Protein AF-A0A1X7LJF9-F1 (afdb_monomer)

Foldseek 3Di:
DWAKWKWAFLDLDPPDDGIDMDGDPDCVVVPPLAQQLRIHTAWTWDDDPQKIWIAGNLRDIDIDDDDDDPVVVVVVVVVVVVCVVVVHPDPLPPLSHWAFDAPVVVVVPWDWWKKAFLLVVLVVVCVVQVKWKWAADPVRDIDTDDPVRSVVVSVQRRDIWTQDPQQFTDGPLAGKGWDDDNQFIAMDGPNQQRMWIAGPNDIDGNRVVSLVQQRMKIAIPPSQWIDTSRTITGRPPPPSCVVVVVVPDDDDPLLVQADEQFPDDAAAAAATDPRHQRRVVCVVQVVFPDKFAQPDPPGLARIWTHHVVVRDIDGYHTDDDDDDPDPVVVVVVVVNVVSNVVPPPDDPVRVVVCCVPGQQAFDWDADPNDTHGYSHGD

Nearest PDB structures (foldseek):
  6n45-assembly1_B  TM=4.818E-01  e=3.853E+00  Homo sapiens
  4chk-assembly1_E  TM=3.968E-01  e=3.080E+00  Arabidopsis thaliana
  5j19-assembly1_A  TM=1.800E-01  e=6.077E-01  Homo sapiens
  4e9d-assembly1_A  TM=2.202E-01  e=1.258E+00  Homo sapiens
  3wju-assembly1_A  TM=1.798E-01  e=2.754E+00  Escherichia coli DH1

Secondary structure (DSSP, 8-state):
-EEEEEEEES---SSS--EEEEE-S--TTTS--TTGGGEEEEEEEEEETTEEEEEETTS-EEEE-----HHHHHHHHHHHHHHHHTT-S--TTGGGSPEEE-HHHHHHH--EEEEEE-HHHHHHHHHHTTPEEEEE-TTSPEEEPPHHHHHHHHHHHTS-EEBPTTSEE-STTSSEEEEE-SS-EEEEEHHHHHEEEEETTEEEEHHHHHHHTT-EEEEESSTTEEEETTEEEE--TTTTTHHHHHHH----GGGTT--BSS----TT-SSPPTTBHHHHHHHHTTTSSEEEE--SSS-S-SEEEEETTTTEEEEE----------HHHHHHHHHHHHHHHHTTT--HHHHHHHIIIIITSEEEEEETTEEEEEEEE-

Structure (mmCIF, N/CA/C/O backbone):
data_AF-A0A1X7LJF9-F1
#
_entry.id   AF-A0A1X7LJF9-F1
#
loop_
_atom_site.group_PDB
_atom_site.id
_atom_site.type_symbol
_atom_site.label_atom_id
_atom_site.label_alt_id
_atom_site.label_comp_id
_atom_site.label_asym_id
_atom_site.label_entity_id
_atom_site.label_seq_id
_atom_site.pdbx_PDB_ins_code
_atom_site.Cartn_x
_atom_site.Cartn_y
_atom_site.Cartn_z
_atom_site.occupancy
_atom_site.B_iso_or_equiv
_atom_site.auth_seq_id
_atom_site.auth_comp_id
_atom_site.auth_asym_id
_atom_site.auth_atom_id
_atom_site.pdbx_PDB_model_num
ATOM 1 N N . MET A 1 1 ? -10.688 11.320 -14.587 1.00 83.69 1 MET A N 1
ATOM 2 C CA . MET A 1 1 ? -9.354 11.624 -14.028 1.00 83.69 1 MET A CA 1
ATOM 3 C C . MET A 1 1 ? -9.352 11.335 -12.539 1.00 83.69 1 MET A C 1
ATOM 5 O O . MET A 1 1 ? -10.254 11.800 -11.836 1.00 83.69 1 MET A O 1
ATOM 9 N N . PHE A 1 2 ? -8.385 10.559 -12.061 1.00 87.69 2 PHE A N 1
ATOM 10 C CA . PHE A 1 2 ? -8.214 10.289 -10.631 1.00 87.69 2 PHE A CA 1
ATOM 11 C C . PHE A 1 2 ? -7.427 11.447 -10.017 1.00 87.69 2 PHE A C 1
ATOM 13 O O . PHE A 1 2 ? -6.289 11.668 -10.392 1.00 87.69 2 PHE A O 1
ATOM 20 N N . GLN A 1 3 ? -8.011 12.214 -9.097 1.00 91.00 3 GLN A N 1
ATOM 21 C CA . GLN A 1 3 ? -7.355 13.409 -8.547 1.00 91.00 3 GLN A CA 1
ATOM 22 C C . GLN A 1 3 ? -6.625 13.136 -7.237 1.00 91.00 3 GLN A C 1
ATOM 24 O O . GLN A 1 3 ? -5.571 13.705 -6.987 1.00 91.00 3 GLN A O 1
ATOM 29 N N . LYS A 1 4 ? -7.195 12.289 -6.375 1.00 93.38 4 LYS A N 1
ATOM 30 C CA . LYS A 1 4 ? -6.623 11.977 -5.063 1.00 93.38 4 LYS A CA 1
ATOM 31 C C . LYS A 1 4 ? -6.859 10.523 -4.711 1.00 93.38 4 LYS A C 1
ATOM 33 O O . LYS A 1 4 ? -7.954 10.010 -4.939 1.00 93.38 4 LYS A O 1
ATOM 38 N N . ILE A 1 5 ? -5.862 9.896 -4.104 1.00 92.88 5 ILE A N 1
ATOM 39 C CA . ILE A 1 5 ? -5.959 8.548 -3.554 1.00 92.88 5 ILE A CA 1
ATOM 40 C C . ILE A 1 5 ? -5.285 8.501 -2.185 1.00 92.88 5 ILE A C 1
ATOM 42 O O . ILE A 1 5 ? -4.213 9.079 -2.002 1.00 92.88 5 ILE A O 1
ATOM 46 N N . SER A 1 6 ? -5.903 7.803 -1.234 1.00 93.44 6 SER A N 1
ATOM 47 C CA . SER A 1 6 ? -5.257 7.408 0.018 1.00 93.44 6 SER A CA 1
ATOM 48 C C . SER A 1 6 ? -5.294 5.897 0.165 1.00 93.44 6 SER A C 1
ATOM 50 O O . SER A 1 6 ? -6.327 5.258 -0.058 1.00 93.44 6 SER A O 1
ATOM 52 N N . THR A 1 7 ? -4.153 5.333 0.544 1.00 93.44 7 THR A N 1
ATOM 53 C CA . THR A 1 7 ? -3.934 3.892 0.581 1.00 93.44 7 THR A CA 1
ATOM 54 C C . THR A 1 7 ? -3.305 3.434 1.888 1.00 93.44 7 THR A C 1
ATOM 56 O O . THR A 1 7 ? -2.426 4.113 2.424 1.00 93.44 7 THR A O 1
ATOM 59 N N . ARG A 1 8 ? -3.692 2.241 2.346 1.00 93.69 8 ARG A N 1
ATOM 60 C CA . ARG A 1 8 ? -3.113 1.524 3.487 1.00 93.69 8 ARG A CA 1
ATOM 61 C C . ARG A 1 8 ? -2.308 0.328 2.983 1.00 93.69 8 ARG A C 1
ATOM 63 O O . ARG A 1 8 ? -2.867 -0.575 2.376 1.00 93.69 8 ARG A O 1
ATOM 70 N N . THR A 1 9 ? -1.010 0.285 3.249 1.00 93.88 9 THR A N 1
ATOM 71 C CA . THR A 1 9 ? -0.145 -0.846 2.878 1.00 93.88 9 THR A CA 1
ATOM 72 C C . THR A 1 9 ? -0.540 -2.113 3.652 1.00 93.88 9 THR A C 1
ATOM 74 O O . THR A 1 9 ? -0.798 -2.030 4.849 1.00 93.88 9 THR A O 1
ATOM 77 N N . ILE A 1 10 ? -0.520 -3.293 3.033 1.00 94.38 10 ILE A N 1
ATOM 78 C CA . ILE A 1 10 ? -0.708 -4.608 3.671 1.00 94.38 10 ILE A CA 1
ATOM 79 C C . ILE A 1 10 ? 0.530 -4.921 4.520 1.00 94.38 10 ILE A C 1
ATOM 81 O O . ILE A 1 10 ? 1.503 -5.526 4.064 1.00 94.38 10 ILE A O 1
ATOM 85 N N . THR A 1 11 ? 0.543 -4.384 5.740 1.00 92.00 11 THR A N 1
ATOM 86 C CA . THR A 1 11 ? 1.588 -4.581 6.751 1.00 92.00 11 THR A CA 1
ATOM 87 C C . THR A 1 11 ? 1.168 -3.981 8.092 1.00 92.00 11 THR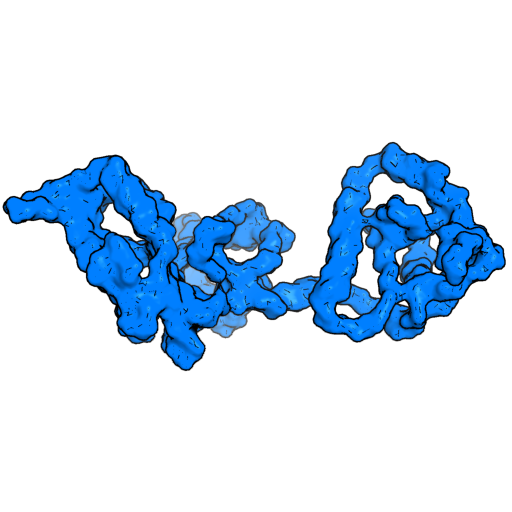 A C 1
ATOM 89 O O . THR A 1 11 ? 0.507 -2.938 8.157 1.00 92.00 11 THR A O 1
ATOM 92 N N . ASN A 1 12 ? 1.617 -4.604 9.175 1.00 88.12 12 ASN A N 1
ATOM 93 C CA . ASN A 1 12 ? 1.555 -4.068 10.531 1.00 88.12 12 ASN A CA 1
ATOM 94 C C . ASN A 1 12 ? 2.932 -3.608 11.048 1.00 88.12 12 ASN A C 1
ATOM 96 O O . ASN A 1 12 ? 2.991 -3.019 12.124 1.00 88.12 12 ASN A O 1
ATOM 100 N N . SER A 1 13 ? 4.018 -3.814 10.293 1.00 87.69 13 SER A N 1
ATOM 101 C CA . SER A 1 13 ? 5.375 -3.458 10.723 1.00 87.69 13 SER A CA 1
ATOM 102 C C . SER A 1 13 ? 5.461 -1.994 11.167 1.00 87.69 13 SER A C 1
ATOM 104 O O . SER A 1 13 ? 4.845 -1.101 10.580 1.00 87.69 13 SER A O 1
ATOM 106 N N . ASP A 1 14 ? 6.207 -1.760 12.239 1.00 83.19 14 ASP A N 1
ATOM 107 C CA . ASP A 1 14 ? 6.546 -0.441 12.778 1.00 83.19 14 ASP A CA 1
ATOM 108 C C . ASP A 1 14 ? 7.612 0.287 11.944 1.00 83.19 14 ASP A C 1
ATOM 110 O O . ASP A 1 14 ? 7.689 1.510 11.975 1.00 83.19 14 ASP A O 1
ATOM 114 N N . LYS A 1 15 ? 8.395 -0.453 11.152 1.00 85.81 15 LYS A N 1
ATOM 115 C CA . LYS A 1 15 ? 9.412 0.088 10.237 1.00 85.81 15 LYS A CA 1
ATOM 116 C C . LYS A 1 15 ? 8.867 0.423 8.848 1.00 85.81 15 LYS A C 1
ATOM 118 O O . LYS A 1 15 ? 9.591 0.980 8.027 1.00 85.81 15 LYS A O 1
ATOM 123 N N . ALA A 1 16 ? 7.621 0.056 8.555 1.00 86.06 16 ALA A N 1
ATOM 124 C CA . ALA A 1 16 ? 7.014 0.255 7.245 1.00 86.06 16 ALA A CA 1
ATOM 125 C C . ALA A 1 16 ? 6.117 1.498 7.209 1.00 86.06 16 ALA A C 1
ATOM 127 O O . ALA A 1 16 ? 5.410 1.810 8.167 1.00 86.06 16 ALA A O 1
ATOM 128 N N . ILE A 1 17 ? 6.065 2.164 6.052 1.00 88.00 17 ILE A N 1
ATOM 129 C CA . ILE A 1 17 ? 5.064 3.205 5.796 1.00 88.00 17 ILE A CA 1
ATOM 130 C C . ILE A 1 17 ? 3.688 2.536 5.681 1.00 88.00 17 ILE A C 1
ATOM 132 O O . ILE A 1 17 ? 3.415 1.802 4.726 1.00 88.00 17 ILE A O 1
ATOM 136 N N . ARG A 1 18 ? 2.823 2.801 6.664 1.00 90.12 18 ARG A N 1
ATOM 137 C CA . ARG A 1 18 ? 1.478 2.216 6.758 1.00 90.12 18 ARG A CA 1
ATOM 138 C C . ARG A 1 18 ? 0.473 2.903 5.839 1.00 90.12 18 ARG A C 1
ATOM 140 O O . ARG A 1 18 ? -0.238 2.203 5.131 1.00 90.12 18 ARG A O 1
ATOM 147 N N . ASN A 1 19 ? 0.451 4.237 5.812 1.00 89.25 19 ASN A N 1
ATOM 148 C CA . ASN A 1 19 ? -0.483 5.035 5.012 1.00 89.25 19 ASN A CA 1
ATOM 149 C C . ASN A 1 19 ? 0.259 5.951 4.037 1.00 89.25 19 ASN A C 1
ATOM 151 O O . ASN A 1 19 ? 1.286 6.530 4.389 1.00 89.25 19 ASN A O 1
ATOM 155 N N . ARG A 1 20 ? -0.288 6.118 2.831 1.00 90.94 20 ARG A N 1
ATOM 156 C CA . ARG A 1 20 ? 0.162 7.105 1.839 1.00 90.94 20 ARG A CA 1
ATOM 157 C C . ARG A 1 20 ? -1.041 7.819 1.243 1.00 90.94 20 ARG A C 1
ATOM 159 O O . ARG A 1 20 ? -2.107 7.229 1.108 1.00 90.94 20 ARG A O 1
ATOM 166 N N . SER A 1 21 ? -0.867 9.087 0.896 1.00 91.56 21 SER A N 1
ATOM 167 C CA . SER A 1 21 ? -1.843 9.850 0.119 1.00 91.56 21 SER A CA 1
ATOM 168 C C . SER A 1 21 ? -1.127 10.575 -1.010 1.00 91.56 21 SER A C 1
ATOM 170 O O . SER A 1 21 ? -0.059 11.136 -0.783 1.00 91.56 21 SER A O 1
ATOM 172 N N . ALA A 1 22 ? -1.711 10.554 -2.204 1.00 91.69 22 ALA A N 1
ATOM 173 C CA . ALA A 1 22 ? -1.191 11.227 -3.388 1.00 91.69 22 ALA A CA 1
ATOM 174 C C . ALA A 1 22 ? -2.295 12.047 -4.059 1.00 91.69 22 ALA A C 1
ATOM 176 O O . ALA A 1 22 ? -3.467 11.658 -4.035 1.00 91.69 22 ALA A O 1
ATOM 177 N N . GLU A 1 23 ? -1.914 13.175 -4.654 1.00 92.44 23 GLU A N 1
ATOM 178 C CA . GLU A 1 23 ? -2.811 14.098 -5.344 1.00 92.44 23 GLU A CA 1
ATOM 179 C C . GLU A 1 23 ? -2.135 14.628 -6.617 1.00 92.44 23 GLU A C 1
ATOM 181 O O . GLU A 1 23 ? -0.948 14.941 -6.600 1.00 92.44 23 GLU A O 1
ATOM 186 N N . SER A 1 24 ? -2.881 14.672 -7.721 1.00 90.00 24 SER A N 1
ATOM 187 C CA . SER A 1 24 ? -2.439 15.158 -9.036 1.00 90.00 24 SER A CA 1
ATOM 188 C C . SER A 1 24 ? -3.650 15.664 -9.834 1.00 90.00 24 SER A C 1
ATOM 190 O O . SER A 1 24 ? -4.800 15.420 -9.461 1.00 90.00 24 SER A O 1
ATOM 192 N N . ALA A 1 25 ? -3.408 16.358 -10.950 1.00 87.00 25 ALA A N 1
ATOM 193 C CA . ALA A 1 25 ? -4.456 16.674 -11.920 1.00 87.00 25 ALA A CA 1
ATOM 194 C C . ALA A 1 25 ? -5.083 15.388 -12.495 1.00 87.00 25 ALA A C 1
ATOM 196 O O . ALA A 1 25 ? -6.312 15.260 -12.518 1.00 87.00 25 ALA A O 1
ATOM 197 N N . ASP A 1 26 ? -4.232 14.423 -12.855 1.00 87.31 26 ASP A N 1
ATOM 198 C CA . ASP A 1 26 ? -4.599 13.032 -13.104 1.00 87.31 26 ASP A CA 1
ATOM 199 C C . ASP A 1 26 ? -3.514 12.099 -12.550 1.00 87.31 26 ASP A C 1
ATOM 201 O O . ASP A 1 26 ? -2.331 12.207 -12.874 1.00 87.31 26 ASP A O 1
ATOM 205 N N . LEU A 1 27 ? -3.915 11.202 -11.656 1.00 86.50 27 LEU A N 1
ATOM 206 C CA . LEU A 1 27 ? -3.062 10.173 -11.074 1.00 86.50 27 LEU A CA 1
ATOM 207 C C . LEU A 1 27 ? -2.828 9.027 -12.055 1.00 86.50 27 LEU A C 1
ATOM 209 O O . LEU A 1 27 ? -1.844 8.306 -11.893 1.00 86.50 27 LEU A O 1
ATOM 213 N N . ASN A 1 28 ? -3.680 8.866 -13.071 1.00 82.06 28 ASN A N 1
ATOM 214 C CA . ASN A 1 28 ? -3.402 7.905 -14.126 1.00 82.06 28 ASN A CA 1
ATOM 215 C C . ASN A 1 28 ? -2.134 8.337 -14.885 1.00 82.06 28 ASN A C 1
ATOM 217 O O . ASN A 1 28 ? -2.019 9.491 -15.289 1.00 82.06 28 ASN A O 1
ATOM 221 N N . GLY A 1 29 ? -1.146 7.449 -14.994 1.00 73.94 29 GLY A N 1
ATOM 222 C CA . GLY A 1 29 ? 0.171 7.753 -15.572 1.00 73.94 29 GLY A CA 1
ATOM 223 C C . GLY A 1 29 ? 1.136 8.554 -14.678 1.00 73.94 29 GLY A C 1
ATOM 224 O O . GLY A 1 29 ? 2.339 8.498 -14.907 1.00 73.94 29 GLY A O 1
ATOM 225 N N . SER A 1 30 ? 0.656 9.245 -13.635 1.00 79.94 30 SER A N 1
ATOM 226 C CA . SER A 1 30 ? 1.518 9.984 -12.686 1.00 79.94 30 SER A CA 1
ATOM 227 C C . SER A 1 30 ? 1.812 9.207 -11.400 1.00 79.94 30 SER A C 1
ATOM 229 O O . SER A 1 30 ? 2.826 9.433 -10.738 1.00 79.94 30 SER A O 1
ATOM 231 N N . PHE A 1 31 ? 0.904 8.320 -10.991 1.00 82.88 31 PHE A N 1
ATOM 232 C CA . PHE A 1 31 ? 1.067 7.516 -9.786 1.00 82.88 31 PHE A CA 1
ATOM 233 C C . PHE A 1 31 ? 1.953 6.306 -10.080 1.00 82.88 31 PHE A C 1
ATOM 235 O O . PHE A 1 31 ? 1.668 5.523 -10.984 1.00 82.88 31 PHE A O 1
ATOM 242 N N . SER A 1 32 ? 3.008 6.118 -9.285 1.00 80.62 32 SER A N 1
ATOM 243 C CA . SER A 1 32 ? 3.838 4.919 -9.394 1.00 80.62 32 SER A CA 1
ATOM 244 C C . SER A 1 32 ? 3.027 3.684 -8.998 1.00 80.62 32 SER A C 1
ATOM 246 O O . SER A 1 32 ? 2.646 3.529 -7.839 1.00 80.62 32 SER A O 1
ATOM 248 N N . THR A 1 33 ? 2.783 2.790 -9.955 1.00 76.94 33 THR A N 1
ATOM 249 C CA . THR A 1 33 ? 2.083 1.515 -9.724 1.00 76.94 33 THR A CA 1
ATOM 250 C C . THR A 1 33 ? 2.979 0.457 -9.077 1.00 76.94 33 THR A C 1
ATOM 252 O O . THR A 1 33 ? 2.512 -0.625 -8.727 1.00 76.94 33 THR A O 1
ATOM 255 N N . HIS A 1 34 ? 4.262 0.760 -8.861 1.00 77.06 34 HIS A N 1
ATOM 256 C CA . HIS A 1 34 ? 5.199 -0.160 -8.234 1.00 77.06 34 HIS A CA 1
ATOM 257 C C . HIS A 1 34 ? 4.748 -0.520 -6.811 1.00 77.06 34 HIS A C 1
ATOM 259 O O . HIS A 1 34 ? 4.635 0.347 -5.943 1.00 77.06 34 HIS A O 1
ATOM 265 N N . ALA A 1 35 ? 4.510 -1.813 -6.570 1.00 78.12 35 ALA A N 1
ATOM 266 C CA . ALA A 1 35 ? 3.992 -2.338 -5.307 1.00 78.12 35 ALA A CA 1
ATOM 267 C C . ALA A 1 35 ? 2.609 -1.781 -4.906 1.00 78.12 35 ALA A C 1
ATOM 269 O O . ALA A 1 35 ? 2.204 -1.899 -3.742 1.00 78.12 35 ALA A O 1
ATOM 270 N N . ALA A 1 36 ? 1.859 -1.203 -5.854 1.00 86.44 36 ALA A N 1
ATOM 271 C CA . ALA A 1 36 ? 0.494 -0.742 -5.618 1.00 86.44 36 ALA A CA 1
ATOM 272 C C . ALA A 1 36 ? -0.422 -1.898 -5.196 1.00 86.44 36 ALA A C 1
ATOM 274 O O . ALA A 1 36 ? -1.310 -1.686 -4.373 1.00 86.44 36 ALA A O 1
ATOM 275 N N . GLY A 1 37 ? -0.135 -3.132 -5.626 1.00 87.69 37 GLY A N 1
ATOM 276 C CA . GLY A 1 37 ? -0.917 -4.313 -5.253 1.00 87.69 37 GLY A CA 1
ATOM 277 C C . GLY A 1 37 ? -0.859 -4.657 -3.763 1.00 87.69 37 GLY A C 1
ATOM 278 O O . GLY A 1 37 ? -1.753 -5.315 -3.235 1.00 87.69 37 GLY A O 1
ATOM 279 N N . ARG A 1 38 ? 0.134 -4.124 -3.037 1.00 90.56 38 ARG A N 1
ATOM 280 C CA . ARG A 1 38 ? 0.210 -4.172 -1.567 1.00 90.56 38 ARG A CA 1
ATOM 281 C C . ARG A 1 38 ? -0.561 -3.047 -0.891 1.00 90.56 38 ARG A C 1
ATOM 283 O O . ARG A 1 38 ? -0.517 -2.950 0.329 1.00 90.56 38 ARG A O 1
ATOM 290 N N . SER A 1 39 ? -1.200 -2.160 -1.636 1.00 92.88 39 SER A N 1
ATOM 291 C CA . SER A 1 39 ? -1.827 -0.947 -1.122 1.00 92.88 39 SER A CA 1
ATOM 292 C C . SER A 1 39 ? -3.343 -1.063 -1.234 1.00 92.88 39 SER A C 1
ATOM 294 O O . SER A 1 39 ? -3.885 -1.234 -2.319 1.00 92.88 39 SER A O 1
ATOM 296 N N . ILE A 1 40 ? -4.036 -0.965 -0.101 1.00 93.31 40 ILE A N 1
ATOM 297 C CA . ILE A 1 40 ? -5.496 -0.991 -0.005 1.00 93.31 40 ILE A CA 1
ATOM 298 C C . ILE A 1 40 ? -6.018 0.438 -0.175 1.00 93.31 40 ILE A C 1
ATOM 300 O O . ILE A 1 40 ? -5.768 1.270 0.706 1.00 93.31 40 ILE A O 1
ATOM 304 N N . PRO A 1 41 ? -6.740 0.762 -1.258 1.00 91.44 41 PRO A N 1
ATOM 305 C CA . PRO A 1 41 ? -7.317 2.080 -1.444 1.00 91.44 41 PRO A CA 1
ATOM 306 C C . PRO A 1 41 ? -8.507 2.238 -0.500 1.00 91.44 41 PRO A C 1
ATOM 308 O O . PRO A 1 41 ? -9.463 1.469 -0.544 1.00 91.44 41 PRO A O 1
ATOM 311 N N . TYR A 1 42 ? -8.453 3.250 0.363 1.00 90.44 42 TYR A N 1
ATOM 312 C CA . TYR A 1 42 ? -9.542 3.563 1.293 1.00 90.44 42 TYR A CA 1
ATOM 313 C C . TYR A 1 42 ? -10.120 4.963 1.084 1.00 90.44 42 TYR A C 1
ATOM 315 O O . TYR A 1 42 ? -11.094 5.339 1.730 1.00 90.44 42 TYR A O 1
ATOM 323 N N . TYR A 1 43 ? -9.539 5.763 0.197 1.00 91.44 43 TYR A N 1
ATOM 324 C CA . TYR A 1 43 ? -10.123 7.026 -0.227 1.00 91.44 43 TYR A CA 1
ATOM 325 C C . TYR A 1 43 ? -9.757 7.296 -1.681 1.00 91.44 43 TYR A C 1
ATOM 327 O O . TYR A 1 43 ? -8.594 7.165 -2.057 1.00 91.44 43 TYR A O 1
ATOM 335 N N . LEU A 1 44 ? -10.740 7.696 -2.483 1.00 91.38 44 LEU A N 1
ATOM 336 C CA . LEU A 1 44 ? -10.570 8.064 -3.885 1.00 91.38 44 LEU A CA 1
ATOM 337 C C . LEU A 1 44 ? -11.364 9.331 -4.182 1.00 91.38 44 LEU A C 1
ATOM 339 O O . LEU A 1 44 ? -12.522 9.443 -3.791 1.00 91.38 44 LEU A O 1
ATOM 343 N N . LYS A 1 45 ? -10.767 10.254 -4.932 1.00 91.19 45 LYS A N 1
ATOM 344 C CA . LYS A 1 45 ? -11.440 11.416 -5.520 1.00 91.19 45 LYS A CA 1
ATOM 345 C C . LYS A 1 45 ? -11.282 11.356 -7.032 1.00 91.19 45 LYS A C 1
ATOM 347 O O . LYS A 1 45 ? -10.163 11.389 -7.540 1.00 91.19 45 LYS A O 1
ATOM 352 N N . LEU A 1 46 ? -12.398 11.293 -7.742 1.00 89.69 46 LEU A N 1
ATOM 353 C CA . LEU A 1 46 ? -12.495 11.200 -9.193 1.00 89.69 46 LEU A CA 1
ATOM 354 C C . LEU A 1 46 ? -13.176 12.457 -9.738 1.00 89.69 46 LEU A C 1
ATOM 356 O O . LEU A 1 46 ? -14.198 12.892 -9.213 1.00 89.69 46 LEU A O 1
ATOM 360 N N . ARG A 1 47 ? -12.645 13.010 -10.826 1.00 86.12 47 ARG A N 1
ATOM 361 C CA . ARG A 1 47 ? -13.290 14.073 -11.602 1.00 86.12 47 ARG A CA 1
ATOM 362 C C . ARG A 1 47 ? -13.749 13.541 -12.957 1.00 86.12 47 ARG A C 1
ATOM 364 O O . ARG A 1 47 ? -12.960 12.922 -13.680 1.00 86.12 47 ARG A O 1
ATOM 371 N N . GLN A 1 48 ? -15.008 13.814 -13.289 1.00 82.69 48 GLN A N 1
ATOM 372 C CA . GLN A 1 48 ? -15.649 13.537 -14.577 1.00 82.69 48 GLN A CA 1
ATOM 373 C C . GLN A 1 48 ? -16.287 14.843 -15.077 1.00 82.69 48 GLN A C 1
ATOM 375 O O . GLN A 1 48 ? -17.396 15.193 -14.681 1.00 82.69 48 GLN A O 1
ATOM 380 N N . GLY A 1 49 ? -15.552 15.615 -15.886 1.00 81.50 49 GLY A N 1
ATOM 381 C CA . GLY A 1 49 ? -15.973 16.963 -16.286 1.00 81.50 49 GLY A CA 1
ATOM 382 C C . GLY A 1 49 ? -16.153 17.891 -15.076 1.00 81.50 49 GLY A C 1
ATOM 383 O O . GLY A 1 49 ? -15.219 18.086 -14.292 1.00 81.50 49 GLY A O 1
ATOM 384 N N . ALA A 1 50 ? -17.360 18.438 -14.912 1.00 79.75 50 ALA A N 1
ATOM 385 C CA . ALA A 1 50 ? -17.733 19.289 -13.778 1.00 79.75 50 ALA A CA 1
ATOM 386 C C . ALA A 1 50 ? -18.063 18.505 -12.490 1.00 79.75 50 ALA A C 1
ATOM 388 O O . ALA A 1 50 ? -18.093 19.092 -11.410 1.00 79.75 50 ALA A O 1
ATOM 389 N N . ILE A 1 51 ? -18.284 17.190 -12.586 1.00 82.44 51 ILE A N 1
ATOM 390 C CA . ILE A 1 51 ? -18.725 16.350 -11.469 1.00 82.44 51 ILE A CA 1
ATOM 391 C C . ILE A 1 51 ? -17.513 15.803 -10.712 1.00 82.44 51 ILE A C 1
ATOM 393 O O . ILE A 1 51 ? -16.570 15.269 -11.311 1.00 82.44 51 ILE A O 1
ATOM 397 N N . ILE A 1 52 ? -17.554 15.892 -9.380 1.00 85.44 52 ILE A N 1
ATOM 398 C CA . ILE A 1 52 ? -16.555 15.281 -8.496 1.00 85.44 52 ILE A CA 1
ATOM 399 C C . ILE A 1 52 ? -17.212 14.142 -7.723 1.00 85.44 52 ILE A C 1
ATOM 401 O O . ILE A 1 52 ? -18.163 14.350 -6.978 1.00 85.44 52 ILE A O 1
ATOM 405 N N . LYS A 1 53 ? -16.658 12.940 -7.853 1.00 88.12 53 LYS A N 1
ATOM 406 C CA . LYS A 1 53 ? -17.065 11.749 -7.107 1.00 88.12 53 LYS A CA 1
ATOM 407 C C . LYS A 1 53 ? -16.001 11.409 -6.079 1.00 88.12 53 LYS A C 1
ATOM 409 O O . LYS A 1 53 ? -14.817 11.370 -6.398 1.00 88.12 53 LYS A O 1
ATOM 414 N N . THR A 1 54 ? -16.414 11.146 -4.850 1.00 88.31 54 THR A N 1
ATOM 415 C CA . THR A 1 54 ? -15.524 10.730 -3.767 1.00 88.31 54 THR A CA 1
ATOM 416 C C . THR A 1 54 ? -15.986 9.392 -3.219 1.00 88.31 54 THR A C 1
ATOM 418 O O . THR A 1 54 ? -17.163 9.227 -2.914 1.00 88.31 54 THR A O 1
ATOM 421 N N . ILE A 1 55 ? -15.066 8.443 -3.081 1.00 84.69 55 ILE A N 1
ATOM 422 C CA . ILE A 1 55 ? -15.308 7.149 -2.443 1.00 84.69 55 ILE A CA 1
ATOM 423 C C . ILE A 1 55 ? -14.489 7.111 -1.161 1.00 84.69 55 ILE A C 1
ATOM 425 O O . ILE A 1 55 ? -13.291 7.384 -1.175 1.00 84.69 55 ILE A O 1
ATOM 429 N N . SER A 1 56 ? -15.137 6.780 -0.050 1.00 78.88 56 SER A N 1
ATOM 430 C CA . SER A 1 56 ? -14.489 6.605 1.253 1.00 78.88 56 SER A CA 1
ATOM 431 C C . SER A 1 56 ? -14.414 5.128 1.636 1.00 78.88 56 SER A C 1
ATOM 433 O O . SER A 1 56 ? -15.182 4.311 1.132 1.00 78.88 56 SER A O 1
ATOM 435 N N . GLY A 1 57 ? -13.567 4.787 2.606 1.00 65.50 57 GLY A N 1
ATOM 436 C CA . GLY A 1 57 ? -13.347 3.405 3.045 1.00 65.50 57 GLY A CA 1
ATOM 437 C C . GLY A 1 57 ? -14.550 2.752 3.730 1.00 65.50 57 GLY A C 1
ATOM 438 O O . GLY A 1 57 ? -14.529 1.561 4.004 1.00 65.50 57 GLY A O 1
ATOM 439 N N . SER A 1 58 ? -15.625 3.511 3.967 1.00 63.97 58 SER A N 1
ATOM 440 C CA . SER A 1 58 ? -16.937 2.973 4.359 1.00 63.97 58 SER A CA 1
ATOM 441 C C . SER A 1 58 ? -17.769 2.456 3.176 1.00 63.97 58 SER A C 1
ATOM 443 O O . SER A 1 58 ? -18.925 2.084 3.362 1.00 63.97 58 SER A O 1
ATOM 445 N N . GLY A 1 59 ? -17.228 2.500 1.955 1.00 66.25 59 GLY A N 1
ATOM 446 C CA . GLY A 1 59 ? -17.946 2.172 0.722 1.00 66.25 59 GLY A CA 1
ATOM 447 C C . GLY A 1 59 ? -18.936 3.253 0.275 1.00 66.25 59 GLY A C 1
ATOM 448 O O . GLY A 1 59 ? -19.668 3.054 -0.689 1.00 66.25 59 GLY A O 1
ATOM 449 N N . ARG A 1 60 ? -18.981 4.407 0.956 1.00 74.88 60 ARG A N 1
ATOM 450 C CA . ARG A 1 60 ? -19.852 5.525 0.571 1.00 74.88 60 ARG A CA 1
ATOM 451 C C . ARG A 1 60 ? -19.279 6.259 -0.633 1.00 74.88 60 ARG A C 1
ATOM 453 O O . ARG A 1 60 ? -18.162 6.778 -0.550 1.00 74.88 60 ARG A O 1
ATOM 460 N N . LEU A 1 61 ? -20.087 6.334 -1.686 1.00 80.38 61 LEU A N 1
ATOM 461 C CA . LEU A 1 61 ? -19.908 7.208 -2.837 1.00 80.38 61 LEU A CA 1
ATOM 462 C C . LEU A 1 61 ? -20.648 8.525 -2.575 1.00 80.38 61 LEU A C 1
ATOM 464 O O . LEU A 1 61 ? -21.834 8.519 -2.255 1.00 80.38 61 LEU A O 1
ATOM 468 N N . VAL A 1 62 ? -19.946 9.642 -2.712 1.00 84.25 62 VAL A N 1
ATOM 469 C CA . VAL A 1 62 ? -20.511 10.991 -2.634 1.00 84.25 62 VAL A CA 1
ATOM 470 C C . VAL A 1 62 ? -20.240 11.684 -3.958 1.00 84.25 62 VAL A C 1
ATOM 472 O O . VAL A 1 62 ? -19.086 11.781 -4.376 1.00 84.25 62 VAL A O 1
ATOM 475 N N . GLU A 1 63 ? -21.291 12.160 -4.611 1.00 84.25 63 GLU A N 1
ATOM 476 C CA . GLU A 1 63 ? -21.194 12.985 -5.810 1.00 84.25 63 GLU A CA 1
ATOM 477 C C . GLU A 1 63 ? -21.446 14.446 -5.428 1.00 84.25 63 GLU A C 1
ATOM 479 O O . GLU A 1 63 ? -22.462 14.767 -4.816 1.00 84.25 63 GLU A O 1
ATOM 484 N N . ALA A 1 64 ? -20.498 15.321 -5.751 1.00 79.88 64 ALA A N 1
ATOM 485 C CA . ALA A 1 64 ? -20.670 16.761 -5.680 1.00 79.88 64 ALA A CA 1
ATOM 486 C C . ALA A 1 64 ? -21.001 17.270 -7.088 1.00 79.88 64 ALA A C 1
ATOM 488 O O . ALA A 1 64 ? -20.147 17.256 -7.983 1.00 79.88 64 ALA A O 1
ATOM 489 N N . SER A 1 65 ? -22.247 17.699 -7.260 1.00 75.38 65 SER A N 1
ATOM 490 C CA . SER A 1 65 ? -22.804 18.274 -8.483 1.00 75.38 65 SER A CA 1
ATOM 491 C C . SER A 1 65 ? -23.577 19.558 -8.155 1.00 75.38 65 SER A C 1
ATOM 493 O O . SER A 1 65 ? -23.824 19.873 -6.988 1.00 75.38 65 SER A O 1
ATOM 495 N N . GLN A 1 66 ? -23.897 20.349 -9.182 1.00 77.62 66 GLN A N 1
ATOM 496 C CA . GLN A 1 66 ? -24.798 21.494 -9.030 1.00 77.62 66 GLN A CA 1
ATOM 497 C C . GLN A 1 66 ? -26.237 21.009 -8.795 1.00 77.62 66 GLN A C 1
ATOM 499 O O . GLN A 1 66 ? -26.544 19.840 -9.023 1.00 77.62 66 GLN A O 1
ATOM 504 N N . GLY A 1 67 ? -27.115 21.899 -8.324 1.00 77.12 67 GLY A N 1
ATOM 505 C CA . GLY A 1 67 ? -28.536 21.582 -8.190 1.00 77.12 67 GLY A CA 1
ATOM 506 C C . GLY A 1 67 ? -29.123 21.171 -9.540 1.00 77.12 67 GLY A C 1
ATOM 507 O O . GLY A 1 67 ? -28.973 21.902 -10.514 1.00 77.12 67 GLY A O 1
ATOM 508 N N . VAL A 1 68 ? -29.761 20.004 -9.573 1.00 83.00 68 VAL A N 1
ATOM 509 C CA . VAL A 1 68 ? -30.378 19.405 -10.764 1.00 83.00 68 VAL A CA 1
ATOM 510 C C . VAL A 1 68 ? -31.877 19.228 -10.548 1.00 83.00 68 VAL A C 1
ATOM 512 O O . VAL A 1 68 ? -32.338 19.098 -9.410 1.00 83.00 68 VAL A O 1
ATOM 515 N N . ASN A 1 69 ? -32.646 19.243 -11.633 1.00 89.06 69 ASN A N 1
ATOM 516 C CA . ASN A 1 69 ? -34.088 19.006 -11.587 1.00 89.06 69 ASN A CA 1
ATOM 517 C C . ASN A 1 69 ? -34.417 17.500 -11.492 1.00 89.06 69 ASN A C 1
ATOM 519 O O . ASN A 1 69 ? -33.544 16.634 -11.547 1.00 89.06 69 ASN A O 1
ATOM 523 N N . PHE A 1 70 ? -35.698 17.174 -11.313 1.00 89.62 70 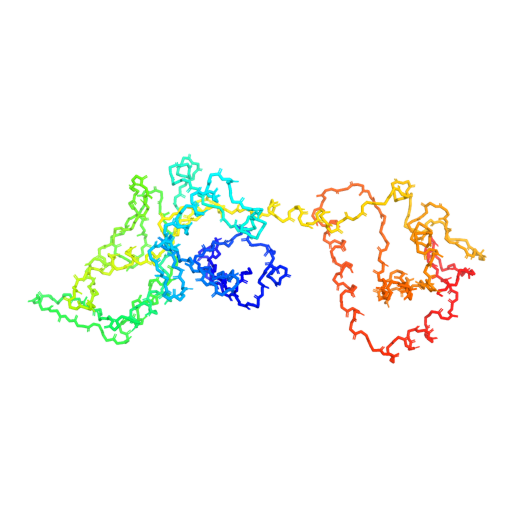PHE A N 1
ATOM 524 C CA . PHE A 1 70 ? -36.135 15.787 -11.132 1.00 89.62 70 PHE A CA 1
ATOM 525 C C . PHE A 1 70 ? -35.855 14.897 -12.357 1.00 89.62 70 PHE A C 1
ATOM 527 O O . PHE A 1 70 ? -35.398 13.763 -12.196 1.00 89.62 70 PHE A O 1
ATOM 534 N N . ASP A 1 71 ? -36.072 15.405 -13.570 1.00 91.56 71 ASP A N 1
ATOM 535 C CA . ASP A 1 71 ? -35.863 14.645 -14.808 1.00 91.56 71 ASP A CA 1
ATOM 536 C C . ASP A 1 71 ? -34.378 14.320 -15.026 1.00 91.56 71 ASP A C 1
ATOM 538 O O . ASP A 1 71 ? -34.013 13.220 -15.458 1.00 91.56 71 ASP A O 1
ATOM 542 N N . GLU A 1 72 ? -33.496 15.242 -14.642 1.00 86.75 72 GLU A N 1
ATOM 543 C CA . GLU A 1 72 ? -32.049 15.040 -14.624 1.00 86.75 72 GLU A CA 1
ATOM 544 C C . GLU A 1 72 ? -31.639 13.954 -13.618 1.00 86.75 72 GLU A C 1
ATOM 546 O O . GLU A 1 72 ? -30.787 13.122 -13.935 1.00 86.75 72 GLU A O 1
ATOM 551 N N . ILE A 1 73 ? -32.279 13.885 -12.442 1.00 87.38 73 ILE A N 1
ATOM 552 C CA . ILE A 1 73 ? -32.047 12.813 -11.454 1.00 87.38 73 ILE A CA 1
ATOM 553 C C . ILE A 1 73 ? -32.499 11.452 -11.999 1.00 87.38 73 ILE A C 1
ATOM 555 O O . ILE A 1 73 ? -31.789 10.450 -11.840 1.00 87.38 73 ILE A O 1
ATOM 559 N N . ALA A 1 74 ? -33.661 11.392 -12.655 1.00 90.56 74 ALA A N 1
ATOM 560 C CA . ALA A 1 74 ? -34.167 10.165 -13.268 1.00 90.56 74 ALA A CA 1
ATOM 561 C C . ALA A 1 74 ? -33.221 9.673 -14.376 1.00 90.56 74 ALA A C 1
ATOM 563 O O . ALA A 1 74 ? -32.834 8.500 -14.403 1.00 90.56 74 ALA A O 1
ATOM 564 N N . THR A 1 75 ? -32.764 10.594 -15.225 1.00 89.50 75 THR A N 1
ATOM 565 C CA . THR A 1 75 ? -31.796 10.322 -16.294 1.00 89.50 75 THR A CA 1
ATOM 566 C C . THR A 1 75 ? -30.451 9.861 -15.733 1.00 89.50 75 THR A C 1
ATOM 568 O O . THR A 1 75 ? -29.893 8.861 -16.188 1.00 89.50 75 THR A O 1
ATOM 571 N N . TRP A 1 76 ? -29.935 10.534 -14.701 1.00 86.19 76 TRP A N 1
ATOM 572 C CA . TRP A 1 76 ? -28.707 10.133 -14.013 1.00 86.19 76 TRP A CA 1
ATOM 573 C C . TRP A 1 76 ? -28.820 8.714 -13.444 1.00 86.19 76 TRP A C 1
ATOM 575 O O . TRP A 1 76 ? -27.913 7.902 -13.646 1.00 86.19 76 TRP A O 1
ATOM 585 N N . SER A 1 77 ? -29.948 8.390 -12.805 1.00 88.25 77 SER A N 1
ATOM 586 C CA . SER A 1 77 ? -30.208 7.069 -12.218 1.00 88.25 77 SER A CA 1
ATOM 587 C C . SER A 1 77 ? -30.240 5.978 -13.288 1.00 88.25 77 SER A C 1
ATOM 589 O O . SER A 1 77 ? -29.604 4.933 -13.132 1.00 88.25 77 SER A O 1
ATOM 591 N N . TYR A 1 78 ? -30.916 6.240 -14.411 1.00 90.12 78 TYR A N 1
ATOM 592 C CA . TYR A 1 78 ? -30.930 5.344 -15.566 1.00 90.12 78 TYR A CA 1
ATOM 593 C C . TYR A 1 78 ? -29.518 5.114 -16.126 1.00 90.12 78 TYR A C 1
ATOM 595 O O . TYR A 1 78 ? -29.114 3.972 -16.347 1.00 90.12 78 TYR A O 1
ATOM 603 N N . ASN A 1 79 ? -28.720 6.176 -16.264 1.00 86.50 79 ASN A N 1
ATOM 604 C CA . ASN A 1 79 ? -27.337 6.075 -16.727 1.00 86.50 79 ASN A CA 1
ATOM 605 C C . ASN A 1 79 ? -26.460 5.249 -15.771 1.00 86.50 79 ASN A C 1
ATOM 607 O O . ASN A 1 79 ? -25.661 4.437 -16.239 1.00 86.50 79 ASN A O 1
ATOM 611 N N . GLN A 1 80 ? -26.625 5.387 -14.447 1.00 85.38 80 GLN A N 1
ATOM 612 C CA . GLN A 1 80 ? -25.905 4.539 -13.486 1.00 85.38 80 GLN A CA 1
ATOM 613 C C . GLN A 1 80 ? -26.282 3.058 -13.646 1.00 85.38 80 GLN A C 1
ATOM 615 O O . GLN A 1 80 ? -25.401 2.198 -13.627 1.00 85.38 80 GLN A O 1
ATOM 620 N N . LEU A 1 81 ? -27.564 2.744 -13.864 1.00 86.88 81 LEU A N 1
ATOM 621 C CA . LEU A 1 81 ? -28.011 1.369 -14.115 1.00 86.88 81 LEU A CA 1
ATOM 622 C C . LEU A 1 81 ? -27.414 0.794 -15.404 1.00 86.88 81 LEU A C 1
ATOM 624 O O . LEU A 1 81 ? -26.966 -0.354 -15.411 1.00 86.88 81 LEU A O 1
ATOM 628 N N . CYS A 1 82 ? -27.367 1.585 -16.476 1.00 86.19 82 CYS A N 1
ATOM 629 C CA . CYS A 1 82 ? -26.727 1.190 -17.730 1.00 86.19 82 CYS A CA 1
ATOM 630 C C . CYS A 1 82 ? -25.235 0.894 -17.534 1.00 86.19 82 CYS A C 1
ATOM 632 O O . CYS A 1 82 ? -24.769 -0.157 -17.969 1.00 86.19 82 CYS A O 1
ATOM 634 N N . LEU A 1 83 ? -24.507 1.755 -16.814 1.00 80.94 83 LEU A N 1
ATOM 635 C CA . LEU A 1 83 ? -23.086 1.549 -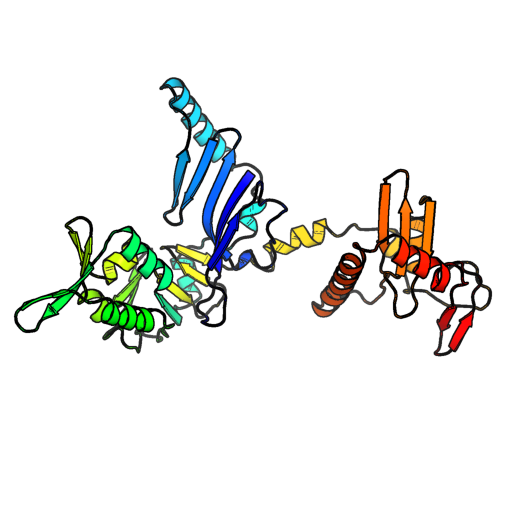16.512 1.00 80.94 83 LEU A CA 1
ATOM 636 C C . LEU A 1 83 ? -22.838 0.264 -15.711 1.00 80.94 83 LEU A C 1
ATOM 638 O O . LEU A 1 83 ? -21.902 -0.473 -16.016 1.00 80.94 83 LEU A O 1
ATOM 642 N N . ILE A 1 84 ? -23.687 -0.028 -14.719 1.00 82.25 84 ILE A N 1
ATOM 643 C CA . ILE A 1 84 ? -23.606 -1.267 -13.930 1.00 82.25 84 ILE A CA 1
ATOM 644 C C . ILE A 1 84 ? -23.846 -2.490 -14.824 1.00 82.25 84 ILE A C 1
ATOM 646 O O . ILE A 1 84 ? -23.098 -3.462 -14.746 1.00 82.25 84 ILE A O 1
ATOM 650 N N . ARG A 1 85 ? -24.856 -2.438 -15.703 1.00 83.19 85 ARG A N 1
ATOM 651 C CA . ARG A 1 85 ? -25.189 -3.541 -16.622 1.00 83.19 85 ARG A CA 1
ATOM 652 C C . ARG A 1 85 ? -24.104 -3.800 -17.662 1.00 83.19 85 ARG A C 1
ATOM 654 O O . ARG A 1 85 ? -23.878 -4.948 -18.022 1.00 83.19 85 ARG A O 1
ATOM 661 N N . GLN A 1 86 ? -23.440 -2.750 -18.132 1.00 80.81 86 GLN A N 1
ATOM 662 C CA . GLN A 1 86 ? -22.381 -2.836 -19.138 1.00 80.81 86 GLN A CA 1
ATOM 663 C C . GLN A 1 86 ? -21.007 -3.195 -18.538 1.00 80.81 86 GLN A C 1
ATOM 665 O O . GLN A 1 86 ? -20.029 -3.273 -19.271 1.00 80.81 86 GLN A O 1
ATOM 670 N N . GLY A 1 87 ? -20.918 -3.429 -17.221 1.00 64.12 87 GLY A N 1
ATOM 671 C CA . GLY A 1 87 ? -19.696 -3.892 -16.547 1.00 64.12 87 GLY A CA 1
ATOM 672 C C . GLY A 1 87 ? -18.706 -2.791 -16.149 1.00 64.12 87 GLY A C 1
ATOM 673 O O . GLY A 1 87 ? -17.688 -3.088 -15.517 1.00 64.12 87 GLY A O 1
ATOM 674 N N . GLY A 1 88 ? -19.028 -1.524 -16.432 1.00 56.53 88 GLY A N 1
ATOM 675 C CA . GLY A 1 88 ? -18.109 -0.394 -16.296 1.00 56.53 88 GLY A CA 1
ATOM 676 C C . GLY A 1 88 ? -16.990 -0.426 -17.345 1.00 56.53 88 GLY A C 1
ATOM 677 O O . GLY A 1 88 ? -16.512 -1.486 -17.734 1.00 56.53 88 GLY A O 1
ATOM 678 N N . GLY A 1 89 ? -16.575 0.751 -17.823 1.00 55.88 89 GLY A N 1
ATOM 679 C CA . GLY A 1 89 ? -15.438 0.870 -18.742 1.00 55.88 89 GLY A CA 1
ATOM 680 C C . GLY A 1 89 ? -14.128 0.339 -18.143 1.00 55.88 89 GLY A C 1
ATOM 681 O O . GLY A 1 89 ? -14.032 0.125 -16.933 1.00 55.88 89 GLY A O 1
ATOM 682 N N . VAL A 1 90 ? -13.141 0.146 -19.022 1.00 49.25 90 VAL A N 1
ATOM 683 C CA . VAL A 1 90 ? -11.796 -0.391 -18.755 1.00 49.25 90 VAL A CA 1
ATOM 684 C C . VAL A 1 90 ? -11.236 0.094 -17.400 1.00 49.25 90 VAL A C 1
ATOM 686 O O . VAL A 1 90 ? -11.138 1.296 -17.144 1.00 49.25 90 VAL A O 1
ATOM 689 N N . LYS A 1 91 ? -10.933 -0.855 -16.501 1.00 61.22 91 LYS A N 1
ATOM 690 C CA . LYS A 1 91 ? -10.616 -0.641 -15.072 1.00 61.22 91 LYS A CA 1
ATOM 691 C C . LYS A 1 91 ? -9.113 -0.529 -14.766 1.00 61.22 91 LYS A C 1
ATOM 693 O O . LYS A 1 91 ? -8.711 -0.796 -13.637 1.00 61.22 91 LYS A O 1
ATOM 698 N N . ASP A 1 92 ? -8.297 -0.052 -15.702 1.00 72.94 92 ASP A N 1
ATOM 699 C CA . ASP A 1 92 ? -6.831 -0.186 -15.616 1.00 72.94 92 ASP A CA 1
ATOM 700 C C . ASP A 1 92 ? -6.228 0.335 -14.306 1.00 72.94 92 ASP A C 1
ATOM 702 O O . ASP A 1 92 ? -5.394 -0.324 -13.699 1.00 72.94 92 ASP A O 1
ATOM 706 N N . PHE A 1 93 ? -6.675 1.492 -13.808 1.00 80.25 93 PHE A N 1
ATOM 707 C CA . PHE A 1 93 ? -6.020 2.116 -12.656 1.00 80.25 93 PHE A CA 1
ATOM 708 C C . PHE A 1 93 ? -6.257 1.397 -11.318 1.00 80.25 93 PHE A C 1
ATOM 710 O O . PHE A 1 93 ? -5.345 1.304 -10.500 1.00 80.25 93 PHE A O 1
ATOM 717 N N . LEU A 1 94 ? -7.477 0.924 -11.042 1.00 84.38 94 LEU A N 1
ATOM 718 C CA . LEU A 1 94 ? -7.783 0.317 -9.737 1.00 84.38 94 LEU A CA 1
ATOM 719 C C . LEU A 1 94 ? -7.342 -1.146 -9.651 1.00 84.38 94 LEU A C 1
ATOM 721 O O . LEU A 1 94 ? -7.136 -1.650 -8.547 1.00 84.38 94 LEU A O 1
ATOM 725 N N . ASP A 1 95 ? -7.136 -1.797 -10.796 1.00 82.62 95 ASP A N 1
ATOM 726 C CA . ASP A 1 95 ? -6.666 -3.180 -10.867 1.00 82.62 95 ASP A CA 1
ATOM 727 C C . ASP A 1 95 ? -5.221 -3.350 -10.373 1.00 82.62 95 ASP A C 1
ATOM 729 O O . ASP A 1 95 ? -4.835 -4.457 -9.985 1.00 82.62 95 ASP A O 1
ATOM 733 N N . TYR A 1 96 ? -4.458 -2.253 -10.291 1.00 83.56 96 TYR A N 1
ATOM 734 C CA . TYR A 1 96 ? -3.124 -2.238 -9.689 1.00 83.56 96 TYR A CA 1
ATOM 735 C C . TYR A 1 96 ? -3.117 -2.390 -8.173 1.00 83.56 96 TYR A C 1
ATOM 737 O O . TYR A 1 96 ? -2.056 -2.626 -7.611 1.00 83.56 96 TYR A O 1
ATOM 745 N N . PHE A 1 97 ? -4.249 -2.209 -7.493 1.00 89.50 97 PHE A N 1
ATOM 746 C CA . PHE A 1 97 ? -4.299 -2.164 -6.035 1.00 89.50 97 PHE A CA 1
ATOM 747 C C . PHE A 1 97 ? -4.751 -3.491 -5.419 1.00 89.50 97 PHE A C 1
ATOM 749 O O . PHE A 1 97 ? -5.215 -4.402 -6.111 1.00 89.50 97 PHE A O 1
ATOM 756 N N . ALA A 1 98 ? -4.608 -3.603 -4.095 1.00 91.81 98 ALA A N 1
ATOM 757 C CA . ALA A 1 98 ? -5.048 -4.776 -3.347 1.00 91.81 98 ALA A CA 1
ATOM 758 C C . ALA A 1 98 ? -6.540 -5.060 -3.584 1.00 91.81 98 ALA A C 1
ATOM 760 O O . ALA A 1 98 ? -7.375 -4.149 -3.549 1.00 91.81 98 ALA A O 1
ATOM 761 N N . LYS A 1 99 ? -6.882 -6.334 -3.787 1.00 90.62 99 LYS A N 1
ATOM 762 C CA . LYS A 1 99 ? -8.245 -6.756 -4.137 1.00 90.62 99 LYS A CA 1
ATOM 763 C C . LYS A 1 99 ? -9.010 -7.192 -2.901 1.00 90.62 99 LYS A C 1
ATOM 765 O O . LYS A 1 99 ? -8.452 -7.822 -2.011 1.00 90.62 99 LYS A O 1
ATOM 770 N N . GLN A 1 100 ? -10.296 -6.868 -2.839 1.00 91.44 100 GLN A N 1
ATOM 771 C CA . GLN A 1 100 ? -11.153 -7.344 -1.759 1.00 91.44 100 GLN A CA 1
ATOM 772 C C . GLN A 1 100 ? -11.395 -8.857 -1.890 1.00 91.44 100 GLN A C 1
ATOM 774 O O . GLN A 1 100 ? -11.577 -9.366 -2.996 1.00 91.44 100 GLN A O 1
ATOM 779 N N . LYS A 1 101 ? -11.416 -9.561 -0.755 1.00 93.06 101 LYS A N 1
ATOM 780 C CA . LYS A 1 101 ? -11.644 -11.006 -0.655 1.00 93.06 101 LYS A CA 1
ATOM 781 C C . LYS A 1 101 ? -12.657 -11.303 0.449 1.00 93.06 101 LYS A C 1
ATOM 783 O O . LYS A 1 101 ? -12.722 -10.577 1.442 1.00 93.06 101 LYS A O 1
ATOM 788 N N . GLU A 1 102 ? -13.446 -12.360 0.287 1.00 94.50 102 GLU A N 1
ATOM 789 C CA . GLU A 1 102 ? -14.404 -12.783 1.310 1.00 94.50 102 GLU A CA 1
ATOM 790 C C . GLU A 1 102 ? -13.681 -13.292 2.565 1.00 94.50 102 GLU A C 1
ATOM 792 O O . GLU A 1 102 ? -12.716 -14.055 2.486 1.00 94.50 102 GLU A O 1
ATOM 797 N N . LEU A 1 103 ? -14.153 -12.880 3.747 1.00 95.25 103 LEU A N 1
ATOM 798 C CA . LEU A 1 103 ? -13.512 -13.236 5.020 1.00 95.25 103 LEU A CA 1
ATOM 799 C C . LEU A 1 103 ? -13.513 -14.754 5.258 1.00 95.25 103 LEU A C 1
ATOM 801 O O . LEU A 1 103 ? -12.532 -15.292 5.765 1.00 95.25 103 LEU A O 1
ATOM 805 N N . SER A 1 104 ? -14.596 -15.446 4.895 1.00 94.75 104 SER A N 1
ATOM 806 C CA . SER A 1 104 ? -14.708 -16.905 5.022 1.00 94.75 104 SER A CA 1
ATOM 807 C C . SER A 1 104 ? -13.673 -17.640 4.170 1.00 94.75 104 SER A C 1
ATOM 809 O O . SER A 1 104 ? -13.090 -18.615 4.638 1.00 94.75 104 SER A O 1
ATOM 811 N N . GLU A 1 105 ? -13.404 -17.154 2.956 1.00 95.19 105 GLU A N 1
ATOM 812 C CA . GLU A 1 105 ? -12.382 -17.719 2.072 1.00 95.19 105 GLU A CA 1
ATOM 813 C C . GLU A 1 105 ? -10.988 -17.541 2.676 1.00 95.19 105 GLU A C 1
ATOM 815 O O . GLU A 1 105 ? -10.233 -18.506 2.768 1.00 95.19 105 GLU A O 1
ATOM 820 N N . VAL A 1 106 ? -10.666 -16.344 3.177 1.00 96.12 106 VAL A N 1
ATOM 821 C CA . VAL A 1 106 ? -9.367 -16.076 3.816 1.00 96.12 106 VAL A CA 1
ATOM 822 C C . VAL A 1 106 ? -9.173 -16.933 5.072 1.00 96.12 106 VAL A C 1
ATOM 824 O O . VAL A 1 106 ? -8.114 -17.524 5.266 1.00 96.12 106 VAL A O 1
ATOM 827 N N . LEU A 1 107 ? -10.200 -17.055 5.918 1.00 95.69 107 LEU A N 1
ATOM 828 C CA . LEU A 1 107 ? -10.127 -17.868 7.139 1.00 95.69 107 LEU A CA 1
ATOM 829 C C . LEU A 1 107 ? -10.045 -19.378 6.868 1.00 95.69 107 LEU A C 1
ATOM 831 O O . LEU A 1 107 ? -9.641 -20.124 7.757 1.00 95.69 107 LEU A O 1
ATOM 835 N N . SER A 1 108 ? -10.407 -19.834 5.664 1.00 95.44 108 SER A N 1
ATOM 836 C CA . SER A 1 108 ? -10.261 -21.241 5.274 1.00 95.44 108 SER A CA 1
ATOM 837 C C . SER A 1 108 ? -8.806 -21.642 5.006 1.00 95.44 108 SER A C 1
ATOM 839 O O . SER A 1 108 ? -8.465 -22.815 5.144 1.00 95.44 108 SER A O 1
ATOM 841 N N . CYS A 1 109 ? -7.942 -20.681 4.657 1.00 95.56 109 CYS A N 1
ATOM 842 C CA . CYS A 1 109 ? -6.551 -20.938 4.280 1.00 95.56 109 CYS A CA 1
ATOM 843 C C . CYS A 1 109 ? -5.514 -20.326 5.231 1.00 95.56 109 CYS A C 1
ATOM 845 O O . CYS A 1 109 ? -4.343 -20.693 5.169 1.00 95.56 109 CYS A O 1
ATOM 847 N N . THR A 1 110 ? -5.900 -19.393 6.106 1.00 96.31 110 THR A N 1
ATOM 848 C CA . THR A 1 110 ? -4.978 -18.761 7.057 1.00 96.31 110 THR A CA 1
ATOM 849 C C . THR A 1 110 ? -5.681 -18.314 8.339 1.00 96.31 110 THR A C 1
ATOM 851 O O . THR A 1 110 ? -6.893 -18.126 8.384 1.00 96.31 110 THR A O 1
ATOM 854 N N . VAL A 1 111 ? -4.901 -18.082 9.396 1.00 95.94 111 VAL A N 1
ATOM 855 C CA . VAL A 1 111 ? -5.382 -17.588 10.694 1.00 95.94 111 VAL A CA 1
ATOM 856 C C . VAL A 1 111 ? -4.868 -16.175 10.991 1.00 95.94 111 VAL A C 1
ATOM 858 O O . VAL A 1 111 ? -3.792 -15.809 10.507 1.00 95.94 111 VAL A O 1
ATOM 861 N N . PRO A 1 112 ? -5.605 -15.358 11.769 1.00 97.06 112 PRO A N 1
ATOM 862 C CA . PRO A 1 112 ? -5.106 -14.078 12.272 1.00 97.06 112 PRO A CA 1
ATOM 863 C C . PRO A 1 112 ? -3.830 -14.253 13.106 1.00 97.06 112 PRO A C 1
ATOM 865 O O . PRO A 1 112 ? -3.781 -15.145 13.948 1.00 97.06 112 PRO A O 1
ATOM 868 N N . ASN A 1 113 ? -2.827 -13.389 12.920 1.00 96.06 113 ASN A N 1
ATOM 869 C CA . ASN A 1 113 ? -1.556 -13.469 13.663 1.00 96.06 113 ASN A CA 1
ATOM 870 C C . ASN A 1 113 ? -1.170 -12.182 14.403 1.00 96.06 113 ASN A C 1
ATOM 872 O O . ASN A 1 113 ? -0.411 -12.234 15.367 1.00 96.06 113 ASN A O 1
ATOM 876 N N . ALA A 1 114 ? -1.687 -11.025 13.994 1.00 95.56 114 ALA A N 1
ATOM 877 C CA . ALA A 1 114 ? -1.437 -9.779 14.696 1.00 95.56 114 ALA A CA 1
ATOM 878 C C . ALA A 1 114 ? -2.555 -8.753 14.500 1.00 95.56 114 ALA A C 1
ATOM 880 O O . ALA A 1 114 ? -3.235 -8.711 13.477 1.00 95.56 114 ALA A O 1
ATOM 881 N N . PHE A 1 115 ? -2.724 -7.913 15.515 1.00 95.44 115 PHE A N 1
ATOM 882 C CA . PHE A 1 115 ? -3.728 -6.868 15.630 1.00 95.44 115 PHE A CA 1
ATOM 883 C C . PHE A 1 115 ? -3.044 -5.520 15.849 1.00 95.44 115 PHE A C 1
ATOM 885 O O . PHE A 1 115 ? -2.110 -5.401 16.644 1.00 95.44 115 PHE A O 1
ATOM 892 N N . LEU A 1 116 ? -3.532 -4.488 15.173 1.00 95.12 116 LEU A N 1
ATOM 893 C CA . LEU A 1 116 ? -3.040 -3.125 15.302 1.00 95.12 116 LEU A CA 1
ATOM 894 C C . LEU A 1 116 ? -4.225 -2.165 15.391 1.00 95.12 116 LEU A C 1
ATOM 896 O O . LEU A 1 116 ? -5.160 -2.240 14.598 1.00 95.12 116 LEU A O 1
ATOM 900 N N . ILE A 1 117 ? -4.174 -1.234 16.341 1.00 94.69 117 ILE A N 1
ATOM 901 C CA . ILE A 1 117 ? -5.079 -0.082 16.359 1.00 94.69 117 ILE A CA 1
ATOM 902 C C . ILE A 1 117 ? -4.402 1.025 15.558 1.00 94.69 117 ILE A C 1
ATOM 904 O O . ILE A 1 117 ? -3.242 1.349 15.809 1.00 94.69 117 ILE A O 1
ATOM 908 N N . GLU A 1 118 ? -5.129 1.623 14.616 1.00 93.75 118 GLU A N 1
ATOM 909 C CA . GLU A 1 118 ? -4.637 2.734 13.795 1.00 93.75 118 GLU A CA 1
ATOM 910 C C . GLU A 1 118 ? -4.632 4.018 14.647 1.00 93.75 118 GLU A C 1
ATOM 912 O O . GLU A 1 118 ? -5.517 4.870 14.551 1.00 93.75 118 GLU A O 1
ATOM 917 N N . SER A 1 119 ? -3.666 4.109 15.569 1.00 92.50 119 SER A N 1
ATOM 918 C CA . SER A 1 119 ? -3.604 5.100 16.653 1.00 92.50 119 SER A CA 1
ATOM 919 C C . SER A 1 119 ? -3.593 6.545 16.157 1.00 92.50 119 SER A C 1
ATOM 921 O O . SER A 1 119 ? -4.250 7.389 16.766 1.00 92.50 119 SER A O 1
ATOM 923 N N . THR A 1 120 ? -2.906 6.829 15.048 1.00 91.50 120 THR A N 1
ATOM 924 C CA . THR A 1 120 ? -2.886 8.156 14.417 1.00 91.50 120 THR A CA 1
ATOM 925 C C . THR A 1 120 ? -4.278 8.553 13.940 1.00 91.50 120 THR A C 1
ATOM 927 O O . THR A 1 120 ? -4.790 9.592 14.345 1.00 91.50 120 THR A O 1
ATOM 930 N N . SER A 1 121 ? -4.945 7.685 13.174 1.00 92.06 121 SER A N 1
ATOM 931 C CA . SER A 1 121 ? -6.308 7.935 12.695 1.00 92.06 121 SER A CA 1
ATOM 932 C C . SER A 1 121 ? -7.319 8.001 13.843 1.00 92.06 121 SER A C 1
ATOM 934 O O . SER A 1 121 ? -8.270 8.776 13.792 1.00 92.06 121 SER A O 1
ATOM 936 N N . LEU A 1 122 ? -7.108 7.229 14.916 1.00 95.06 122 LEU A N 1
ATOM 937 C CA . LEU A 1 122 ? -7.897 7.337 16.141 1.00 95.06 122 LEU A CA 1
ATOM 938 C C . LEU A 1 122 ? -7.725 8.704 16.805 1.00 95.06 122 LEU A C 1
ATOM 940 O O . LEU A 1 122 ? -8.721 9.314 17.185 1.00 95.06 122 LEU A O 1
ATOM 944 N N . TYR A 1 123 ? -6.492 9.191 16.933 1.00 95.00 123 TYR A N 1
ATOM 945 C CA . TYR A 1 123 ? -6.215 10.510 17.491 1.00 95.00 123 TYR A CA 1
ATOM 946 C C . TYR A 1 123 ? -6.856 11.621 16.655 1.00 95.00 123 TYR A C 1
ATOM 948 O O . TYR A 1 123 ? -7.609 12.424 17.201 1.00 95.00 123 TYR A O 1
ATOM 956 N N . GLU A 1 124 ? -6.633 11.620 15.339 1.00 94.19 124 GLU A N 1
ATOM 957 C CA . GLU A 1 124 ? -7.234 12.580 14.406 1.00 94.19 124 GLU A CA 1
ATOM 958 C C . GLU A 1 124 ? -8.759 12.580 14.513 1.00 94.19 124 GLU A C 1
ATOM 960 O O . GLU A 1 124 ? -9.379 13.640 14.609 1.00 94.19 124 GLU A O 1
ATOM 965 N N . LYS A 1 125 ? -9.373 11.390 14.576 1.00 94.38 125 LYS A N 1
ATOM 966 C CA . LYS A 1 125 ? -10.825 11.274 14.691 1.00 94.38 125 LYS A CA 1
ATOM 967 C C . LYS A 1 125 ? -11.342 11.814 16.023 1.00 94.38 125 LYS A C 1
ATOM 969 O O . LYS A 1 125 ? -12.356 12.509 16.025 1.00 94.38 125 LYS A O 1
ATOM 974 N N . LEU A 1 126 ? -10.652 11.536 17.132 1.00 94.69 126 LEU A N 1
ATOM 975 C CA . LEU A 1 126 ? -11.000 12.086 18.445 1.00 94.69 126 LEU A CA 1
ATOM 976 C C . LEU A 1 126 ? -10.915 13.620 18.453 1.00 94.69 126 LEU A C 1
ATOM 978 O O . LEU A 1 126 ? -11.819 14.257 18.980 1.00 94.69 126 LEU A O 1
ATOM 982 N N . GLN A 1 127 ? -9.884 14.207 17.837 1.00 93.75 127 GLN A N 1
ATOM 983 C CA . GLN A 1 127 ? -9.755 15.666 17.729 1.00 93.75 127 GLN A CA 1
ATOM 984 C C . GLN A 1 127 ? -10.846 16.277 16.841 1.00 93.75 127 GLN A C 1
ATOM 986 O O . GLN A 1 127 ? -11.472 17.257 17.227 1.00 93.75 127 GLN A O 1
ATOM 991 N N . SER A 1 128 ? -11.121 15.673 15.678 1.00 93.44 128 SER A N 1
ATOM 992 C CA . SER A 1 128 ? -12.113 16.194 14.724 1.00 93.44 128 SER A CA 1
ATOM 993 C C . SER A 1 128 ? -13.544 16.245 15.270 1.00 93.44 128 SER A C 1
ATOM 995 O O . SER A 1 128 ? -14.355 17.025 14.788 1.00 93.44 128 SER A O 1
ATOM 997 N N . GLU A 1 129 ? -13.856 15.403 16.258 1.00 92.56 129 GLU A N 1
ATOM 998 C CA . GLU A 1 129 ? -15.183 15.287 16.876 1.00 92.56 129 GLU A CA 1
ATOM 999 C C . GLU A 1 129 ? -15.239 15.948 18.269 1.00 92.56 129 GLU A C 1
ATOM 1001 O O . GLU A 1 129 ? -16.205 15.726 18.998 1.00 92.56 129 GLU A O 1
ATOM 1006 N N . ASP A 1 130 ? -14.189 16.681 18.673 1.00 92.56 130 ASP A N 1
ATOM 1007 C CA . ASP A 1 130 ? -13.998 17.214 20.037 1.00 92.56 130 ASP A CA 1
ATOM 1008 C C . ASP A 1 130 ? -14.303 16.168 21.135 1.00 92.56 130 ASP A C 1
ATOM 1010 O O . ASP A 1 130 ? -14.982 16.400 22.140 1.00 92.56 130 ASP A O 1
ATOM 1014 N N . ALA A 1 131 ? -13.848 14.936 20.899 1.00 94.25 131 ALA A N 1
ATOM 1015 C CA . ALA A 1 131 ? -14.232 13.786 21.696 1.00 94.25 131 ALA A CA 1
ATOM 1016 C C . ALA A 1 131 ? -13.387 13.673 22.972 1.00 94.25 131 ALA A C 1
ATOM 1018 O O . ALA A 1 131 ? -12.154 13.650 22.938 1.00 94.25 131 ALA A O 1
ATOM 1019 N N . LYS A 1 132 ? -14.054 13.489 24.115 1.00 94.75 132 LYS A N 1
ATOM 1020 C CA . LYS A 1 132 ? -13.401 13.338 25.427 1.00 94.75 132 LYS A CA 1
ATOM 1021 C C . LYS A 1 132 ? -13.375 11.878 25.860 1.00 94.75 132 LYS A C 1
ATOM 1023 O O . LYS A 1 132 ? -14.386 11.179 25.781 1.00 94.75 132 LYS A O 1
ATOM 1028 N N . LEU A 1 133 ? -12.227 11.417 26.361 1.00 95.94 133 LEU A N 1
ATOM 1029 C CA . LEU A 1 133 ? -12.094 10.071 26.917 1.00 95.94 133 LEU A CA 1
ATOM 1030 C C . LEU A 1 133 ? -12.415 10.075 28.414 1.00 95.94 133 LEU A C 1
ATOM 1032 O O . LEU A 1 133 ? -11.752 10.765 29.187 1.00 95.94 133 LEU A O 1
ATOM 1036 N N . LYS A 1 134 ? -13.402 9.278 28.821 1.00 94.94 134 LYS A N 1
ATOM 1037 C CA . LYS A 1 134 ? -13.843 9.131 30.213 1.00 94.94 134 LYS A CA 1
ATOM 1038 C C . LYS A 1 134 ? -13.513 7.740 30.756 1.00 94.94 134 LYS A C 1
ATOM 1040 O O . LYS A 1 134 ? -13.465 6.765 30.004 1.00 94.94 134 LYS A O 1
ATOM 1045 N N . TYR A 1 135 ? -13.330 7.627 32.064 1.00 92.94 135 TYR A N 1
ATOM 1046 C CA . TYR A 1 135 ? -13.164 6.359 32.778 1.00 92.94 135 TYR A CA 1
ATOM 1047 C C . TYR A 1 135 ? -13.934 6.396 34.101 1.00 92.94 135 TYR A C 1
ATOM 1049 O O . TYR A 1 135 ? -14.175 7.467 34.650 1.00 92.94 135 TYR A O 1
ATOM 1057 N N . LYS A 1 136 ? -14.322 5.228 34.621 1.00 89.94 136 LYS A N 1
ATOM 1058 C CA . LYS A 1 136 ? -14.980 5.134 35.931 1.00 89.94 136 LYS A CA 1
ATOM 1059 C C . LYS A 1 136 ? -13.957 5.050 37.060 1.00 89.94 136 LYS A C 1
ATOM 1061 O O . LYS A 1 136 ? -13.021 4.251 36.979 1.00 89.94 136 LYS A O 1
ATOM 1066 N N . LEU A 1 137 ? -14.165 5.852 38.097 1.00 85.62 137 LEU A N 1
ATOM 1067 C CA . LEU A 1 137 ? -13.441 5.801 39.362 1.00 85.62 137 LEU A CA 1
ATOM 1068 C C . LEU A 1 137 ? -14.039 4.722 40.292 1.00 85.62 137 LEU A C 1
ATOM 1070 O O . LEU A 1 137 ? -15.155 4.253 40.047 1.00 85.62 137 LEU A O 1
ATOM 1074 N N . PRO A 1 138 ? -13.307 4.282 41.337 1.00 84.12 138 PRO A N 1
ATOM 1075 C CA . PRO A 1 138 ? -13.796 3.273 42.285 1.00 84.12 138 PRO A CA 1
ATOM 1076 C C . PRO A 1 138 ? -15.082 3.673 43.021 1.00 84.12 138 PRO A C 1
ATOM 1078 O O . PRO A 1 138 ? -15.876 2.805 43.365 1.00 84.12 138 PRO A O 1
ATOM 1081 N N . ASP A 1 139 ? -15.297 4.973 43.219 1.00 85.75 139 ASP A N 1
ATOM 1082 C CA . ASP A 1 139 ? -16.492 5.563 43.838 1.00 85.75 139 ASP A CA 1
ATOM 1083 C C . ASP A 1 139 ? -17.709 5.633 42.889 1.00 85.75 139 ASP A C 1
ATOM 1085 O O . ASP A 1 139 ? -18.783 6.084 43.278 1.00 85.75 139 ASP A O 1
ATOM 1089 N N . GLY A 1 140 ? -17.555 5.187 41.638 1.00 83.50 140 GLY A N 1
ATOM 1090 C CA . GLY A 1 140 ? -18.601 5.199 40.617 1.00 83.50 140 GLY A CA 1
ATOM 1091 C C . GLY A 1 140 ? -18.692 6.492 39.803 1.00 83.50 140 GLY A C 1
ATOM 1092 O O . GLY A 1 140 ? -19.418 6.505 38.804 1.00 83.50 140 GLY A O 1
ATOM 1093 N N . THR A 1 141 ? -17.940 7.537 40.157 1.00 88.81 141 THR A N 1
ATOM 1094 C CA . THR A 1 141 ? -17.903 8.798 39.405 1.00 88.81 141 THR A CA 1
ATOM 1095 C C . THR A 1 141 ? -17.117 8.656 38.095 1.00 88.81 141 THR A C 1
ATOM 1097 O O . THR A 1 141 ? -16.319 7.730 37.907 1.00 88.81 141 THR A O 1
ATOM 1100 N N . GLU A 1 142 ? -17.369 9.551 37.135 1.00 90.81 142 GLU A N 1
ATOM 1101 C CA . GLU A 1 142 ? -16.656 9.566 35.854 1.00 90.81 142 GLU A CA 1
ATOM 1102 C C . GLU A 1 142 ? -15.521 10.596 35.870 1.00 90.81 142 GLU A C 1
ATOM 1104 O O . GLU A 1 142 ? -15.749 11.795 36.006 1.00 90.81 142 GLU A O 1
ATOM 1109 N N . GLY A 1 143 ? -14.289 10.123 35.684 1.00 90.81 143 GLY A N 1
ATOM 1110 C CA . GLY A 1 143 ? -13.119 10.964 35.449 1.00 90.81 143 GLY A CA 1
ATOM 1111 C C . GLY A 1 143 ? -12.868 11.170 33.954 1.00 90.81 143 GLY A C 1
ATOM 1112 O O . GLY A 1 143 ? -13.154 10.291 33.139 1.00 90.81 143 GLY A O 1
ATOM 1113 N N . ILE A 1 144 ? -12.290 12.315 33.583 1.00 94.50 144 ILE A N 1
ATOM 1114 C CA . ILE A 1 144 ? -11.865 12.620 32.208 1.00 94.50 144 ILE A CA 1
ATOM 1115 C C . ILE A 1 144 ? -10.348 12.448 32.111 1.00 94.50 144 ILE A C 1
ATOM 1117 O O . ILE A 1 144 ? -9.606 12.954 32.952 1.00 94.50 144 ILE A O 1
ATOM 1121 N N . LEU A 1 145 ? -9.873 11.742 31.082 1.00 93.81 145 LEU A N 1
ATOM 1122 C CA . LEU A 1 145 ? -8.441 11.638 30.811 1.00 93.81 145 LEU A CA 1
ATOM 1123 C C . LEU A 1 145 ? -7.899 12.988 30.332 1.00 93.81 145 LEU A C 1
ATOM 1125 O O . LEU A 1 145 ? -8.391 13.557 29.359 1.00 93.81 145 LEU A O 1
ATOM 1129 N N . ASN A 1 146 ? -6.838 13.469 30.972 1.00 93.69 146 ASN A N 1
ATOM 1130 C CA . ASN A 1 146 ? -6.108 14.646 30.506 1.00 93.69 146 ASN A CA 1
ATOM 1131 C C . ASN A 1 146 ? -5.186 14.311 29.316 1.00 93.69 146 ASN A C 1
ATOM 1133 O O . ASN A 1 146 ? -4.898 13.144 29.038 1.00 93.69 146 ASN A O 1
ATOM 1137 N N . GLY A 1 147 ? -4.649 15.333 28.641 1.00 91.50 147 GLY A N 1
ATOM 1138 C CA . GLY A 1 147 ? -3.813 15.148 27.445 1.00 91.50 147 GLY A CA 1
ATOM 1139 C C . GLY A 1 147 ? -2.602 14.222 27.646 1.00 91.50 147 GLY A C 1
ATOM 1140 O O . GLY A 1 147 ? -2.298 13.402 26.780 1.00 91.50 147 GLY A O 1
ATOM 1141 N N . LYS A 1 148 ? -1.946 14.260 28.818 1.00 94.31 148 LYS A N 1
ATOM 1142 C CA . LYS A 1 148 ? -0.821 13.354 29.133 1.00 94.31 148 LYS A CA 1
ATOM 1143 C C . LYS A 1 148 ? -1.280 11.895 29.217 1.00 94.31 148 LYS A C 1
ATOM 1145 O O . LYS A 1 148 ? -0.599 11.002 28.712 1.00 94.31 148 LYS A O 1
ATOM 1150 N N . GLN A 1 149 ? -2.428 11.643 29.843 1.00 94.12 149 GLN A N 1
ATOM 1151 C CA . GLN A 1 149 ? -3.005 10.304 29.958 1.00 94.12 149 GLN A CA 1
ATOM 1152 C C . GLN A 1 149 ? -3.494 9.775 28.605 1.00 94.12 149 GLN A C 1
ATOM 1154 O O . GLN A 1 149 ? -3.243 8.609 28.296 1.00 94.12 149 GLN A O 1
ATOM 1159 N N . VAL A 1 150 ? -4.120 10.626 27.783 1.00 93.75 150 VAL A N 1
ATOM 1160 C CA . VAL A 1 150 ? -4.531 10.284 26.411 1.00 93.75 150 VAL A CA 1
ATOM 1161 C C . VAL A 1 150 ? -3.314 9.883 25.576 1.00 93.75 150 VAL A C 1
ATOM 1163 O O . VAL A 1 150 ? -3.300 8.797 25.000 1.00 93.75 150 VAL A O 1
ATOM 1166 N N . ASN A 1 151 ? -2.239 10.675 25.597 1.00 93.56 151 ASN A N 1
ATOM 1167 C CA . ASN A 1 151 ? -1.005 10.345 24.877 1.00 93.56 151 ASN A CA 1
ATOM 1168 C C . ASN A 1 151 ? -0.367 9.038 25.372 1.00 93.56 151 ASN A C 1
ATOM 1170 O O . ASN A 1 151 ? 0.103 8.228 24.572 1.00 93.56 151 ASN A O 1
ATOM 1174 N N . ARG A 1 152 ? -0.382 8.780 26.687 1.00 93.50 152 ARG A N 1
ATOM 1175 C CA . ARG A 1 152 ? 0.107 7.511 27.251 1.00 93.50 152 ARG A CA 1
ATOM 1176 C C . ARG A 1 152 ? -0.735 6.317 26.797 1.00 93.50 152 ARG A C 1
ATOM 1178 O O . ARG A 1 152 ? -0.175 5.246 26.571 1.00 93.50 152 ARG A O 1
ATOM 1185 N N . LEU A 1 153 ? -2.053 6.481 26.692 1.00 93.31 153 LEU A N 1
ATOM 1186 C CA . LEU A 1 153 ? -2.945 5.459 26.151 1.00 93.31 153 LEU A CA 1
ATOM 1187 C C . LEU A 1 153 ? -2.619 5.198 24.677 1.00 93.31 153 LEU A C 1
ATOM 1189 O O . LEU A 1 153 ? -2.349 4.055 24.326 1.00 93.31 153 LEU A O 1
ATOM 1193 N N . LEU A 1 154 ? -2.561 6.240 23.845 1.00 93.75 154 LEU A N 1
ATOM 1194 C CA . LEU A 1 154 ? -2.302 6.116 22.406 1.00 93.75 154 LEU A CA 1
ATOM 1195 C C . LEU A 1 154 ? -0.964 5.434 22.105 1.00 93.75 154 LEU A C 1
ATOM 1197 O O . LEU A 1 154 ? -0.942 4.502 21.309 1.00 93.75 154 LEU A O 1
ATOM 1201 N N . ARG A 1 155 ? 0.113 5.781 22.824 1.00 92.44 155 ARG A N 1
ATOM 1202 C CA . ARG A 1 155 ? 1.420 5.099 22.705 1.00 92.44 155 ARG A CA 1
ATOM 1203 C C . ARG A 1 155 ? 1.368 3.608 23.034 1.00 92.44 155 ARG A C 1
ATOM 1205 O O . ARG A 1 155 ? 2.177 2.832 22.535 1.00 92.44 155 ARG A O 1
ATOM 1212 N N . LYS A 1 156 ? 0.460 3.189 23.922 1.00 92.50 156 LYS A N 1
ATOM 1213 C CA . LYS A 1 156 ? 0.221 1.759 24.149 1.00 92.50 156 LYS A CA 1
ATOM 1214 C C . LYS A 1 156 ? -0.526 1.174 22.956 1.00 92.50 156 LYS A C 1
ATOM 1216 O O . LYS A 1 156 ? -0.089 0.158 22.435 1.00 92.50 156 LYS A O 1
ATOM 1221 N N . LEU A 1 157 ? -1.616 1.803 22.513 1.00 92.25 157 LEU A N 1
ATOM 1222 C CA . LEU A 1 157 ? -2.456 1.299 21.415 1.00 92.25 157 LEU A CA 1
ATOM 1223 C C . LEU A 1 157 ? -1.728 1.219 20.061 1.00 92.25 157 LEU A C 1
ATOM 1225 O O . LEU A 1 157 ? -2.075 0.363 19.262 1.00 92.25 157 LEU A O 1
ATOM 1229 N N . GLU A 1 158 ? -0.718 2.058 19.832 1.00 91.25 158 GLU A N 1
ATOM 1230 C CA . GLU A 1 158 ? 0.101 2.105 18.607 1.00 91.25 158 GLU A CA 1
ATOM 1231 C C . GLU A 1 158 ? 0.942 0.840 18.355 1.00 91.25 158 GLU A C 1
ATOM 1233 O O . GLU A 1 158 ? 1.385 0.588 17.230 1.00 91.25 158 GLU A O 1
ATOM 1238 N N . ARG A 1 159 ? 1.175 0.034 19.398 1.00 91.81 159 ARG A N 1
ATOM 1239 C CA . ARG A 1 159 ? 1.953 -1.202 19.293 1.00 91.81 159 ARG A CA 1
ATOM 1240 C C . ARG A 1 159 ? 1.218 -2.249 18.461 1.00 91.81 159 ARG A C 1
ATOM 1242 O O . ARG A 1 159 ? -0.004 -2.363 18.516 1.00 91.81 159 ARG A O 1
ATOM 1249 N N . VAL A 1 160 ? 1.997 -3.063 17.757 1.00 93.12 160 VAL A N 1
ATOM 1250 C CA . VAL A 1 160 ? 1.498 -4.287 17.127 1.00 93.12 160 VAL A CA 1
ATOM 1251 C C . VAL A 1 160 ? 1.344 -5.350 18.203 1.00 93.12 160 VAL A C 1
ATOM 1253 O O . VAL A 1 160 ? 2.248 -5.565 19.011 1.00 93.12 160 VAL A O 1
ATOM 1256 N N . TYR A 1 161 ? 0.191 -6.000 18.215 1.00 93.62 161 TYR A N 1
ATOM 1257 C CA . TYR A 1 161 ? -0.154 -7.017 19.188 1.00 93.62 161 TYR A CA 1
ATOM 1258 C C . TYR A 1 161 ? -0.228 -8.383 18.527 1.00 93.62 161 TYR A C 1
ATOM 1260 O O . TYR A 1 161 ? -1.030 -8.579 17.622 1.00 93.62 161 TYR A O 1
ATOM 1268 N N . GLU A 1 162 ? 0.574 -9.331 18.998 1.00 94.44 162 GLU A N 1
ATOM 1269 C CA . GLU A 1 162 ? 0.522 -10.712 18.523 1.00 94.44 162 GLU A CA 1
ATOM 1270 C C . GLU A 1 162 ? -0.783 -11.394 18.960 1.00 94.44 162 GLU A C 1
ATOM 1272 O O . GLU A 1 162 ? -1.224 -11.262 20.110 1.00 94.44 162 GLU A O 1
ATOM 1277 N N . ILE A 1 163 ? -1.402 -12.109 18.021 1.00 95.75 163 ILE A N 1
ATOM 1278 C CA . ILE A 1 163 ? -2.580 -12.944 18.240 1.00 95.75 163 ILE A CA 1
ATOM 1279 C C . ILE A 1 163 ? -2.093 -14.383 18.382 1.00 95.75 163 ILE A C 1
ATOM 1281 O O . ILE A 1 163 ? -1.482 -14.938 17.472 1.00 95.75 163 ILE A O 1
ATOM 1285 N N . LYS A 1 164 ? -2.383 -14.990 19.529 1.00 94.50 164 LYS A N 1
ATOM 1286 C CA . LYS A 1 164 ? -2.082 -16.397 19.791 1.00 94.50 164 LYS A CA 1
ATOM 1287 C C . LYS A 1 164 ? -3.016 -17.325 19.001 1.00 94.50 164 LYS A C 1
ATOM 1289 O O . LYS A 1 164 ? -4.100 -16.897 18.604 1.00 94.50 164 LYS A O 1
ATOM 1294 N N . PRO A 1 165 ? -2.667 -18.617 18.848 1.00 91.81 165 PRO A N 1
ATOM 1295 C CA . PRO A 1 165 ? -3.530 -19.596 18.180 1.00 91.81 165 PRO A CA 1
ATOM 1296 C C . PRO A 1 165 ? -4.949 -19.708 18.766 1.00 91.81 165 PRO A C 1
ATOM 1298 O O . PRO A 1 165 ? -5.893 -19.994 18.040 1.00 91.81 165 PRO A O 1
ATOM 1301 N N . ASP A 1 166 ? -5.124 -19.431 20.062 1.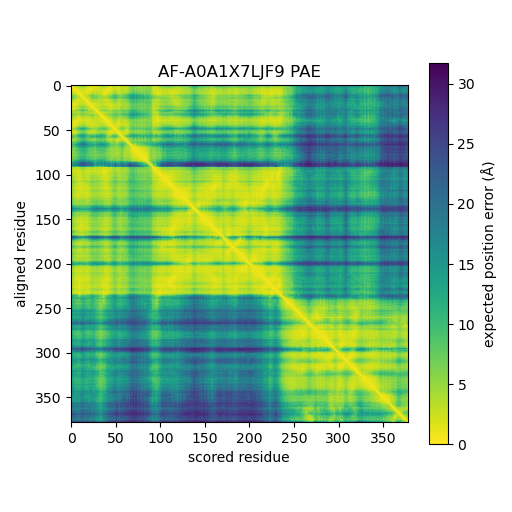00 93.62 166 ASP A N 1
ATOM 1302 C CA . ASP A 1 166 ? -6.425 -19.394 20.750 1.00 93.62 166 ASP A CA 1
ATOM 1303 C C . ASP A 1 166 ? -7.181 -18.056 20.581 1.00 93.62 166 ASP A C 1
ATOM 1305 O O . ASP A 1 166 ? -8.162 -17.788 21.279 1.00 93.62 166 ASP A O 1
ATOM 1309 N N . LEU A 1 167 ? -6.714 -17.199 19.665 1.00 95.19 167 LEU A N 1
ATOM 1310 C CA . LEU A 1 167 ? -7.202 -15.850 19.374 1.00 95.19 167 LEU A CA 1
ATOM 1311 C C . LEU A 1 167 ? -7.025 -14.837 20.512 1.00 95.19 167 LEU A C 1
ATOM 1313 O O . LEU A 1 167 ? -7.551 -13.722 20.428 1.00 95.19 167 LEU A O 1
ATOM 1317 N N . THR A 1 168 ? -6.292 -15.174 21.572 1.00 95.50 168 THR A N 1
ATOM 1318 C CA . THR A 1 168 ? -6.010 -14.230 22.658 1.00 95.50 168 THR A CA 1
ATOM 1319 C C . THR A 1 168 ? -4.849 -13.303 22.315 1.00 95.50 168 THR A C 1
ATOM 1321 O O . THR A 1 168 ? -3.956 -13.631 21.535 1.00 95.50 168 THR A O 1
ATOM 1324 N N . ILE A 1 169 ? -4.854 -12.111 22.910 1.00 92.94 169 ILE A N 1
ATOM 1325 C CA . ILE A 1 169 ? -3.802 -11.109 22.740 1.00 92.94 169 ILE A CA 1
ATOM 1326 C C . ILE A 1 169 ? -3.107 -10.891 24.082 1.00 92.94 169 ILE A C 1
ATOM 1328 O O . ILE A 1 169 ? -3.733 -10.511 25.073 1.00 92.94 169 ILE A O 1
ATOM 1332 N N . SER A 1 170 ? -1.792 -11.115 24.115 1.00 78.25 170 SER A N 1
ATOM 1333 C CA . SER A 1 170 ? -0.975 -10.994 25.331 1.00 78.25 170 SER A CA 1
ATOM 1334 C C . SER A 1 170 ? -0.367 -9.603 25.437 1.00 78.25 170 SER A C 1
ATOM 1336 O O . SER A 1 170 ? 0.727 -9.368 24.938 1.00 78.25 170 SER A O 1
ATOM 1338 N N . ALA A 1 171 ? -1.090 -8.637 26.016 1.00 70.31 171 ALA A N 1
ATOM 1339 C CA . ALA A 1 171 ? -0.599 -7.256 26.057 1.00 70.31 171 ALA A CA 1
ATOM 1340 C C . ALA A 1 171 ? -1.445 -6.312 26.940 1.00 70.31 171 ALA A C 1
ATOM 1342 O O . ALA A 1 171 ? -2.508 -6.714 27.417 1.00 70.31 171 ALA A O 1
ATOM 1343 N N . PRO A 1 172 ? -1.051 -5.027 27.136 1.00 69.44 172 PRO A N 1
ATOM 1344 C CA . PRO A 1 172 ? -1.724 -4.061 28.019 1.00 69.44 172 PRO A CA 1
ATOM 1345 C C . PRO A 1 172 ? -3.137 -3.626 27.576 1.00 69.44 172 PRO A C 1
ATOM 1347 O O . PRO A 1 172 ? -3.604 -2.576 28.010 1.00 69.44 172 PRO A O 1
ATOM 1350 N N . LEU A 1 173 ? -3.819 -4.419 26.745 1.00 77.25 173 LEU A N 1
ATOM 1351 C CA . LEU A 1 173 ? -5.249 -4.342 26.427 1.00 77.25 173 LEU A CA 1
ATOM 1352 C C . LEU A 1 173 ? -6.118 -5.113 27.442 1.00 77.25 173 LEU A C 1
ATOM 1354 O O . LEU A 1 173 ? -7.341 -5.176 27.299 1.00 77.25 173 LEU A O 1
ATOM 1358 N N . GLY A 1 174 ? -5.506 -5.671 28.490 1.00 84.31 174 GLY A N 1
ATOM 1359 C CA . GLY A 1 174 ? -6.194 -6.465 29.502 1.00 84.31 174 GLY A CA 1
ATOM 1360 C C . GLY A 1 174 ? -6.522 -7.853 28.963 1.00 84.31 174 GLY A C 1
ATOM 1361 O O . GLY A 1 174 ? -5.805 -8.373 28.115 1.00 84.31 174 GLY A O 1
ATOM 1362 N N . LYS A 1 175 ? -7.618 -8.455 29.436 1.00 89.62 175 LYS A N 1
ATOM 1363 C CA . LYS A 1 175 ? -8.128 -9.689 28.826 1.00 89.62 175 LYS A CA 1
ATOM 1364 C C . LYS A 1 175 ? -8.684 -9.307 27.456 1.00 89.62 175 LYS A C 1
ATOM 1366 O O . LYS A 1 175 ? -9.708 -8.623 27.390 1.00 89.62 175 LYS A O 1
ATOM 1371 N N . ALA A 1 176 ? -7.956 -9.677 26.407 1.00 94.38 176 ALA A N 1
ATOM 1372 C CA . ALA A 1 176 ? -8.242 -9.317 25.031 1.00 94.38 176 ALA A CA 1
ATOM 1373 C C . ALA A 1 176 ? -8.265 -10.563 24.136 1.00 94.38 176 ALA A C 1
ATOM 1375 O O . ALA A 1 176 ? -7.358 -11.391 24.218 1.00 94.38 176 ALA A O 1
ATOM 1376 N N . LYS A 1 177 ? -9.289 -10.691 23.287 1.00 95.44 177 LYS A N 1
ATOM 1377 C CA . LYS A 1 177 ? -9.386 -11.761 22.282 1.00 95.44 177 LYS A CA 1
ATOM 1378 C C . LYS A 1 177 ? -9.987 -11.267 20.975 1.00 95.44 177 LYS A C 1
ATOM 1380 O O . LYS A 1 177 ? -10.858 -10.396 20.996 1.00 95.44 177 LYS A O 1
ATOM 1385 N N . ILE A 1 178 ? -9.566 -11.840 19.857 1.00 95.94 178 ILE A N 1
ATOM 1386 C CA . ILE A 1 178 ? -10.236 -11.650 18.574 1.00 95.94 178 ILE A CA 1
ATOM 1387 C C . ILE A 1 178 ? -11.540 -12.451 18.569 1.00 95.94 178 ILE A C 1
ATOM 1389 O O . ILE A 1 178 ? -11.606 -13.585 19.041 1.00 95.94 178 ILE A O 1
ATOM 1393 N N . ARG A 1 179 ? -12.603 -11.833 18.059 1.00 95.12 179 ARG A N 1
ATOM 1394 C CA . ARG A 1 179 ? -13.894 -12.460 17.790 1.00 95.12 179 ARG A CA 1
ATOM 1395 C C . ARG A 1 179 ? -14.084 -12.556 16.286 1.00 95.12 179 ARG A C 1
ATOM 1397 O O . ARG A 1 179 ? -14.045 -11.542 15.588 1.00 95.12 179 ARG A O 1
ATOM 1404 N N . ILE A 1 180 ? -14.334 -13.771 15.822 1.00 94.19 180 ILE A N 1
ATOM 1405 C CA . ILE A 1 180 ? -14.700 -14.056 14.441 1.00 94.19 180 ILE A CA 1
ATOM 1406 C C . ILE A 1 180 ? -16.227 -14.078 14.373 1.00 94.19 180 ILE A C 1
ATOM 1408 O O . ILE A 1 180 ? -16.863 -14.898 15.029 1.00 94.19 180 ILE A O 1
ATOM 1412 N N . ASN A 1 181 ? -16.811 -13.151 13.620 1.00 91.06 181 ASN A N 1
ATOM 1413 C CA . ASN A 1 181 ? -18.237 -13.132 13.291 1.00 91.06 181 ASN A CA 1
ATOM 1414 C C . ASN A 1 181 ? -18.400 -13.481 11.804 1.00 91.06 181 ASN A C 1
ATOM 1416 O O . ASN A 1 181 ? -17.430 -13.410 11.054 1.00 91.06 181 ASN A O 1
ATOM 1420 N N . ASN A 1 182 ? -19.626 -13.762 11.352 1.00 85.25 182 ASN A N 1
ATOM 1421 C CA . ASN A 1 182 ? -19.887 -14.232 9.980 1.00 85.25 182 ASN A CA 1
ATOM 1422 C C . ASN A 1 182 ? -19.247 -13.375 8.873 1.00 85.25 182 ASN A C 1
ATOM 1424 O O . ASN A 1 182 ? -18.852 -13.914 7.848 1.00 85.25 182 ASN A O 1
ATOM 1428 N N . LYS A 1 183 ? -19.166 -12.050 9.063 1.00 88.31 183 LYS A N 1
ATOM 1429 C CA . LYS A 1 183 ? -18.615 -11.113 8.065 1.00 88.31 183 LYS A CA 1
ATOM 1430 C C . LYS A 1 183 ? -17.500 -10.212 8.590 1.00 88.31 183 LYS A C 1
ATOM 1432 O O . LYS A 1 183 ? -16.975 -9.404 7.839 1.00 88.31 183 LYS A O 1
ATOM 1437 N N . THR A 1 184 ? -17.174 -10.280 9.880 1.00 92.12 184 THR A N 1
ATOM 1438 C CA . THR A 1 184 ? -16.274 -9.302 10.506 1.00 92.12 184 THR A CA 1
ATOM 1439 C C . THR A 1 184 ? -15.374 -9.936 11.551 1.00 92.12 184 THR A C 1
ATOM 1441 O O . THR A 1 184 ? -15.794 -10.795 12.327 1.00 92.12 184 THR A O 1
ATOM 1444 N N . LEU A 1 185 ? -14.145 -9.435 11.626 1.00 94.69 185 LEU A N 1
ATOM 1445 C CA . LEU A 1 185 ? -13.226 -9.679 12.730 1.00 94.69 185 LEU A CA 1
ATOM 1446 C C . LEU A 1 185 ? -13.278 -8.494 13.685 1.00 94.69 185 LEU A C 1
ATOM 1448 O O . LEU A 1 185 ? -13.113 -7.359 13.256 1.00 94.69 185 LEU A O 1
ATOM 1452 N N . THR A 1 186 ? -13.497 -8.734 14.973 1.00 93.81 186 THR A N 1
ATOM 1453 C CA . THR A 1 186 ? -13.489 -7.682 16.002 1.00 93.81 186 THR A CA 1
ATOM 1454 C C . THR A 1 186 ? -12.597 -8.073 17.174 1.00 93.81 186 THR A C 1
ATOM 1456 O O . THR A 1 186 ? -12.175 -9.219 17.284 1.00 93.81 186 THR A O 1
ATOM 1459 N N . ILE A 1 187 ? -12.281 -7.130 18.062 1.00 93.19 187 ILE A N 1
ATOM 1460 C CA . ILE A 1 187 ? -11.587 -7.411 19.328 1.00 93.19 187 ILE A CA 1
ATOM 1461 C C . ILE A 1 187 ? -12.542 -7.271 20.517 1.00 93.19 187 ILE A C 1
ATOM 1463 O O . ILE A 1 187 ? -13.443 -6.437 20.563 1.00 93.19 187 ILE A O 1
ATOM 1467 N N . ASP A 1 188 ? -12.344 -8.100 21.520 1.00 94.19 188 ASP A N 1
ATOM 1468 C CA . ASP A 1 188 ? -13.015 -8.003 22.799 1.00 94.19 188 ASP A CA 1
ATOM 1469 C C . ASP A 1 188 ? -11.987 -7.731 23.878 1.00 94.19 188 ASP A C 1
ATOM 1471 O O . ASP A 1 188 ? -11.276 -8.650 24.266 1.00 94.19 188 ASP A O 1
ATOM 1475 N N . SER A 1 189 ? -11.884 -6.480 24.330 1.00 94.50 189 SER A N 1
ATOM 1476 C CA . SER A 1 189 ? -10.890 -6.040 25.311 1.00 94.50 189 SER A CA 1
ATOM 1477 C C . SER A 1 189 ? -11.555 -5.435 26.540 1.00 94.50 189 SER A C 1
ATOM 1479 O O . SER A 1 189 ? -12.368 -4.510 26.454 1.00 94.50 189 SER A O 1
ATOM 1481 N N . THR A 1 190 ? -11.144 -5.897 27.722 1.00 93.00 190 THR A N 1
ATOM 1482 C CA . THR A 1 190 ? -11.637 -5.329 28.982 1.00 93.00 190 THR A CA 1
ATOM 1483 C C . THR A 1 190 ? -11.226 -3.871 29.176 1.00 93.00 190 THR A C 1
ATOM 1485 O O . THR A 1 190 ? -12.004 -3.098 29.728 1.00 93.00 190 THR A O 1
ATOM 1488 N N . ILE A 1 191 ? -10.043 -3.459 28.711 1.00 91.88 191 ILE A N 1
ATOM 1489 C CA . ILE A 1 191 ? -9.581 -2.069 28.841 1.00 91.88 191 ILE A CA 1
ATOM 1490 C C . ILE A 1 191 ? -10.317 -1.149 27.865 1.00 91.88 191 ILE A C 1
ATOM 1492 O O . ILE A 1 191 ? -10.809 -0.101 28.283 1.00 91.88 191 ILE A O 1
ATOM 1496 N N . LEU A 1 192 ? -10.473 -1.553 26.599 1.00 94.19 192 LEU A N 1
ATOM 1497 C CA . LEU A 1 192 ? -11.177 -0.737 25.601 1.00 94.19 192 LEU A CA 1
ATOM 1498 C C . LEU A 1 192 ? -12.671 -0.561 25.920 1.00 94.19 192 LEU A C 1
ATOM 1500 O O . LEU A 1 192 ? -13.280 0.415 25.484 1.00 94.19 192 LEU A O 1
ATOM 1504 N N . LYS A 1 193 ? -13.269 -1.477 26.691 1.00 94.12 193 LYS A N 1
ATOM 1505 C CA . LYS A 1 193 ? -14.643 -1.340 27.198 1.00 94.12 193 LYS A CA 1
ATOM 1506 C C . LYS A 1 193 ? -14.767 -0.440 28.426 1.00 94.12 193 LYS A C 1
ATOM 1508 O O . LYS A 1 193 ? -15.818 0.163 28.619 1.00 94.12 193 LYS A O 1
ATOM 1513 N N . LYS A 1 194 ? -13.727 -0.362 29.263 1.00 92.75 194 LYS A N 1
ATOM 1514 C CA . LYS A 1 194 ? -13.722 0.470 30.481 1.00 92.75 194 LYS A CA 1
ATOM 1515 C C . LYS A 1 194 ? -13.599 1.963 30.181 1.00 92.75 194 LYS A C 1
ATOM 1517 O O . LYS A 1 194 ? -14.063 2.775 30.975 1.00 92.75 194 LYS A O 1
ATOM 1522 N N . ILE A 1 195 ? -12.971 2.312 29.061 1.00 94.69 195 ILE A N 1
ATOM 1523 C CA . ILE A 1 195 ? -12.828 3.697 28.609 1.00 94.69 195 ILE A CA 1
ATOM 1524 C C . ILE A 1 195 ? -14.023 4.045 27.722 1.00 94.69 195 ILE A C 1
ATOM 1526 O O . ILE A 1 195 ? -14.349 3.303 26.795 1.00 94.69 195 ILE A O 1
ATOM 1530 N N . LYS A 1 196 ? -14.666 5.180 27.990 1.00 95.75 196 LYS A N 1
ATOM 1531 C CA . LYS A 1 196 ? -15.734 5.747 27.164 1.00 95.75 196 LYS A CA 1
ATOM 1532 C C . LYS A 1 196 ? -15.206 6.905 26.320 1.00 95.75 196 LYS A C 1
ATOM 1534 O O . LYS A 1 196 ? -14.296 7.614 26.733 1.00 95.75 196 LYS A O 1
ATOM 1539 N N . VAL A 1 197 ? -15.808 7.099 25.159 1.00 96.50 197 VAL A N 1
ATOM 1540 C CA . VAL A 1 197 ? -15.634 8.231 24.255 1.00 96.50 197 VAL A CA 1
ATOM 1541 C C . VAL A 1 197 ? -16.938 9.014 24.269 1.00 96.50 197 VAL A C 1
ATOM 1543 O O . VAL A 1 197 ? -17.983 8.477 23.896 1.00 96.50 197 VAL A O 1
ATOM 1546 N N . SER A 1 198 ? -16.855 10.259 24.716 1.00 94.81 198 SER A N 1
ATOM 1547 C CA . SER A 1 198 ? -17.957 11.212 24.793 1.00 94.81 198 SER A CA 1
ATOM 1548 C C . SER A 1 198 ? -17.839 12.191 23.634 1.00 94.81 198 SER A C 1
ATOM 1550 O O . SER A 1 198 ? -16.894 12.975 23.611 1.00 94.81 198 SER A O 1
ATOM 1552 N N . TYR A 1 199 ? -18.780 12.153 22.693 1.00 90.94 199 TYR A N 1
ATOM 1553 C CA . TYR A 1 199 ? -18.857 13.077 21.554 1.00 90.94 199 TYR A CA 1
ATOM 1554 C C . TYR A 1 199 ? -20.325 13.283 21.165 1.00 90.94 199 TYR A C 1
ATOM 1556 O O . TYR A 1 199 ? -21.131 12.361 21.303 1.00 90.94 199 TYR A O 1
ATOM 1564 N N . ASN A 1 200 ? -20.699 14.481 20.706 1.00 85.81 200 ASN A N 1
ATOM 1565 C CA . ASN A 1 200 ? -22.071 14.804 20.276 1.00 85.81 200 ASN A CA 1
ATOM 1566 C C . ASN A 1 200 ? -23.159 14.366 21.285 1.00 85.81 200 ASN A C 1
ATOM 1568 O O . ASN A 1 200 ? -24.146 13.731 20.910 1.00 85.81 200 ASN A O 1
ATOM 1572 N N . ALA A 1 201 ? -22.934 14.643 22.578 1.00 83.12 201 ALA A N 1
ATOM 1573 C CA . ALA A 1 201 ? -23.795 14.252 23.705 1.00 83.12 201 ALA A CA 1
ATOM 1574 C C . ALA A 1 201 ? -24.075 12.736 23.842 1.00 83.12 201 ALA A C 1
ATOM 1576 O O . ALA A 1 201 ? -25.005 12.331 24.538 1.00 83.12 201 ALA A O 1
ATOM 1577 N N . LYS A 1 202 ? -23.267 11.880 23.204 1.00 90.44 202 LYS A N 1
ATOM 1578 C CA . LYS A 1 202 ? -23.349 10.419 23.302 1.00 90.44 202 LYS A CA 1
ATOM 1579 C C . LYS A 1 202 ? -22.077 9.852 23.917 1.00 90.44 202 LYS A C 1
ATOM 1581 O O . LYS A 1 202 ? -20.970 10.214 23.525 1.00 90.44 202 LYS A O 1
ATOM 1586 N N . ASP A 1 203 ? -22.260 8.888 24.811 1.00 93.19 203 ASP A N 1
ATOM 1587 C CA . ASP A 1 203 ? -21.178 8.099 25.389 1.00 93.19 203 ASP A CA 1
ATOM 1588 C C . ASP A 1 203 ? -21.185 6.691 24.789 1.00 93.19 203 ASP A C 1
ATOM 1590 O O . ASP A 1 203 ? -22.155 5.944 24.925 1.00 93.19 203 ASP A O 1
ATOM 1594 N N . ILE A 1 204 ? -20.078 6.295 24.163 1.00 95.69 204 ILE A N 1
ATOM 1595 C CA . ILE A 1 204 ? -19.855 4.910 23.724 1.00 95.69 204 ILE A CA 1
ATOM 1596 C C . ILE A 1 204 ? -18.519 4.400 24.252 1.00 95.69 204 ILE A C 1
ATOM 1598 O O . ILE A 1 204 ? -17.626 5.179 24.546 1.00 95.69 204 ILE A O 1
ATOM 1602 N N . THR A 1 205 ? -18.327 3.089 24.359 1.00 96.56 205 THR A N 1
ATOM 1603 C CA . THR A 1 205 ? -17.003 2.536 24.714 1.00 96.56 205 THR A CA 1
ATOM 1604 C C . THR A 1 205 ? -15.958 2.874 23.643 1.00 96.56 205 THR A C 1
ATOM 1606 O O . THR A 1 205 ? -16.300 2.878 22.456 1.00 96.56 205 THR A O 1
ATOM 1609 N N . LEU A 1 206 ? -14.687 3.018 24.020 1.00 96.19 206 LEU A N 1
ATOM 1610 C CA . LEU A 1 206 ? -13.570 3.185 23.083 1.00 96.19 206 LEU A CA 1
ATOM 1611 C C . LEU A 1 206 ? -13.491 2.036 22.071 1.00 96.19 206 LEU A C 1
ATOM 1613 O O . LEU A 1 206 ? -13.262 2.281 20.891 1.00 96.19 206 LEU A O 1
ATOM 1617 N N . GLN A 1 207 ? -13.786 0.804 22.497 1.00 95.62 207 GLN A N 1
ATOM 1618 C CA . GLN A 1 207 ? -13.908 -0.347 21.596 1.00 95.62 207 GLN A CA 1
ATOM 1619 C C . GLN A 1 207 ? -14.924 -0.094 20.465 1.00 95.62 207 GLN A C 1
ATOM 1621 O O . GLN A 1 207 ? -14.607 -0.233 19.287 1.00 95.62 207 GLN A O 1
ATOM 1626 N N . SER A 1 208 ? -16.142 0.319 20.823 1.00 94.88 208 SER A N 1
ATOM 1627 C CA . SER A 1 208 ? -17.204 0.614 19.851 1.00 94.88 208 SER A CA 1
ATOM 1628 C C . SER A 1 208 ? -16.853 1.802 18.952 1.00 94.88 208 SER A C 1
ATOM 1630 O O . SER A 1 208 ? -17.169 1.779 17.765 1.00 94.88 208 SER A O 1
ATOM 1632 N N . PHE A 1 209 ? -16.173 2.821 19.489 1.00 95.19 209 PHE A N 1
ATOM 1633 C CA . PHE A 1 209 ? -15.691 3.956 18.700 1.00 95.19 209 PHE A CA 1
ATOM 1634 C C . PHE A 1 209 ? -14.656 3.526 17.653 1.00 95.19 209 PHE A C 1
ATOM 1636 O O . PHE A 1 209 ? -14.767 3.921 16.493 1.00 95.19 209 PHE A O 1
ATOM 1643 N N . ILE A 1 210 ? -13.700 2.670 18.031 1.00 94.81 210 ILE A N 1
ATOM 1644 C CA . ILE A 1 210 ? -12.702 2.101 17.114 1.00 94.81 210 ILE A CA 1
ATOM 1645 C C . ILE A 1 210 ? -13.389 1.300 15.999 1.00 94.81 210 ILE A C 1
ATOM 1647 O O . ILE A 1 210 ? -13.064 1.487 14.830 1.00 94.81 210 ILE A O 1
ATOM 1651 N N . PHE A 1 211 ? -14.375 0.459 16.328 1.00 91.62 211 PHE A N 1
ATOM 1652 C CA . PHE A 1 211 ? -15.059 -0.377 15.331 1.00 91.62 211 PHE A CA 1
ATOM 1653 C C . PHE A 1 211 ? -15.930 0.407 14.375 1.00 91.62 211 PHE A C 1
ATOM 1655 O O . PHE A 1 211 ? -15.830 0.206 13.168 1.00 91.62 211 PHE A O 1
ATOM 1662 N N . LYS A 1 212 ? -16.744 1.323 14.903 1.00 89.88 212 LYS A N 1
ATOM 1663 C CA . LYS A 1 212 ? -17.635 2.157 14.094 1.00 89.88 212 LYS A CA 1
ATOM 1664 C C . LYS A 1 212 ? -16.869 2.952 13.034 1.00 89.88 212 LYS A C 1
ATOM 1666 O O . LYS A 1 212 ? -17.401 3.194 11.959 1.00 89.88 212 LYS A O 1
ATOM 1671 N N . ASN A 1 213 ? -15.637 3.350 13.345 1.00 89.94 213 ASN A N 1
ATOM 1672 C CA . ASN A 1 213 ? -14.788 4.136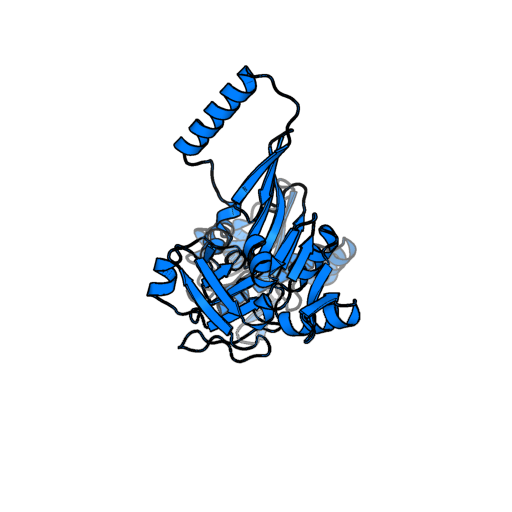 12.455 1.00 89.94 213 ASN A CA 1
ATOM 1673 C C . ASN A 1 213 ? -13.731 3.291 11.710 1.00 89.94 213 ASN A C 1
ATOM 1675 O O . ASN A 1 213 ? -12.913 3.860 10.997 1.00 89.94 213 ASN A O 1
ATOM 1679 N N . GLY A 1 214 ? -13.715 1.959 11.868 1.00 91.06 214 GLY A N 1
ATOM 1680 C CA . GLY A 1 214 ? -12.756 1.079 11.183 1.00 91.06 214 GLY A CA 1
ATOM 1681 C C . GLY A 1 214 ? -11.285 1.306 11.563 1.00 91.06 214 GLY A C 1
ATOM 1682 O O . GLY A 1 214 ? -10.404 1.069 10.746 1.00 91.06 214 GLY A O 1
ATOM 1683 N N . LEU A 1 215 ? -11.007 1.772 12.786 1.00 94.06 215 LEU A N 1
ATOM 1684 C CA . LEU A 1 215 ? -9.687 2.258 13.228 1.00 94.06 215 LEU A CA 1
ATOM 1685 C C . LEU A 1 215 ? -8.756 1.139 13.727 1.00 94.06 215 LEU A C 1
ATOM 1687 O O . LEU A 1 215 ? -8.082 1.276 14.750 1.00 94.06 215 LEU A O 1
ATOM 1691 N N . TYR A 1 216 ? -8.760 -0.001 13.045 1.00 94.94 216 TYR A N 1
ATOM 1692 C CA . TYR A 1 216 ? -7.916 -1.148 13.365 1.00 94.94 216 TYR A CA 1
ATOM 1693 C C . TYR A 1 216 ? -7.653 -1.997 12.124 1.00 94.94 216 TYR A C 1
ATOM 1695 O O . TYR A 1 216 ? -8.409 -1.973 11.150 1.00 94.94 216 TYR A O 1
ATOM 1703 N N . SER A 1 217 ? -6.587 -2.779 12.200 1.00 96.00 217 SER A N 1
ATOM 1704 C CA . SER A 1 217 ? -6.198 -3.752 11.194 1.00 96.00 217 SER A CA 1
ATOM 1705 C C . SER A 1 217 ? -5.798 -5.073 11.845 1.00 96.00 217 SER A C 1
ATOM 1707 O O . SER A 1 217 ? -5.344 -5.121 12.993 1.00 96.00 217 SER A O 1
ATOM 1709 N N . ILE A 1 218 ? -6.015 -6.163 11.114 1.00 96.75 218 ILE A N 1
ATOM 1710 C CA . ILE A 1 218 ? -5.591 -7.511 11.496 1.00 96.75 218 ILE A CA 1
ATOM 1711 C C . ILE A 1 218 ? -4.824 -8.104 10.320 1.00 96.75 218 ILE A C 1
ATOM 1713 O O . ILE A 1 218 ? -5.310 -8.088 9.191 1.00 96.75 218 ILE A O 1
ATOM 1717 N N . THR A 1 219 ? -3.631 -8.622 10.576 1.00 96.81 219 THR A N 1
ATOM 1718 C CA . THR A 1 219 ? -2.869 -9.407 9.599 1.00 96.81 219 THR A CA 1
ATOM 1719 C C . THR A 1 219 ? -3.057 -10.895 9.858 1.00 96.81 219 THR A C 1
ATO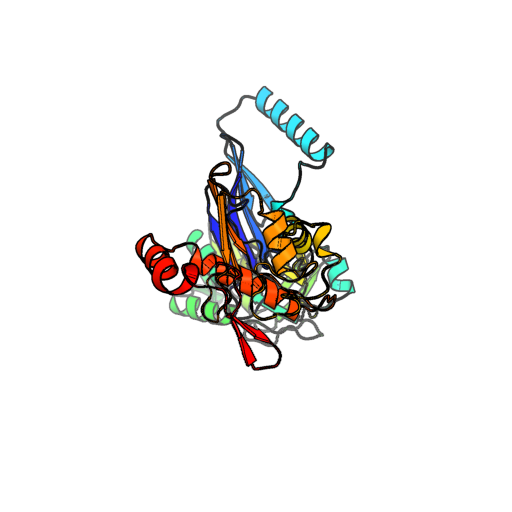M 1721 O O . THR A 1 219 ? -3.493 -11.309 10.939 1.00 96.81 219 THR A O 1
ATOM 1724 N N . PHE A 1 220 ? -2.713 -11.696 8.858 1.00 97.00 220 PHE A N 1
ATOM 1725 C CA . PHE A 1 220 ? -2.823 -13.145 8.905 1.00 97.00 220 PHE A CA 1
ATOM 1726 C C . PHE A 1 220 ? -1.445 -13.806 8.807 1.00 97.00 220 PHE A C 1
ATOM 1728 O O . PHE A 1 220 ? -0.464 -13.166 8.423 1.00 97.00 220 PHE A O 1
ATOM 1735 N N . ALA A 1 221 ? -1.369 -15.085 9.187 1.00 96.00 221 ALA A N 1
ATOM 1736 C CA . ALA A 1 221 ? -0.164 -15.900 9.042 1.00 96.00 221 ALA A CA 1
ATOM 1737 C C . ALA A 1 221 ? 0.336 -15.924 7.587 1.00 96.00 221 ALA A C 1
ATOM 1739 O O . ALA A 1 221 ? 1.536 -15.797 7.357 1.00 96.00 221 ALA A O 1
ATOM 1740 N N . ASP A 1 222 ? -0.582 -15.997 6.619 1.00 95.12 222 ASP A N 1
ATOM 1741 C CA . ASP A 1 222 ? -0.295 -15.683 5.224 1.00 95.12 222 ASP A CA 1
ATOM 1742 C C . ASP A 1 222 ? -0.229 -14.152 5.020 1.00 95.12 222 ASP A C 1
ATOM 1744 O O . ASP A 1 222 ? -1.257 -13.467 5.117 1.00 95.12 222 ASP A O 1
ATOM 1748 N N . PRO A 1 223 ? 0.957 -13.590 4.712 1.00 92.12 223 PRO A N 1
ATOM 1749 C CA . PRO A 1 223 ? 1.169 -12.147 4.619 1.00 92.12 223 PRO A CA 1
ATOM 1750 C C . PRO A 1 223 ? 0.509 -11.508 3.391 1.00 92.12 223 PRO A C 1
ATOM 1752 O O . PRO A 1 223 ? 0.564 -10.285 3.240 1.00 92.12 223 PRO A O 1
ATOM 1755 N N . ARG A 1 224 ? -0.092 -12.303 2.494 1.00 93.31 224 A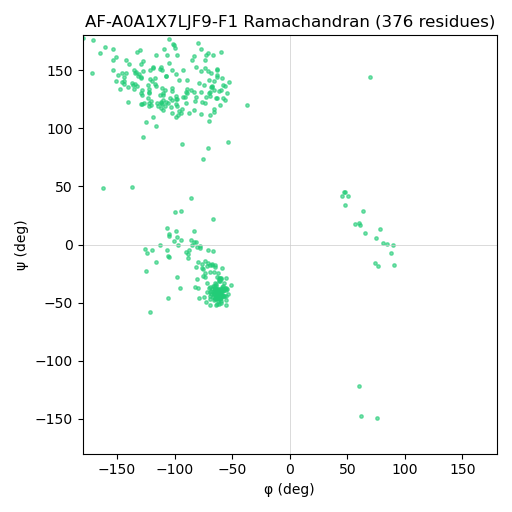RG A N 1
ATOM 1756 C CA . ARG A 1 224 ? -0.873 -11.783 1.366 1.00 93.31 224 ARG A CA 1
ATOM 1757 C C . ARG A 1 224 ? -2.169 -11.131 1.821 1.00 93.31 224 ARG A C 1
ATOM 1759 O O . ARG A 1 224 ? -2.673 -10.275 1.101 1.00 93.31 224 ARG A O 1
ATOM 1766 N N . TYR A 1 225 ? -2.688 -11.493 2.992 1.00 96.00 225 TYR A N 1
ATOM 1767 C CA . TYR A 1 225 ? -3.983 -11.018 3.458 1.00 96.00 225 TYR A CA 1
ATOM 1768 C C . TYR A 1 225 ? -3.868 -9.995 4.587 1.00 96.00 225 TYR A C 1
ATOM 1770 O O . TYR A 1 225 ? -3.032 -10.094 5.489 1.00 96.00 225 TYR A O 1
ATOM 1778 N N . MET A 1 226 ? -4.780 -9.028 4.581 1.00 96.56 226 MET A N 1
ATOM 1779 C CA . MET A 1 226 ? -5.010 -8.117 5.699 1.00 96.56 226 MET A CA 1
ATOM 1780 C C . MET A 1 226 ? -6.492 -7.772 5.791 1.00 96.56 226 MET A C 1
ATOM 1782 O O . MET A 1 226 ? -7.163 -7.550 4.788 1.00 96.56 226 MET A O 1
ATOM 1786 N N . TYR A 1 227 ? -7.000 -7.709 7.014 1.00 95.94 227 TYR A N 1
ATOM 1787 C CA . TYR A 1 227 ? -8.331 -7.219 7.318 1.00 95.94 227 TYR A CA 1
ATOM 1788 C C . TYR A 1 227 ? -8.235 -5.760 7.755 1.00 95.94 227 TYR A C 1
ATOM 1790 O O . TYR A 1 227 ? -7.482 -5.416 8.672 1.00 95.94 227 TYR A O 1
ATOM 1798 N N . PHE A 1 228 ? -8.991 -4.896 7.087 1.00 94.31 228 PHE A N 1
ATOM 1799 C CA . PHE A 1 228 ? -8.962 -3.453 7.281 1.00 94.31 228 PHE A CA 1
ATOM 1800 C C . PHE A 1 228 ? -10.328 -2.848 6.959 1.00 94.31 228 PHE A C 1
ATOM 1802 O O . PHE A 1 228 ? -11.001 -3.286 6.033 1.00 94.31 228 PHE A O 1
ATOM 1809 N N . MET A 1 229 ? -10.768 -1.857 7.740 1.00 89.56 229 MET A N 1
ATOM 1810 C CA . MET A 1 229 ? -12.054 -1.164 7.538 1.00 89.56 229 MET A CA 1
ATOM 1811 C C . MET A 1 229 ? -13.268 -2.092 7.320 1.00 89.56 229 MET A C 1
ATOM 1813 O O . MET A 1 229 ? -14.195 -1.761 6.587 1.00 89.56 229 MET A O 1
ATOM 1817 N N . GLY A 1 230 ? -13.283 -3.257 7.974 1.00 89.88 230 GLY A N 1
ATOM 1818 C CA . GLY A 1 230 ? -14.404 -4.197 7.901 1.00 89.88 230 GLY A CA 1
ATOM 1819 C C . GLY A 1 230 ? -14.333 -5.230 6.774 1.00 89.88 230 GLY A C 1
ATOM 1820 O O . GLY A 1 230 ? -15.230 -6.061 6.699 1.00 89.88 230 GLY A O 1
ATOM 1821 N N . ASN A 1 231 ? -13.295 -5.209 5.934 1.00 92.25 231 ASN A N 1
ATOM 1822 C CA . ASN A 1 231 ? -13.151 -6.115 4.794 1.00 92.25 231 ASN A CA 1
ATOM 1823 C C . ASN A 1 231 ? -11.775 -6.792 4.780 1.00 92.25 231 ASN A C 1
ATOM 1825 O O . ASN A 1 231 ? -10.803 -6.256 5.317 1.00 92.25 231 ASN A O 1
ATOM 1829 N N . CYS A 1 232 ? -11.692 -7.963 4.150 1.00 94.81 232 CYS A N 1
ATOM 1830 C CA . CYS A 1 232 ? -10.428 -8.626 3.842 1.00 94.81 232 CYS A CA 1
ATOM 1831 C C . CYS A 1 232 ? -9.907 -8.174 2.480 1.00 94.81 232 CYS A C 1
ATOM 1833 O O . CYS A 1 232 ? -10.672 -8.022 1.529 1.00 94.81 232 CYS A O 1
ATOM 1835 N N . PHE A 1 233 ? -8.594 -8.002 2.391 1.00 94.81 233 PHE A N 1
ATOM 1836 C CA . PHE A 1 233 ? -7.892 -7.639 1.171 1.00 94.81 233 PHE A CA 1
ATOM 1837 C C . PHE A 1 233 ? -6.735 -8.597 0.920 1.00 94.81 233 PHE A C 1
ATOM 1839 O O . PHE A 1 233 ? -6.073 -9.033 1.862 1.00 94.81 233 PHE A O 1
ATOM 1846 N N . GLU A 1 234 ? -6.503 -8.892 -0.351 1.00 94.25 234 GLU A N 1
ATOM 1847 C CA . GLU A 1 234 ? -5.429 -9.722 -0.874 1.00 94.25 234 GLU A CA 1
ATOM 1848 C C . GLU A 1 234 ? -4.429 -8.860 -1.646 1.00 94.25 234 GLU A C 1
ATOM 1850 O O . GLU A 1 234 ? -4.798 -8.016 -2.468 1.00 94.25 234 GLU A O 1
ATOM 1855 N N . ASN A 1 235 ? -3.151 -9.100 -1.379 1.00 90.56 235 ASN A N 1
ATOM 1856 C CA . ASN A 1 235 ? -2.042 -8.528 -2.114 1.00 90.56 235 ASN A CA 1
ATOM 1857 C C . ASN A 1 235 ? -2.032 -9.044 -3.561 1.00 90.56 235 ASN A C 1
ATOM 1859 O O . ASN A 1 235 ? -1.811 -10.231 -3.794 1.00 90.56 235 ASN A O 1
ATOM 1863 N N . SER A 1 236 ? -2.207 -8.136 -4.517 1.00 82.06 236 SER A N 1
ATOM 1864 C CA . SER A 1 236 ? -2.176 -8.404 -5.962 1.00 82.06 236 SER A CA 1
ATOM 1865 C C . SER A 1 236 ? -0.817 -8.105 -6.617 1.00 82.06 236 SER A C 1
ATOM 1867 O O . SER A 1 236 ? -0.660 -8.319 -7.823 1.00 82.06 236 SER A O 1
ATOM 1869 N N . SER A 1 237 ? 0.177 -7.639 -5.845 1.00 75.06 237 SER A N 1
ATOM 1870 C CA . SER A 1 237 ? 1.485 -7.253 -6.386 1.00 75.06 237 SER A CA 1
ATOM 1871 C C . SER A 1 237 ? 2.230 -8.422 -7.009 1.00 75.06 237 SER A C 1
ATOM 1873 O O . SER A 1 237 ? 2.224 -9.542 -6.500 1.00 75.06 237 SER A O 1
ATOM 1875 N N . GLY A 1 238 ? 2.947 -8.114 -8.084 1.00 67.12 238 GLY A N 1
ATOM 1876 C CA . GLY A 1 238 ? 3.708 -9.065 -8.881 1.00 67.12 238 GLY A CA 1
ATOM 1877 C C . GLY A 1 238 ? 2.906 -9.661 -10.033 1.00 67.12 238 GLY A C 1
ATOM 1878 O O . GLY A 1 238 ? 3.523 -10.168 -10.957 1.00 67.12 238 GLY A O 1
ATOM 1879 N N . ILE A 1 239 ? 1.570 -9.570 -10.015 1.00 67.81 239 ILE A N 1
ATOM 1880 C CA . ILE A 1 239 ? 0.700 -9.967 -11.135 1.00 67.81 239 ILE A CA 1
ATOM 1881 C C . ILE A 1 239 ? 0.163 -8.721 -11.839 1.00 67.81 239 ILE A C 1
ATOM 1883 O O . ILE A 1 239 ? 0.218 -8.633 -13.063 1.00 67.81 239 ILE A O 1
ATOM 1887 N N . SER A 1 240 ? -0.315 -7.740 -11.068 1.00 65.56 240 SER A N 1
ATOM 1888 C CA . SER A 1 240 ? -0.896 -6.505 -11.604 1.00 65.56 240 SER A CA 1
ATOM 1889 C C . SER A 1 240 ? 0.075 -5.668 -12.441 1.00 65.56 240 SER A C 1
ATOM 1891 O O . SER A 1 240 ? -0.346 -4.966 -13.350 1.00 65.56 240 SER A O 1
ATOM 1893 N N . GLU A 1 241 ? 1.373 -5.742 -12.150 1.00 71.69 241 GLU A N 1
ATOM 1894 C CA . GLU A 1 241 ? 2.410 -4.957 -12.819 1.00 71.69 241 GLU A CA 1
ATOM 1895 C C . GLU A 1 241 ? 2.965 -5.645 -14.085 1.00 71.69 241 GLU A C 1
ATOM 1897 O O . GLU A 1 241 ? 3.671 -5.001 -14.859 1.00 71.69 241 GLU A O 1
ATOM 1902 N N . ILE A 1 242 ? 2.657 -6.933 -14.318 1.00 75.50 242 ILE A N 1
ATOM 1903 C CA . ILE A 1 242 ? 3.214 -7.708 -15.445 1.00 75.50 242 ILE A CA 1
ATOM 1904 C C . ILE A 1 242 ? 2.796 -7.103 -16.781 1.00 75.50 242 ILE A C 1
ATOM 1906 O O . ILE A 1 242 ? 3.650 -6.887 -17.636 1.00 75.50 242 ILE A O 1
ATOM 1910 N N . ASN A 1 243 ? 1.504 -6.816 -16.955 1.00 73.31 243 ASN A N 1
ATOM 1911 C CA . ASN A 1 243 ? 0.989 -6.296 -18.222 1.00 73.31 243 ASN A CA 1
ATOM 1912 C C . ASN A 1 243 ? 1.662 -4.972 -18.590 1.00 73.31 243 ASN A C 1
ATOM 1914 O O . ASN A 1 243 ? 2.104 -4.822 -19.720 1.00 73.31 243 ASN A O 1
ATOM 1918 N N . ASN A 1 244 ? 1.873 -4.081 -17.622 1.00 71.94 244 ASN A N 1
ATOM 1919 C CA . ASN A 1 244 ? 2.546 -2.805 -17.866 1.00 71.94 244 ASN A CA 1
ATOM 1920 C C . ASN A 1 244 ? 4.009 -2.992 -18.263 1.00 71.94 244 ASN A C 1
ATOM 1922 O O . ASN A 1 244 ? 4.510 -2.290 -19.134 1.00 71.94 244 ASN A O 1
ATOM 1926 N N . ILE A 1 245 ? 4.712 -3.939 -17.630 1.00 77.31 245 ILE A N 1
ATOM 1927 C CA . ILE A 1 245 ? 6.083 -4.271 -18.033 1.00 77.31 245 ILE A CA 1
ATOM 1928 C C . ILE A 1 245 ? 6.078 -4.804 -19.469 1.00 77.31 245 ILE A C 1
ATOM 1930 O O . ILE A 1 245 ? 6.923 -4.402 -20.261 1.00 77.31 245 ILE A O 1
ATOM 1934 N N . LEU A 1 246 ? 5.126 -5.673 -19.819 1.00 81.25 246 LEU A N 1
ATOM 1935 C CA . LEU A 1 246 ? 4.999 -6.210 -21.174 1.00 81.25 246 LEU A CA 1
ATOM 1936 C C . LEU A 1 246 ? 4.654 -5.125 -22.203 1.00 81.25 246 LEU A C 1
ATOM 1938 O O . LEU A 1 246 ? 5.215 -5.151 -23.292 1.00 81.25 246 LEU A O 1
ATOM 1942 N N . GLU A 1 247 ? 3.810 -4.152 -21.859 1.00 79.94 247 GLU A N 1
ATOM 1943 C CA . GLU A 1 247 ? 3.484 -3.005 -22.719 1.00 79.94 247 GLU A CA 1
ATOM 1944 C C . GLU A 1 247 ? 4.709 -2.137 -23.040 1.00 79.94 247 GLU A C 1
ATOM 1946 O O . GLU A 1 247 ? 4.797 -1.571 -24.128 1.00 79.94 247 GLU A O 1
ATOM 1951 N N . MET A 1 248 ? 5.685 -2.056 -22.130 1.00 79.56 248 MET A N 1
ATOM 1952 C CA . MET A 1 248 ? 6.941 -1.334 -22.368 1.00 79.56 248 MET A CA 1
ATOM 1953 C C . MET A 1 248 ? 7.916 -2.094 -23.282 1.00 79.56 248 MET A C 1
ATOM 1955 O O . MET A 1 248 ? 8.875 -1.503 -23.783 1.00 79.56 248 MET A O 1
ATOM 1959 N N . LEU A 1 249 ? 7.723 -3.401 -23.480 1.00 86.12 249 LEU A N 1
ATOM 1960 C CA . LEU A 1 249 ? 8.624 -4.241 -24.264 1.00 86.12 249 LEU A CA 1
ATOM 1961 C C . LEU A 1 249 ? 8.142 -4.342 -25.711 1.00 86.12 249 LEU A C 1
ATOM 1963 O O . LEU A 1 249 ? 7.139 -4.982 -26.014 1.00 86.12 249 LEU A O 1
ATOM 1967 N N . VAL A 1 250 ? 8.916 -3.767 -26.631 1.00 87.31 250 VAL A N 1
ATOM 1968 C CA . VAL A 1 250 ? 8.622 -3.828 -28.066 1.00 87.31 250 VAL A CA 1
ATOM 1969 C C . VAL A 1 250 ? 9.436 -4.953 -28.713 1.00 87.31 250 VAL A C 1
ATOM 1971 O O . VAL A 1 250 ? 10.661 -4.829 -28.820 1.00 87.31 250 VAL A O 1
ATOM 1974 N N . PRO A 1 251 ? 8.807 -6.050 -29.177 1.00 87.94 251 PRO A N 1
ATOM 1975 C CA . PRO A 1 251 ? 9.533 -7.120 -29.846 1.00 87.94 251 PRO A CA 1
ATOM 1976 C C . PRO A 1 251 ? 10.091 -6.637 -31.191 1.00 87.94 251 PRO A C 1
ATOM 1978 O O . PRO A 1 251 ? 9.405 -5.983 -31.977 1.00 87.94 251 PRO A O 1
ATOM 1981 N N . LYS A 1 252 ? 11.343 -6.996 -31.483 1.00 88.06 252 LYS A N 1
ATOM 1982 C CA . LYS A 1 252 ? 11.988 -6.761 -32.781 1.00 88.06 252 LYS A CA 1
ATOM 1983 C C . LYS A 1 252 ? 12.433 -8.101 -33.352 1.00 88.06 252 LYS A C 1
ATOM 1985 O O . LYS A 1 252 ? 13.255 -8.783 -32.744 1.00 88.06 252 LYS A O 1
ATOM 1990 N N . ALA A 1 253 ? 11.903 -8.469 -34.520 1.00 85.44 253 ALA A N 1
ATOM 1991 C CA . ALA A 1 253 ? 12.158 -9.771 -35.149 1.00 85.44 253 ALA A CA 1
ATOM 1992 C C . ALA A 1 253 ? 13.662 -10.061 -35.319 1.00 85.44 253 ALA A C 1
ATOM 1994 O O . ALA A 1 253 ? 14.122 -11.171 -35.062 1.00 85.44 253 ALA A O 1
ATOM 1995 N N . ASN A 1 254 ? 14.439 -9.029 -35.652 1.00 84.62 254 ASN A N 1
ATOM 1996 C CA . ASN A 1 254 ? 15.872 -9.138 -35.925 1.00 84.62 254 ASN A CA 1
ATOM 1997 C C . ASN A 1 254 ? 16.710 -9.491 -34.679 1.00 84.62 254 ASN A C 1
ATOM 1999 O O . ASN A 1 254 ? 17.832 -9.960 -34.827 1.00 84.62 254 ASN A O 1
ATOM 2003 N N . ILE A 1 255 ? 16.171 -9.324 -33.461 1.00 88.88 255 ILE A N 1
ATOM 2004 C CA . ILE A 1 255 ? 16.869 -9.664 -32.207 1.00 88.88 255 ILE A CA 1
ATOM 2005 C C . ILE A 1 255 ? 16.906 -11.183 -31.974 1.00 88.88 255 ILE A C 1
ATOM 2007 O O . ILE A 1 255 ? 17.834 -11.688 -31.348 1.00 88.88 255 ILE A O 1
ATOM 2011 N N . GLN A 1 256 ? 15.934 -11.939 -32.496 1.00 86.31 256 GLN A N 1
ATOM 2012 C CA . GLN A 1 256 ? 15.799 -13.376 -32.219 1.00 86.31 256 GLN A CA 1
ATOM 2013 C C . GLN A 1 256 ? 17.020 -14.201 -32.656 1.00 86.31 256 GLN A C 1
ATOM 2015 O O . GLN A 1 256 ? 17.330 -15.210 -32.023 1.00 86.31 256 GLN A O 1
ATOM 2020 N N . ASN A 1 257 ? 17.697 -13.774 -33.723 1.00 86.69 257 ASN A N 1
ATOM 2021 C CA . ASN A 1 257 ? 18.821 -14.494 -34.325 1.00 86.69 257 ASN A CA 1
ATOM 2022 C C . ASN A 1 257 ? 20.187 -13.964 -33.871 1.00 86.69 257 ASN A C 1
ATOM 2024 O O . ASN A 1 257 ? 21.213 -14.390 -34.398 1.00 86.69 257 ASN A O 1
ATOM 2028 N N . VAL A 1 258 ? 20.213 -13.031 -32.916 1.00 91.94 258 VAL A N 1
ATOM 2029 C CA . VAL A 1 258 ? 21.467 -12.462 -32.433 1.00 91.94 258 VAL A CA 1
ATOM 2030 C C . VAL A 1 258 ? 22.246 -13.497 -31.630 1.00 91.94 258 VAL A C 1
ATOM 2032 O O . VAL A 1 258 ? 21.708 -14.122 -30.718 1.00 91.94 258 VAL A O 1
ATOM 2035 N N . SER A 1 259 ? 23.527 -13.655 -31.959 1.00 90.31 259 SER A N 1
ATOM 2036 C CA . SER A 1 259 ? 24.412 -14.672 -31.372 1.00 90.31 259 SER A CA 1
ATOM 2037 C C . SER A 1 259 ? 25.423 -14.115 -30.367 1.00 90.31 259 SER A C 1
ATOM 2039 O O . SER A 1 259 ? 26.136 -14.873 -29.713 1.00 90.31 259 SER A O 1
ATOM 2041 N N . SER A 1 260 ? 25.541 -12.789 -30.272 1.00 91.31 260 SER A N 1
ATOM 2042 C CA . SER A 1 260 ? 26.496 -12.118 -29.389 1.00 91.31 260 SER A CA 1
ATOM 2043 C C . SER A 1 260 ? 26.157 -10.638 -29.211 1.00 91.31 260 SER A C 1
ATOM 2045 O O . SER A 1 260 ? 25.408 -10.057 -29.994 1.00 91.31 260 SER A O 1
ATOM 2047 N N . GLU A 1 261 ? 26.746 -9.994 -28.202 1.00 89.31 261 GLU A N 1
ATOM 2048 C CA . GLU A 1 261 ? 26.562 -8.552 -28.001 1.00 89.31 261 GLU A CA 1
ATOM 2049 C C . GLU A 1 261 ? 27.249 -7.739 -29.114 1.00 89.31 261 GLU A C 1
ATOM 2051 O O . GLU A 1 261 ? 26.596 -6.940 -29.778 1.00 89.31 261 GLU A O 1
ATOM 2056 N N . LYS A 1 262 ? 28.541 -7.993 -29.369 1.00 88.25 262 LYS A N 1
ATOM 2057 C CA . LYS A 1 262 ? 29.389 -7.214 -30.303 1.00 88.25 262 LYS A CA 1
ATOM 2058 C C . LYS A 1 262 ? 30.036 -8.056 -31.411 1.00 88.25 262 LYS A C 1
ATOM 2060 O O . LYS A 1 262 ? 30.683 -7.522 -32.309 1.00 88.25 262 LYS A O 1
ATOM 2065 N N . GLY A 1 263 ? 29.892 -9.379 -31.335 1.00 87.00 263 GLY A N 1
ATOM 2066 C CA . GLY A 1 263 ? 30.587 -10.337 -32.193 1.00 87.00 263 GLY A CA 1
ATOM 2067 C C . GLY A 1 263 ? 32.104 -10.306 -32.053 1.00 87.00 263 GLY A C 1
ATOM 2068 O O . GLY A 1 263 ? 32.649 -10.081 -30.970 1.00 87.00 263 GLY A O 1
ATOM 2069 N N . ILE A 1 264 ? 32.787 -10.592 -33.160 1.00 85.25 264 ILE A N 1
ATOM 2070 C CA . ILE A 1 264 ? 34.246 -10.649 -33.228 1.00 85.25 264 ILE A CA 1
ATOM 2071 C C . ILE A 1 264 ?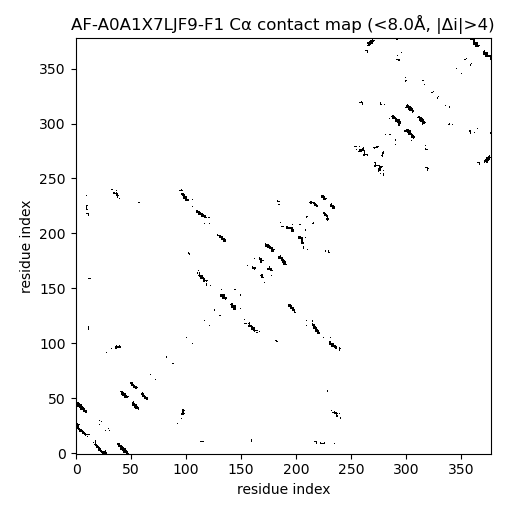 34.758 -9.278 -33.664 1.00 85.25 264 ILE A C 1
ATOM 2073 O O . ILE A 1 264 ? 34.357 -8.754 -34.700 1.00 85.25 264 ILE A O 1
ATOM 2077 N N . LEU A 1 265 ? 35.681 -8.711 -32.886 1.00 83.12 265 LEU A N 1
ATOM 2078 C CA . LEU A 1 265 ? 36.335 -7.452 -33.231 1.00 83.12 265 LEU A CA 1
ATOM 2079 C C . LEU A 1 265 ? 37.673 -7.733 -33.914 1.00 83.12 265 LEU A C 1
ATOM 2081 O O . LEU A 1 265 ? 38.602 -8.253 -33.292 1.00 83.12 265 LEU A O 1
ATOM 2085 N N . LEU A 1 266 ? 37.779 -7.354 -35.187 1.00 81.94 266 LEU A N 1
ATOM 2086 C CA . LEU A 1 266 ? 39.012 -7.421 -35.967 1.00 81.94 266 LEU A CA 1
ATOM 2087 C C . LEU A 1 266 ? 39.540 -6.013 -36.259 1.00 81.94 266 LEU A C 1
ATOM 2089 O O . LEU A 1 266 ? 38.790 -5.041 -36.382 1.00 81.94 266 LEU A O 1
ATOM 2093 N N . GLY A 1 267 ? 40.864 -5.904 -36.379 1.00 80.56 267 GLY A N 1
ATOM 2094 C CA . GLY A 1 267 ? 41.514 -4.643 -36.720 1.00 80.56 267 GLY A CA 1
ATOM 2095 C C . GLY A 1 267 ? 41.038 -4.126 -38.079 1.00 80.56 267 GLY A C 1
ATOM 2096 O O . GLY A 1 267 ? 40.994 -4.871 -39.054 1.00 80.56 267 GLY A O 1
ATOM 2097 N N . GLY A 1 268 ? 40.688 -2.842 -38.147 1.00 79.38 268 GLY A N 1
ATOM 2098 C CA . GLY A 1 268 ? 40.303 -2.193 -39.403 1.00 79.38 268 GLY A CA 1
ATOM 2099 C C . GLY A 1 268 ? 38.865 -2.421 -39.883 1.00 79.38 268 GLY A C 1
ATOM 2100 O O . GLY A 1 268 ? 38.517 -1.860 -40.921 1.00 79.38 268 GLY A O 1
ATOM 2101 N N . MET A 1 269 ? 38.030 -3.167 -39.147 1.00 84.31 269 MET A N 1
ATOM 2102 C CA . MET A 1 269 ? 36.595 -3.284 -39.450 1.00 84.31 269 MET A CA 1
ATOM 2103 C C . MET A 1 269 ? 35.915 -1.915 -39.423 1.00 84.31 269 MET A C 1
ATOM 2105 O O . MET A 1 269 ? 36.266 -1.073 -38.599 1.00 84.31 269 MET A O 1
ATOM 2109 N N . THR A 1 270 ? 34.954 -1.695 -40.318 1.00 84.81 270 THR A N 1
ATOM 2110 C CA . THR A 1 270 ? 34.189 -0.441 -40.437 1.00 84.81 270 THR A CA 1
ATOM 2111 C C . THR A 1 270 ? 32.771 -0.542 -39.887 1.00 84.81 270 THR A C 1
ATOM 2113 O O . THR A 1 270 ? 32.122 0.488 -39.752 1.00 84.81 270 THR A O 1
ATOM 2116 N N . GLN A 1 271 ? 32.310 -1.756 -39.573 1.00 87.94 271 GLN A N 1
ATOM 2117 C CA . GLN A 1 271 ? 30.993 -2.074 -39.010 1.00 87.94 271 GLN A CA 1
ATOM 2118 C C . GLN A 1 271 ? 31.131 -3.207 -37.983 1.00 87.94 271 GLN A C 1
ATOM 2120 O O . GLN A 1 271 ? 32.118 -3.955 -38.022 1.00 87.94 271 GLN A O 1
ATOM 2125 N N . PHE A 1 272 ? 30.163 -3.333 -37.073 1.00 90.50 272 PHE A N 1
ATOM 2126 C CA . PHE A 1 272 ? 30.095 -4.462 -36.145 1.00 90.50 272 PHE A CA 1
ATOM 2127 C C . PHE A 1 272 ? 29.816 -5.783 -36.877 1.00 90.50 272 PHE A C 1
ATOM 2129 O O . PHE A 1 272 ? 29.418 -5.813 -38.040 1.00 90.50 272 PHE A O 1
ATOM 2136 N N . SER A 1 273 ? 30.081 -6.909 -36.208 1.00 90.25 273 SER A N 1
ATOM 2137 C CA . SER A 1 273 ? 29.839 -8.227 -36.803 1.00 90.25 273 SER A CA 1
ATOM 2138 C C . SER A 1 273 ? 28.355 -8.415 -37.119 1.00 90.25 273 SER A C 1
ATOM 2140 O O . SER A 1 273 ? 27.516 -8.206 -36.240 1.00 90.25 273 SER A O 1
ATOM 2142 N N . ASN A 1 274 ? 28.057 -8.888 -38.332 1.00 89.56 274 ASN A N 1
ATOM 2143 C CA . ASN A 1 274 ? 26.694 -9.208 -38.750 1.00 89.56 274 ASN A CA 1
ATOM 2144 C C . ASN A 1 274 ? 26.036 -10.184 -37.759 1.00 89.56 274 ASN A C 1
ATOM 2146 O O . ASN A 1 274 ? 26.634 -11.202 -37.391 1.00 89.56 274 ASN A O 1
ATOM 2150 N N . GLY A 1 275 ? 24.823 -9.861 -37.314 1.00 88.44 275 GLY A N 1
ATOM 2151 C CA . GLY A 1 275 ? 24.076 -10.671 -36.352 1.00 88.44 275 GLY A CA 1
ATOM 2152 C C . GLY A 1 275 ? 24.526 -10.501 -34.896 1.00 88.44 275 GLY A C 1
ATOM 2153 O O . GLY A 1 275 ? 24.154 -11.310 -34.044 1.00 88.44 275 GLY A O 1
ATOM 2154 N N . SER A 1 276 ? 25.324 -9.472 -34.593 1.00 93.06 276 SER A N 1
ATOM 2155 C CA . SER A 1 276 ? 25.536 -8.988 -33.221 1.00 93.06 276 SER A CA 1
ATOM 2156 C C . SER A 1 276 ? 24.434 -8.004 -32.805 1.00 93.06 276 SER A C 1
ATOM 2158 O O . SER A 1 276 ? 23.780 -7.406 -33.657 1.00 93.06 276 SER A O 1
ATOM 2160 N N . MET A 1 277 ? 24.220 -7.804 -31.498 1.00 93.81 277 MET A N 1
ATOM 2161 C CA . MET A 1 277 ? 23.228 -6.824 -31.021 1.00 93.81 277 MET A CA 1
ATOM 2162 C C . MET A 1 277 ? 23.551 -5.411 -31.513 1.00 93.81 277 MET A C 1
ATOM 2164 O O . MET A 1 277 ? 22.633 -4.682 -31.874 1.00 93.81 277 MET A O 1
ATOM 2168 N N . PHE A 1 278 ? 24.834 -5.038 -31.534 1.00 93.25 278 PHE A N 1
ATOM 2169 C CA . PHE A 1 278 ? 25.278 -3.722 -32.001 1.00 93.25 278 PHE A CA 1
ATOM 2170 C C . PHE A 1 278 ? 24.936 -3.510 -33.484 1.00 93.25 278 PHE A C 1
ATOM 2172 O O . PHE A 1 278 ? 24.318 -2.506 -33.820 1.00 93.25 278 PHE A O 1
ATOM 2179 N N . ASP A 1 279 ? 25.223 -4.494 -34.341 1.00 93.00 279 ASP A N 1
ATOM 2180 C CA . ASP A 1 279 ? 24.842 -4.466 -35.762 1.00 93.00 279 ASP A CA 1
ATOM 2181 C C . ASP A 1 279 ? 23.315 -4.367 -35.951 1.00 93.00 279 ASP A C 1
ATOM 2183 O O . ASP A 1 279 ? 22.821 -3.557 -36.733 1.00 93.00 279 ASP A O 1
ATOM 2187 N N . VAL A 1 280 ? 22.527 -5.129 -35.184 1.00 93.81 280 VAL A N 1
ATOM 2188 C CA . VAL A 1 280 ? 21.057 -5.045 -35.248 1.00 93.81 280 VAL A CA 1
ATOM 2189 C C . VAL A 1 280 ? 20.541 -3.662 -34.843 1.00 93.81 280 VAL A C 1
ATOM 2191 O O . VAL A 1 280 ? 19.621 -3.154 -35.484 1.00 93.81 280 VAL A O 1
ATOM 2194 N N . VAL A 1 281 ? 21.113 -3.046 -33.805 1.00 93.56 281 VAL A N 1
ATOM 2195 C CA . VAL A 1 281 ? 20.734 -1.696 -33.361 1.00 93.56 281 VAL A CA 1
ATOM 2196 C C . VAL A 1 281 ? 21.071 -0.651 -34.423 1.00 93.56 281 VAL A C 1
ATOM 2198 O O . VAL A 1 281 ? 20.196 0.144 -34.767 1.00 93.56 281 VAL A O 1
ATOM 2201 N N . GLU A 1 282 ? 22.279 -0.681 -34.992 1.00 92.88 282 GLU A N 1
ATOM 2202 C CA . GLU A 1 282 ? 22.674 0.229 -36.077 1.00 92.88 282 GLU A CA 1
ATOM 2203 C C . GLU A 1 282 ? 21.754 0.082 -37.300 1.00 92.88 282 GLU A C 1
ATOM 2205 O O . GLU A 1 282 ? 21.347 1.078 -37.894 1.00 92.88 282 GLU A O 1
ATOM 2210 N N . ASN A 1 283 ? 21.340 -1.144 -37.633 1.00 92.50 283 ASN A N 1
ATOM 2211 C CA . ASN A 1 283 ? 20.404 -1.395 -38.728 1.00 9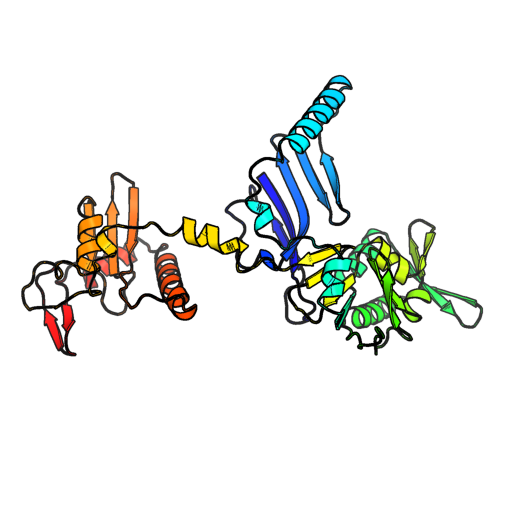2.50 283 ASN A CA 1
ATOM 2212 C C . ASN A 1 283 ? 18.985 -0.870 -38.435 1.00 92.50 283 ASN A C 1
ATOM 2214 O O . ASN A 1 283 ? 18.367 -0.269 -39.318 1.00 92.50 283 ASN A O 1
ATOM 2218 N N . ILE A 1 284 ? 18.465 -1.057 -37.211 1.00 91.62 284 ILE A N 1
ATOM 2219 C CA . ILE A 1 284 ? 17.148 -0.531 -36.790 1.00 91.62 284 ILE A CA 1
ATOM 2220 C C . ILE A 1 284 ? 17.111 0.997 -36.891 1.00 91.62 284 ILE A C 1
ATOM 2222 O O . ILE A 1 284 ? 16.094 1.550 -37.302 1.00 91.62 284 ILE A O 1
ATOM 2226 N N . HIS A 1 285 ? 18.215 1.656 -36.542 1.00 92.50 285 HIS A N 1
ATOM 2227 C CA . HIS A 1 285 ? 18.333 3.111 -36.514 1.00 92.50 285 HIS A CA 1
ATOM 2228 C C . HIS A 1 285 ? 19.002 3.699 -37.761 1.00 92.50 285 HIS A C 1
ATOM 2230 O O . HIS A 1 285 ? 19.303 4.884 -37.788 1.00 92.50 285 HIS A O 1
ATOM 2236 N N . SER A 1 286 ? 19.200 2.912 -38.822 1.00 91.50 286 SER A N 1
ATOM 2237 C CA . SER A 1 286 ? 19.888 3.347 -40.051 1.00 91.50 286 SER A CA 1
ATOM 2238 C C . SER A 1 286 ? 19.237 4.543 -40.764 1.00 91.50 286 SER A C 1
ATOM 2240 O O . SER A 1 286 ? 19.896 5.209 -41.561 1.00 91.50 286 SER A O 1
ATOM 2242 N N . GLY A 1 287 ? 17.956 4.813 -40.484 1.00 89.69 287 GLY A N 1
ATOM 2243 C CA . GLY A 1 287 ? 17.220 5.982 -40.972 1.00 89.69 287 GLY A CA 1
ATOM 2244 C C . GLY A 1 287 ? 17.335 7.237 -40.098 1.00 89.69 287 GLY A C 1
ATOM 2245 O O . GLY A 1 287 ? 16.814 8.279 -40.491 1.00 89.69 287 GLY A O 1
ATOM 2246 N N . ASP A 1 288 ? 17.987 7.155 -38.936 1.00 93.38 288 ASP A N 1
ATOM 2247 C CA . ASP A 1 288 ? 18.214 8.301 -38.054 1.00 93.38 288 ASP A CA 1
ATOM 2248 C C . ASP A 1 288 ? 19.300 9.228 -38.631 1.00 93.38 288 ASP A C 1
ATOM 2250 O O . ASP A 1 288 ? 20.215 8.798 -39.333 1.00 93.38 288 ASP A O 1
ATOM 2254 N N . ASP A 1 289 ? 19.231 10.523 -38.307 1.00 93.62 289 ASP A N 1
ATOM 2255 C CA . ASP A 1 289 ? 20.193 11.522 -38.788 1.00 93.62 289 ASP A CA 1
ATOM 2256 C C . ASP A 1 289 ? 21.615 11.264 -38.272 1.00 93.62 289 ASP A C 1
ATOM 2258 O O . ASP A 1 289 ? 22.597 11.555 -38.960 1.00 93.62 289 ASP A O 1
ATOM 2262 N N . TYR A 1 290 ? 21.722 10.779 -37.033 1.00 89.38 290 TYR A N 1
ATOM 2263 C CA . TYR A 1 290 ? 22.991 10.484 -36.380 1.00 89.38 290 TYR A CA 1
ATOM 2264 C C . TYR A 1 290 ? 22.866 9.246 -35.498 1.00 89.38 290 TYR A C 1
ATOM 2266 O O . TYR A 1 290 ? 21.910 9.121 -34.735 1.00 89.38 290 TYR A O 1
ATOM 2274 N N . ILE A 1 291 ? 23.883 8.388 -35.552 1.00 90.31 291 ILE A N 1
ATOM 2275 C CA . ILE A 1 291 ? 24.059 7.216 -34.692 1.00 90.31 291 ILE A CA 1
ATOM 2276 C C . ILE A 1 291 ? 25.473 7.303 -34.123 1.00 90.31 291 ILE A C 1
ATOM 2278 O O . ILE A 1 291 ? 26.438 7.353 -34.886 1.00 90.31 291 ILE A O 1
ATOM 2282 N N . PHE A 1 292 ? 25.586 7.348 -32.798 1.00 88.44 292 PHE A N 1
ATOM 2283 C CA . PHE A 1 292 ? 26.858 7.412 -32.086 1.00 88.44 292 PHE A CA 1
ATOM 2284 C C . PHE A 1 292 ? 27.066 6.173 -31.215 1.00 88.44 292 PHE A C 1
ATOM 2286 O O . PHE A 1 292 ? 26.113 5.714 -30.593 1.00 88.44 292 PHE A O 1
ATOM 2293 N N . CYS A 1 293 ? 28.298 5.680 -31.106 1.00 88.12 293 CYS A N 1
ATOM 2294 C CA . CYS A 1 293 ? 28.696 4.549 -30.266 1.00 88.12 293 CYS A CA 1
ATOM 2295 C C . CYS A 1 293 ? 29.562 5.028 -29.079 1.00 88.12 293 CYS A C 1
ATOM 2297 O O . CYS A 1 293 ? 30.677 5.525 -29.268 1.00 88.12 293 CYS A O 1
ATOM 2299 N N . ASP A 1 294 ? 29.077 4.876 -27.840 1.00 84.62 294 ASP A N 1
ATOM 2300 C CA . ASP A 1 294 ? 29.736 5.399 -26.622 1.00 84.62 294 ASP A CA 1
ATOM 2301 C C . ASP A 1 294 ? 30.281 4.316 -25.663 1.00 84.62 294 ASP A C 1
ATOM 2303 O O . ASP A 1 294 ? 30.937 4.655 -24.678 1.00 84.62 294 ASP A O 1
ATOM 2307 N N . ASP A 1 295 ? 30.119 3.033 -25.991 1.00 77.62 295 ASP A N 1
ATOM 2308 C CA . ASP A 1 295 ? 30.549 1.844 -25.225 1.00 77.62 295 ASP A CA 1
ATOM 2309 C C . ASP A 1 295 ? 32.058 1.830 -24.845 1.00 77.62 295 ASP A C 1
ATOM 2311 O O . ASP A 1 295 ? 32.892 1.317 -25.593 1.00 77.62 295 ASP A O 1
ATOM 2315 N N . LEU A 1 296 ? 32.429 2.426 -23.692 1.00 66.00 296 LEU A N 1
ATOM 2316 C CA . LEU A 1 296 ? 33.804 2.610 -23.178 1.00 66.00 296 LEU A CA 1
ATOM 2317 C C . LEU A 1 296 ? 33.887 2.936 -21.656 1.00 66.00 296 LEU A C 1
ATOM 2319 O O . LEU A 1 296 ? 34.567 3.886 -21.243 1.00 66.00 296 LEU A O 1
ATOM 2323 N N . GLY A 1 297 ? 33.197 2.190 -20.794 1.00 64.31 297 GLY A N 1
ATOM 2324 C CA . GLY A 1 297 ? 33.400 2.102 -19.333 1.00 64.31 297 GLY A CA 1
ATOM 2325 C C . GLY A 1 297 ? 32.927 3.288 -18.472 1.00 64.31 297 GLY A C 1
ATOM 2326 O O . GLY A 1 297 ? 32.785 3.151 -17.261 1.00 64.31 297 GLY A O 1
ATOM 2327 N N . ASN A 1 298 ? 32.665 4.442 -19.083 1.00 70.06 298 ASN A N 1
ATOM 2328 C CA . ASN A 1 298 ? 31.922 5.578 -18.511 1.00 70.06 298 ASN A CA 1
ATOM 2329 C C . ASN A 1 298 ? 30.959 6.099 -19.589 1.00 70.06 298 ASN A C 1
ATOM 2331 O O . ASN A 1 298 ? 31.039 7.257 -20.033 1.00 70.06 298 ASN A O 1
ATOM 2335 N N . GLU A 1 299 ? 30.217 5.164 -20.179 1.00 76.00 299 GLU A N 1
ATOM 2336 C CA . GLU A 1 299 ? 29.229 5.450 -21.209 1.00 76.00 299 GLU A CA 1
ATOM 2337 C C . GLU A 1 299 ? 27.937 6.016 -20.620 1.00 76.00 299 GLU A C 1
ATOM 2339 O O . GLU A 1 299 ? 27.571 5.729 -19.481 1.00 76.00 299 GLU A O 1
ATOM 2344 N N . TRP A 1 300 ? 27.269 6.858 -21.406 1.00 83.00 300 TRP A N 1
ATOM 2345 C CA . TRP A 1 300 ? 25.885 7.248 -21.142 1.00 83.00 300 TRP A CA 1
ATOM 2346 C C . TRP A 1 300 ? 24.929 6.154 -21.626 1.00 83.00 300 TRP A C 1
ATOM 2348 O O . TRP A 1 300 ? 23.928 5.883 -20.970 1.00 83.00 300 TRP A O 1
ATOM 2358 N N . ALA A 1 301 ? 25.272 5.528 -22.754 1.00 88.69 301 ALA A N 1
ATOM 2359 C CA . ALA A 1 301 ? 24.617 4.373 -23.353 1.00 88.69 301 ALA A CA 1
ATOM 2360 C C . ALA A 1 301 ? 25.583 3.678 -24.330 1.00 88.69 301 ALA A C 1
ATOM 2362 O O . ALA A 1 301 ? 26.617 4.248 -24.669 1.00 88.69 301 ALA A O 1
ATOM 2363 N N . ASP A 1 302 ? 25.245 2.488 -24.827 1.00 90.50 302 ASP A N 1
ATOM 2364 C CA . ASP A 1 302 ? 26.047 1.837 -25.872 1.00 90.50 302 ASP A CA 1
ATOM 2365 C C . ASP A 1 302 ? 25.933 2.600 -27.200 1.00 90.50 302 ASP A C 1
ATOM 2367 O O . ASP A 1 302 ? 26.951 2.885 -27.835 1.00 90.50 302 ASP A O 1
ATOM 2371 N N . HIS A 1 303 ? 24.706 2.997 -27.569 1.00 91.38 303 HIS A N 1
ATOM 2372 C CA . HIS A 1 303 ? 24.436 3.893 -28.694 1.00 91.38 303 HIS A CA 1
ATOM 2373 C C . HIS A 1 303 ? 23.569 5.089 -28.300 1.00 91.38 303 HIS A C 1
ATOM 2375 O O . HIS A 1 303 ? 22.697 4.986 -27.432 1.00 91.38 303 HIS A O 1
ATOM 2381 N N . ILE A 1 304 ? 23.787 6.213 -28.981 1.00 90.75 304 ILE A N 1
ATOM 2382 C CA . ILE A 1 304 ? 22.952 7.412 -28.892 1.00 90.75 304 ILE A CA 1
ATOM 2383 C C . ILE A 1 304 ? 22.527 7.799 -30.305 1.00 90.75 304 ILE A C 1
ATOM 2385 O O . ILE A 1 304 ? 23.391 8.050 -31.147 1.00 90.75 304 ILE A O 1
ATOM 2389 N N . THR A 1 305 ? 21.223 7.869 -30.564 1.00 92.19 305 THR A N 1
ATOM 2390 C CA . THR A 1 305 ? 20.699 8.230 -31.889 1.00 92.19 305 THR A CA 1
ATOM 2391 C C . THR A 1 305 ? 19.863 9.500 -31.850 1.00 92.19 305 THR A C 1
ATOM 2393 O O . THR A 1 305 ? 19.297 9.859 -30.814 1.00 92.19 305 THR A O 1
ATOM 2396 N N . PHE A 1 306 ? 19.833 10.208 -32.977 1.00 91.06 306 PHE A N 1
ATOM 2397 C CA . PHE A 1 306 ? 19.087 11.449 -33.157 1.00 91.06 306 PHE A CA 1
ATOM 2398 C C . PHE A 1 306 ? 18.234 11.342 -34.410 1.00 91.06 306 PHE A C 1
ATOM 2400 O O . PHE A 1 306 ? 18.772 11.209 -35.508 1.00 91.06 306 PHE A O 1
ATOM 2407 N N . ASN A 1 307 ? 16.924 11.489 -34.249 1.00 93.25 307 ASN A N 1
ATOM 2408 C CA . ASN A 1 307 ? 15.991 11.545 -35.361 1.00 93.25 307 ASN A CA 1
ATOM 2409 C C . ASN A 1 307 ? 15.281 12.901 -35.354 1.00 93.25 307 ASN A C 1
ATOM 2411 O O . ASN A 1 307 ? 14.471 13.198 -34.473 1.00 93.25 307 ASN A O 1
ATOM 2415 N N . LYS A 1 308 ? 15.593 13.757 -36.331 1.00 91.69 308 LYS A N 1
ATOM 2416 C CA . LYS A 1 308 ? 14.984 15.089 -36.438 1.00 91.69 308 LYS A CA 1
ATOM 2417 C C . LYS A 1 308 ? 13.526 15.016 -36.870 1.00 91.69 308 LYS A C 1
ATOM 2419 O O . LYS A 1 308 ? 12.740 15.852 -36.434 1.00 91.69 308 LYS A O 1
ATOM 2424 N N . SER A 1 309 ? 13.163 14.036 -37.701 1.00 92.19 309 SER A N 1
ATOM 2425 C CA . SER A 1 309 ? 11.788 13.886 -38.193 1.00 92.19 309 SER A CA 1
ATOM 2426 C C . SER A 1 309 ? 10.806 13.558 -37.066 1.00 92.19 309 SER A C 1
ATOM 2428 O O . SER A 1 309 ? 9.730 14.144 -37.000 1.00 92.19 309 SER A O 1
ATOM 2430 N N . GLU A 1 310 ? 11.226 12.713 -36.124 1.00 90.06 310 GLU A N 1
ATOM 2431 C CA . GLU A 1 310 ? 10.462 12.361 -34.924 1.00 90.06 310 GLU A CA 1
ATOM 2432 C C . GLU A 1 310 ? 10.758 13.291 -33.738 1.00 90.06 310 GLU A C 1
ATOM 2434 O O . GLU A 1 310 ? 10.102 13.207 -32.701 1.00 90.06 310 GLU A O 1
ATOM 2439 N N . SER A 1 311 ? 11.737 14.195 -33.881 1.00 89.94 311 SER A N 1
ATOM 2440 C CA . SER A 1 311 ? 12.237 15.065 -32.808 1.00 89.94 311 SER A CA 1
ATOM 2441 C C . SER A 1 311 ? 12.598 14.283 -31.538 1.00 89.94 311 SER A C 1
ATOM 2443 O O . SER A 1 311 ? 12.299 14.711 -30.422 1.00 89.94 311 SER A O 1
ATOM 2445 N N . CYS A 1 312 ? 13.242 13.125 -31.710 1.00 88.56 312 CYS A N 1
ATOM 2446 C CA . CYS A 1 312 ? 13.562 12.201 -30.629 1.00 88.56 312 CYS A CA 1
ATOM 2447 C C . CYS A 1 312 ? 15.077 11.949 -30.515 1.00 88.56 312 CYS A C 1
ATOM 2449 O O . CYS A 1 312 ? 15.836 12.040 -31.486 1.00 88.56 312 CYS A O 1
ATOM 2451 N N . ILE A 1 313 ? 15.514 11.666 -29.286 1.00 89.62 313 ILE A N 1
ATOM 2452 C CA . ILE A 1 313 ? 16.877 11.240 -28.954 1.00 89.62 313 ILE A CA 1
ATOM 2453 C C . ILE A 1 313 ? 16.752 9.897 -28.240 1.00 89.62 313 ILE A C 1
ATOM 2455 O O . ILE A 1 313 ? 16.034 9.802 -27.240 1.00 89.62 313 ILE A O 1
ATOM 2459 N N . CYS A 1 314 ? 17.448 8.869 -28.720 1.00 90.69 314 CYS A N 1
ATOM 2460 C CA . CYS A 1 314 ? 17.400 7.536 -28.125 1.00 90.69 314 CYS A CA 1
ATOM 2461 C C . CYS A 1 314 ? 18.724 7.190 -27.448 1.00 90.69 314 CYS A C 1
ATOM 2463 O O . CYS A 1 314 ? 19.781 7.254 -28.065 1.00 90.69 314 CYS A O 1
ATOM 2465 N N . PHE A 1 315 ? 18.651 6.767 -26.186 1.00 91.69 315 PHE A N 1
ATOM 2466 C CA . PHE A 1 315 ? 19.765 6.179 -25.443 1.00 91.69 315 PHE A CA 1
ATOM 2467 C C . PHE A 1 315 ? 19.571 4.668 -25.393 1.00 91.69 315 PHE A C 1
ATOM 2469 O O . PHE A 1 315 ? 18.583 4.186 -24.838 1.00 91.69 315 PHE A O 1
ATOM 2476 N N . ILE A 1 316 ? 20.501 3.911 -25.966 1.00 92.38 316 ILE A N 1
ATOM 2477 C CA . ILE A 1 316 ? 20.317 2.483 -26.224 1.00 92.38 316 ILE A CA 1
ATOM 2478 C C . ILE A 1 316 ? 21.418 1.690 -25.531 1.00 92.38 316 ILE A C 1
ATOM 2480 O O . ILE A 1 316 ? 22.596 1.874 -25.820 1.00 92.38 316 ILE A O 1
ATOM 2484 N N . HIS A 1 317 ? 21.027 0.766 -24.655 1.00 91.94 317 HIS A N 1
ATOM 2485 C CA . HIS A 1 317 ? 21.920 -0.263 -24.130 1.00 91.94 317 HIS A CA 1
ATOM 2486 C C . HIS A 1 317 ? 21.620 -1.598 -24.810 1.00 91.94 317 HIS A C 1
ATOM 2488 O O . HIS A 1 317 ? 20.486 -2.077 -24.809 1.00 91.94 317 HIS A O 1
ATOM 2494 N N . SER A 1 318 ? 22.653 -2.203 -25.375 1.00 91.56 318 SER A N 1
ATOM 2495 C CA . SER A 1 318 ? 22.619 -3.475 -26.079 1.00 91.56 318 SER A CA 1
ATOM 2496 C C . SER A 1 318 ? 23.094 -4.582 -25.144 1.00 91.56 318 SER A C 1
ATOM 2498 O O . SER A 1 318 ? 24.178 -4.515 -24.559 1.00 91.56 318 SER A O 1
ATOM 2500 N N . LYS A 1 319 ? 22.269 -5.617 -24.977 1.00 88.44 319 LYS A N 1
ATOM 2501 C CA . LYS A 1 319 ? 22.589 -6.774 -24.136 1.00 88.44 319 LYS A CA 1
ATOM 2502 C C . LYS A 1 319 ? 22.247 -8.065 -24.856 1.00 88.44 319 LYS A C 1
ATOM 2504 O O . LYS A 1 319 ? 21.194 -8.175 -25.477 1.00 88.44 319 LYS A O 1
ATOM 2509 N N . HIS A 1 320 ? 23.134 -9.045 -24.727 1.00 89.69 320 HIS A N 1
ATOM 2510 C CA . HIS A 1 320 ? 22.920 -10.414 -25.177 1.00 89.69 320 HIS A CA 1
ATOM 2511 C C . HIS A 1 320 ? 23.238 -11.386 -24.038 1.00 89.69 320 HIS A C 1
ATOM 2513 O O . HIS A 1 320 ? 24.172 -11.170 -23.266 1.00 89.69 320 HIS A O 1
ATOM 2519 N N . GLY A 1 321 ? 22.467 -12.463 -23.934 1.00 86.69 321 GLY A N 1
ATOM 2520 C CA . GLY A 1 321 ? 22.685 -13.516 -22.953 1.00 86.69 321 GLY A CA 1
ATOM 2521 C C . GLY A 1 321 ? 21.651 -14.624 -23.081 1.00 86.69 321 GLY A C 1
ATOM 2522 O O . GLY A 1 321 ? 20.728 -14.542 -23.895 1.00 86.69 321 GLY A O 1
ATOM 2523 N N . ASP A 1 322 ? 21.804 -15.653 -22.255 1.00 85.88 322 ASP A N 1
ATOM 2524 C CA . ASP A 1 322 ? 20.904 -16.801 -22.264 1.00 85.88 322 ASP A CA 1
ATOM 2525 C C . ASP A 1 322 ? 19.469 -16.409 -21.898 1.00 85.88 322 ASP A C 1
ATOM 2527 O O . ASP A 1 322 ? 19.226 -15.547 -21.045 1.00 85.88 322 ASP A O 1
ATOM 2531 N N . LYS A 1 323 ? 18.499 -17.101 -22.510 1.00 85.50 323 LYS A N 1
ATOM 2532 C CA . LYS A 1 323 ? 17.083 -16.970 -22.149 1.00 85.50 323 LYS A CA 1
ATOM 2533 C C . LYS A 1 323 ? 16.917 -17.273 -20.662 1.00 85.50 323 LYS A C 1
ATOM 2535 O O . LYS A 1 323 ? 17.297 -18.341 -20.189 1.00 85.50 323 LYS A O 1
ATOM 2540 N N . SER A 1 324 ? 16.329 -16.336 -19.927 1.00 84.62 324 SER A N 1
ATOM 2541 C CA . SER A 1 324 ? 16.186 -16.443 -18.481 1.00 84.62 324 SER A CA 1
ATOM 2542 C C . SER A 1 324 ? 14.888 -15.808 -18.003 1.00 84.62 324 SER A C 1
ATOM 2544 O O . SER A 1 324 ? 14.440 -14.801 -18.542 1.00 84.62 324 SER A O 1
ATOM 2546 N N . THR A 1 325 ? 14.321 -16.379 -16.945 1.00 83.88 325 THR A N 1
ATOM 2547 C CA . THR A 1 325 ? 13.224 -15.807 -16.151 1.00 83.88 325 THR A CA 1
ATOM 2548 C C . THR A 1 325 ? 13.721 -15.301 -14.789 1.00 83.88 325 THR A C 1
ATOM 2550 O O . THR A 1 325 ? 12.932 -15.051 -13.881 1.00 83.88 325 THR A O 1
ATOM 2553 N N . SER A 1 326 ? 15.043 -15.165 -14.619 1.00 86.38 326 SER A N 1
ATOM 2554 C CA . SER A 1 326 ? 15.663 -14.732 -13.365 1.00 86.38 326 SER A CA 1
ATOM 2555 C C . SER A 1 326 ? 15.370 -13.264 -13.054 1.00 86.38 326 SER A C 1
ATOM 2557 O O . SER A 1 326 ? 15.628 -12.376 -13.869 1.00 86.38 326 SER A O 1
ATOM 2559 N N . ALA A 1 327 ? 14.936 -12.999 -11.818 1.00 81.69 327 ALA A N 1
ATOM 2560 C CA . ALA A 1 327 ? 14.734 -11.646 -11.307 1.00 81.69 327 ALA A CA 1
ATOM 2561 C C . ALA A 1 327 ? 16.018 -10.798 -11.364 1.00 81.69 327 ALA A C 1
ATOM 2563 O O . ALA A 1 327 ? 15.952 -9.610 -11.666 1.00 81.69 327 ALA A O 1
ATOM 2564 N N . SER A 1 328 ? 17.191 -11.402 -11.138 1.00 84.62 328 SER A N 1
ATOM 2565 C CA . SER A 1 328 ? 18.477 -10.700 -11.233 1.00 84.62 328 SER A CA 1
ATOM 2566 C C . SER A 1 328 ? 18.765 -10.231 -12.660 1.00 84.62 328 SER A C 1
ATOM 2568 O O . SER A 1 328 ? 19.231 -9.115 -12.850 1.00 84.62 328 SER A O 1
ATOM 2570 N N . LYS A 1 329 ? 18.423 -11.038 -13.673 1.00 87.50 329 LYS A N 1
ATOM 2571 C CA . LYS A 1 329 ? 18.610 -10.661 -15.083 1.00 87.50 329 LYS A CA 1
ATOM 2572 C C . LYS A 1 329 ? 17.649 -9.563 -15.525 1.00 87.50 329 LYS A C 1
ATOM 2574 O O . LYS A 1 329 ? 18.058 -8.664 -16.251 1.00 87.50 329 LYS A O 1
ATOM 2579 N N . LEU A 1 330 ? 16.404 -9.583 -15.046 1.00 85.38 330 LEU A N 1
ATOM 2580 C CA . LEU A 1 330 ? 15.487 -8.460 -15.248 1.00 85.38 330 LEU A CA 1
ATOM 2581 C C . LEU A 1 330 ? 16.014 -7.188 -14.565 1.00 85.38 330 LEU A C 1
ATOM 2583 O O . LEU A 1 330 ? 15.959 -6.108 -15.149 1.00 85.38 330 LEU A O 1
ATOM 2587 N N . HIS A 1 331 ? 16.566 -7.314 -13.355 1.00 85.56 331 HIS A N 1
ATOM 2588 C CA . HIS A 1 331 ? 17.161 -6.189 -12.639 1.00 85.56 331 HIS A CA 1
ATOM 2589 C C . HIS A 1 331 ? 18.346 -5.573 -13.394 1.00 85.56 331 HIS A C 1
ATOM 2591 O O . HIS A 1 331 ? 18.442 -4.350 -13.440 1.00 85.56 331 HIS A O 1
ATOM 2597 N N . ASP A 1 332 ? 19.185 -6.383 -14.048 1.00 86.31 332 ASP A N 1
ATOM 2598 C CA . ASP A 1 332 ? 20.274 -5.883 -14.898 1.00 86.31 332 ASP A CA 1
ATOM 2599 C C . ASP A 1 332 ? 19.739 -4.966 -16.016 1.00 86.31 332 ASP A C 1
ATOM 2601 O O . ASP A 1 332 ? 20.284 -3.885 -16.241 1.00 86.31 332 ASP A O 1
ATOM 2605 N N . VAL A 1 333 ? 18.645 -5.360 -16.684 1.00 87.25 333 VAL A N 1
ATOM 2606 C CA . VAL A 1 333 ? 17.996 -4.567 -17.748 1.00 87.25 333 VAL A CA 1
ATOM 2607 C C . VAL A 1 333 ? 17.406 -3.272 -17.188 1.00 87.25 333 VAL A C 1
ATOM 2609 O O . VAL A 1 333 ? 17.665 -2.191 -17.719 1.00 87.25 333 VAL A O 1
ATOM 2612 N N . VAL A 1 334 ? 16.664 -3.360 -16.078 1.00 86.50 334 VAL A N 1
ATOM 2613 C CA . VAL A 1 334 ? 16.095 -2.187 -15.391 1.00 86.50 334 VAL A CA 1
ATOM 2614 C C . VAL A 1 334 ? 17.200 -1.219 -14.961 1.00 86.50 334 VAL A C 1
ATOM 2616 O O . VAL A 1 334 ? 17.056 -0.008 -15.122 1.00 86.50 334 VAL A O 1
ATOM 2619 N N . GLY A 1 335 ? 18.329 -1.739 -14.475 1.00 87.12 335 GLY A N 1
ATOM 2620 C CA . GLY A 1 335 ? 19.497 -0.951 -14.097 1.00 87.12 335 GLY A CA 1
ATOM 2621 C C . GLY A 1 335 ? 20.048 -0.109 -15.250 1.00 87.12 335 GLY A C 1
ATOM 2622 O O . GLY A 1 335 ? 20.373 1.058 -15.036 1.00 87.12 335 GLY A O 1
ATOM 2623 N N . GLN A 1 336 ? 20.094 -0.643 -16.478 1.00 87.62 336 GLN A N 1
ATOM 2624 C CA . GLN A 1 336 ? 20.504 0.145 -17.651 1.00 87.62 336 GLN A CA 1
ATOM 2625 C C . GLN A 1 336 ? 19.485 1.239 -17.999 1.00 87.62 336 GLN A C 1
ATOM 2627 O O . GLN A 1 336 ? 19.873 2.359 -18.324 1.00 87.62 336 GLN A O 1
ATOM 2632 N N . GLY A 1 337 ? 18.184 0.957 -17.865 1.00 87.50 337 GLY A N 1
ATOM 2633 C CA . GLY A 1 337 ? 17.137 1.969 -18.035 1.00 87.50 337 GLY A CA 1
ATOM 2634 C C . GLY A 1 337 ? 17.266 3.126 -17.036 1.00 87.50 337 GLY A C 1
ATOM 2635 O O . GLY A 1 337 ? 17.173 4.291 -17.416 1.00 87.50 337 GLY A O 1
ATOM 2636 N N . ILE A 1 338 ? 17.563 2.823 -15.767 1.00 85.56 338 ILE A N 1
ATOM 2637 C CA . ILE A 1 338 ? 17.802 3.840 -14.728 1.00 85.56 338 ILE A CA 1
ATOM 2638 C C . ILE A 1 338 ? 19.043 4.682 -15.048 1.00 85.56 338 ILE A C 1
ATOM 2640 O O . ILE A 1 338 ? 19.013 5.899 -14.863 1.00 85.56 338 ILE A O 1
ATOM 2644 N N . LYS A 1 339 ? 20.120 4.071 -15.561 1.00 85.19 339 LYS A N 1
ATOM 2645 C CA . LYS A 1 339 ? 21.298 4.827 -16.016 1.00 85.19 339 LYS A CA 1
ATOM 2646 C C . LYS A 1 339 ? 20.946 5.798 -17.139 1.00 85.19 339 LYS A C 1
ATOM 2648 O O . LYS A 1 339 ? 21.305 6.966 -17.034 1.00 85.19 339 LYS A O 1
ATOM 2653 N N . ASN A 1 340 ? 20.201 5.345 -18.151 1.00 86.88 340 ASN A N 1
ATOM 2654 C CA . ASN A 1 340 ? 19.739 6.211 -19.240 1.00 86.88 340 ASN A CA 1
ATOM 2655 C C . ASN A 1 340 ? 18.961 7.418 -18.701 1.00 86.88 340 ASN A C 1
ATOM 2657 O O . ASN A 1 340 ? 19.271 8.548 -19.065 1.00 86.88 340 ASN A O 1
ATOM 2661 N N . LEU A 1 341 ? 18.007 7.194 -17.786 1.00 84.56 341 LEU A N 1
ATOM 2662 C CA . LEU A 1 341 ? 17.235 8.268 -17.144 1.00 84.56 341 LEU A CA 1
ATOM 2663 C C . LEU A 1 341 ? 18.134 9.282 -16.421 1.00 84.56 341 LEU A C 1
ATOM 2665 O O . LEU A 1 341 ? 17.887 10.484 -16.492 1.00 84.56 341 LEU A O 1
ATOM 2669 N N . GLY A 1 342 ? 19.192 8.811 -15.755 1.00 82.56 342 GLY A N 1
ATOM 2670 C CA . GLY A 1 342 ? 20.175 9.673 -15.094 1.00 82.56 342 GLY A CA 1
ATOM 2671 C C . GLY A 1 342 ? 20.912 10.607 -16.058 1.00 82.56 342 GLY A C 1
ATOM 2672 O O . GLY A 1 342 ? 21.253 11.726 -15.680 1.00 82.56 342 GLY A O 1
ATOM 2673 N N . TYR A 1 343 ? 21.100 10.183 -17.309 1.00 81.25 343 TYR A N 1
ATOM 2674 C CA . TYR A 1 343 ? 21.747 10.975 -18.353 1.00 81.25 343 TYR A CA 1
ATOM 2675 C C . TYR A 1 343 ? 20.776 11.754 -19.239 1.00 81.25 343 TYR A C 1
ATOM 2677 O O . TYR A 1 343 ? 21.243 12.427 -20.143 1.00 81.25 343 TYR A O 1
ATOM 2685 N N . MET A 1 344 ? 19.461 11.741 -18.987 1.00 77.19 344 MET A N 1
ATOM 2686 C CA . MET A 1 344 ? 18.501 12.528 -19.782 1.00 77.19 344 MET A CA 1
ATOM 2687 C C . MET A 1 344 ? 18.566 14.041 -19.522 1.00 77.19 344 MET A C 1
ATOM 2689 O O . MET A 1 344 ? 18.104 14.817 -20.351 1.00 77.19 344 MET A O 1
ATOM 2693 N N . TYR A 1 345 ? 19.151 14.472 -18.401 1.00 77.19 345 TYR A N 1
ATOM 2694 C CA . TYR A 1 345 ? 19.230 15.885 -17.995 1.00 77.19 345 TYR A CA 1
ATOM 2695 C C . TYR A 1 345 ? 20.582 16.544 -18.313 1.00 77.19 345 TYR A C 1
ATOM 2697 O O . TYR A 1 345 ? 21.016 17.458 -17.613 1.00 77.19 345 TYR A O 1
ATOM 2705 N N . PHE A 1 346 ? 21.272 16.066 -19.346 1.00 79.19 346 PHE A N 1
ATOM 2706 C CA . PHE A 1 346 ? 22.530 16.653 -19.796 1.00 79.19 346 PHE A CA 1
ATOM 2707 C C . PHE A 1 346 ? 22.309 18.016 -20.465 1.00 79.19 346 PHE A C 1
ATOM 2709 O O . PHE A 1 346 ? 21.278 18.266 -21.090 1.00 79.19 346 PHE A O 1
ATOM 2716 N N . ASN A 1 347 ? 23.293 18.905 -20.355 1.00 81.31 347 ASN A N 1
ATOM 2717 C CA . ASN A 1 347 ? 23.272 20.196 -21.041 1.00 81.31 347 ASN A CA 1
ATOM 2718 C C . ASN A 1 347 ? 24.158 20.180 -22.305 1.00 81.31 347 ASN A C 1
ATOM 2720 O O . ASN A 1 347 ? 24.916 19.242 -22.570 1.00 81.31 347 ASN A O 1
ATOM 2724 N N . THR A 1 348 ? 24.088 21.252 -23.097 1.00 83.31 348 THR A N 1
ATOM 2725 C CA . THR A 1 348 ? 24.862 21.385 -24.342 1.00 83.31 348 THR A CA 1
ATOM 2726 C C . THR A 1 348 ? 26.373 21.291 -24.115 1.00 83.31 348 THR A C 1
ATOM 2728 O O . THR A 1 348 ? 27.076 20.720 -24.953 1.00 83.31 348 THR A O 1
ATOM 2731 N N . SER A 1 349 ? 26.895 21.825 -23.003 1.00 84.88 349 SER A N 1
ATOM 2732 C CA . SER A 1 349 ? 28.323 21.715 -22.670 1.00 84.88 349 SER A CA 1
ATOM 2733 C C . SER A 1 349 ? 28.736 20.269 -22.409 1.00 84.88 349 SER A C 1
ATOM 2735 O O . SER A 1 349 ? 29.702 19.817 -23.023 1.00 84.88 349 SER A O 1
ATOM 2737 N N . ASP A 1 350 ? 27.963 19.519 -21.617 1.00 83.75 350 ASP A N 1
ATOM 2738 C CA . ASP A 1 350 ? 28.241 18.112 -21.304 1.00 83.75 350 ASP A CA 1
ATOM 2739 C C . ASP A 1 350 ? 28.333 17.278 -22.589 1.00 83.75 350 ASP A C 1
ATOM 2741 O O . ASP A 1 350 ? 29.263 16.491 -22.781 1.00 83.75 350 ASP A O 1
ATOM 2745 N N . PHE A 1 351 ? 27.392 17.494 -23.516 1.00 82.44 351 PHE A N 1
ATOM 2746 C CA . PHE A 1 351 ? 27.386 16.790 -24.796 1.00 82.44 351 PHE A CA 1
ATOM 2747 C C . PHE A 1 351 ? 28.550 17.207 -25.699 1.00 82.44 351 PHE A C 1
ATOM 2749 O O . PHE A 1 351 ? 29.180 16.372 -26.348 1.00 82.44 351 PHE A O 1
ATOM 2756 N N . THR A 1 352 ? 28.882 18.498 -25.724 1.00 84.00 352 THR A N 1
ATOM 2757 C CA . THR A 1 352 ? 30.005 19.015 -26.519 1.00 84.00 352 THR A CA 1
ATOM 2758 C C . THR A 1 352 ? 31.330 18.412 -26.054 1.00 84.00 352 THR A C 1
ATOM 2760 O O . THR A 1 352 ? 32.163 18.013 -26.876 1.00 84.00 352 THR A O 1
ATOM 2763 N N . ASP A 1 353 ? 31.515 18.283 -24.744 1.00 85.00 353 ASP A N 1
ATOM 2764 C CA . ASP A 1 353 ? 32.697 17.655 -24.164 1.00 85.00 353 ASP A CA 1
ATOM 2765 C C . ASP A 1 353 ? 32.725 16.150 -24.435 1.00 85.00 353 ASP A C 1
ATOM 2767 O O . ASP A 1 353 ? 33.784 15.597 -24.758 1.00 85.00 353 ASP A O 1
ATOM 2771 N N . LYS A 1 354 ? 31.564 15.486 -24.425 1.00 83.12 354 LYS A N 1
ATOM 2772 C CA . LYS A 1 354 ? 31.425 14.084 -24.842 1.00 83.12 354 LYS A CA 1
ATOM 2773 C C . LYS A 1 354 ? 31.849 13.873 -26.300 1.00 83.12 354 LYS A C 1
ATOM 2775 O O . LYS A 1 354 ? 32.645 12.974 -26.586 1.00 83.12 354 LYS A O 1
ATOM 2780 N N . ILE A 1 355 ? 31.409 14.744 -27.212 1.00 80.38 355 ILE A N 1
ATOM 2781 C CA . ILE A 1 355 ? 31.806 14.703 -28.628 1.00 80.38 355 ILE A CA 1
ATOM 2782 C C . ILE A 1 355 ? 33.323 14.846 -28.769 1.00 80.38 355 ILE A C 1
ATOM 2784 O O . ILE A 1 355 ? 33.972 14.048 -29.451 1.00 80.38 355 ILE A O 1
ATOM 2788 N N . ARG A 1 356 ? 33.906 15.865 -28.124 1.00 80.06 356 ARG A N 1
ATOM 2789 C CA . ARG A 1 356 ? 35.344 16.162 -28.220 1.00 80.06 356 ARG A CA 1
ATOM 2790 C C . ARG A 1 356 ? 36.206 15.041 -27.645 1.00 80.06 356 ARG A C 1
ATOM 2792 O O . ARG A 1 356 ? 37.223 14.686 -28.236 1.00 80.06 356 ARG A O 1
ATOM 2799 N N . SER A 1 357 ? 35.813 14.495 -26.498 1.00 76.25 357 SER A N 1
ATOM 2800 C CA . SER A 1 357 ? 36.619 13.521 -25.758 1.00 76.25 357 SER A CA 1
ATOM 2801 C C . SER A 1 357 ? 36.482 12.091 -26.290 1.00 76.25 357 SER A C 1
ATOM 2803 O O . SER A 1 357 ? 37.486 11.359 -26.324 1.00 76.25 357 SER A O 1
ATOM 2805 N N . LYS A 1 358 ? 35.275 11.700 -26.730 1.00 76.00 358 LYS A N 1
ATOM 2806 C CA . LYS A 1 358 ? 34.926 10.314 -27.067 1.00 76.00 358 LYS A CA 1
ATOM 2807 C C . LYS A 1 358 ? 34.444 10.116 -28.504 1.00 76.00 358 LYS A C 1
ATOM 2809 O O . LYS A 1 358 ? 35.095 9.341 -29.204 1.00 76.00 358 LYS A O 1
ATOM 2814 N N . LEU A 1 359 ? 33.376 10.793 -28.940 1.00 74.94 359 LEU A N 1
ATOM 2815 C CA . LEU A 1 359 ? 32.648 10.442 -30.179 1.00 74.94 359 LEU A CA 1
ATOM 2816 C C . LEU A 1 359 ? 33.384 10.811 -31.481 1.00 74.94 359 LEU A C 1
ATOM 2818 O O . LEU A 1 359 ? 33.068 10.307 -32.544 1.00 74.94 359 LEU A O 1
ATOM 2822 N N . ARG A 1 360 ? 34.435 11.640 -31.433 1.00 74.31 360 ARG A N 1
ATOM 2823 C CA . ARG A 1 360 ? 35.276 11.934 -32.617 1.00 74.31 360 ARG A CA 1
ATOM 2824 C C . ARG A 1 360 ? 36.339 10.878 -32.940 1.00 74.31 360 ARG A C 1
ATOM 2826 O O . ARG A 1 360 ? 37.105 11.057 -33.886 1.00 74.31 360 ARG A O 1
ATOM 2833 N N . LYS A 1 361 ? 36.459 9.826 -32.132 1.00 74.00 361 LYS A N 1
ATOM 2834 C CA . LYS A 1 361 ? 37.512 8.806 -32.265 1.00 74.00 361 LYS A CA 1
ATOM 2835 C C . LYS A 1 361 ? 36.939 7.530 -32.867 1.00 74.00 361 LYS A C 1
ATOM 2837 O O . LYS A 1 361 ? 35.763 7.248 -32.694 1.00 74.00 361 LYS A O 1
ATOM 2842 N N . ASN A 1 362 ? 37.789 6.717 -33.485 1.00 78.69 362 ASN A N 1
ATOM 2843 C CA . ASN A 1 362 ? 37.387 5.366 -33.866 1.00 78.69 362 ASN A CA 1
ATOM 2844 C C . ASN A 1 362 ? 37.058 4.527 -32.624 1.00 78.69 362 ASN A C 1
ATOM 2846 O O . ASN A 1 362 ? 37.622 4.740 -31.540 1.00 78.69 362 ASN A O 1
ATOM 2850 N N . TYR A 1 363 ? 36.161 3.563 -32.792 1.00 79.75 363 TYR A N 1
ATOM 2851 C CA . TYR A 1 363 ? 35.823 2.594 -31.763 1.00 79.75 363 TYR A CA 1
ATOM 2852 C C . TYR A 1 363 ? 37.024 1.688 -31.447 1.00 79.75 363 TYR A C 1
ATOM 2854 O O . TYR A 1 363 ? 37.704 1.171 -32.343 1.00 79.75 363 TYR A O 1
ATOM 2862 N N . ILE A 1 364 ? 37.294 1.511 -30.153 1.00 77.56 364 ILE A N 1
ATOM 2863 C CA . ILE A 1 364 ? 38.349 0.636 -29.631 1.00 77.56 364 ILE A CA 1
ATOM 2864 C C . ILE A 1 364 ? 37.672 -0.318 -28.659 1.00 77.56 364 ILE A C 1
ATOM 2866 O O . ILE A 1 364 ? 37.329 0.087 -27.555 1.00 77.56 364 ILE A O 1
ATOM 2870 N N . GLY A 1 365 ? 37.486 -1.570 -29.057 1.00 73.62 365 GLY A N 1
ATOM 2871 C CA . GLY A 1 365 ? 36.906 -2.580 -28.177 1.00 73.62 365 GLY A CA 1
ATOM 2872 C C . GLY A 1 365 ? 37.968 -3.485 -27.558 1.00 73.62 365 GLY A C 1
ATOM 2873 O O . GLY A 1 365 ? 39.145 -3.449 -27.929 1.00 73.62 365 GLY A O 1
ATOM 2874 N N . VAL A 1 366 ? 37.547 -4.325 -26.614 1.00 72.69 366 VAL A N 1
ATOM 2875 C CA . VAL A 1 366 ? 38.391 -5.367 -26.018 1.00 72.69 366 VAL A CA 1
ATOM 2876 C C . VAL A 1 366 ? 37.941 -6.723 -26.545 1.00 72.69 366 VAL A C 1
ATOM 2878 O O . VAL A 1 366 ? 36.793 -7.112 -26.358 1.00 72.69 366 VAL A O 1
ATOM 2881 N N . TYR A 1 367 ? 38.857 -7.465 -27.164 1.00 68.62 367 TYR A N 1
ATOM 2882 C CA . TYR A 1 367 ? 38.628 -8.838 -27.611 1.00 68.62 367 TYR A CA 1
ATOM 2883 C C . TYR A 1 367 ? 39.755 -9.735 -27.098 1.00 68.62 367 TYR A C 1
ATOM 2885 O O . TYR A 1 367 ? 40.930 -9.385 -27.209 1.00 68.62 367 TYR A O 1
ATOM 2893 N N . ASN A 1 368 ? 39.420 -10.870 -26.473 1.00 68.44 368 ASN A N 1
ATOM 2894 C CA . ASN A 1 368 ? 40.394 -11.771 -25.837 1.00 68.44 368 ASN A CA 1
ATOM 2895 C C . ASN A 1 368 ? 41.417 -11.047 -24.931 1.00 68.44 368 ASN A C 1
ATOM 2897 O O . ASN A 1 368 ? 42.619 -11.305 -24.999 1.00 68.44 368 ASN A O 1
ATOM 2901 N N . LYS A 1 369 ? 40.940 -10.120 -24.083 1.00 73.00 369 LYS A N 1
ATOM 2902 C CA . LYS A 1 369 ? 41.754 -9.294 -23.161 1.00 73.00 369 LYS A CA 1
ATOM 2903 C C . LYS A 1 369 ? 42.790 -8.382 -23.845 1.00 73.00 369 LYS A C 1
ATOM 2905 O O . LYS A 1 369 ? 43.699 -7.893 -23.178 1.00 73.00 369 LYS A O 1
ATOM 2910 N N . LYS A 1 370 ? 42.664 -8.129 -25.151 1.00 73.12 370 LYS A N 1
ATOM 2911 C CA . LYS A 1 370 ? 43.501 -7.187 -25.906 1.00 73.12 370 LYS A CA 1
ATOM 2912 C C . LYS A 1 370 ? 42.641 -6.083 -26.513 1.00 73.12 370 LYS A C 1
ATOM 2914 O O . LYS A 1 370 ? 41.548 -6.349 -27.007 1.00 73.12 370 LYS A O 1
ATOM 2919 N N . SER A 1 371 ? 43.145 -4.853 -26.491 1.00 78.69 371 SER A N 1
ATOM 2920 C CA . SER A 1 371 ? 42.496 -3.723 -27.158 1.00 78.69 371 SER A CA 1
ATOM 2921 C C . SER A 1 371 ? 42.664 -3.840 -28.673 1.00 78.69 371 SER A C 1
ATOM 2923 O O . SER A 1 371 ? 43.787 -3.969 -29.161 1.00 78.69 371 SER A O 1
ATOM 2925 N N . VAL A 1 372 ? 41.560 -3.781 -29.415 1.00 78.12 372 VAL A N 1
ATOM 2926 C CA . VAL A 1 372 ? 41.534 -3.840 -30.882 1.00 78.12 372 VAL A CA 1
ATOM 2927 C C . VAL A 1 372 ? 41.039 -2.500 -31.416 1.00 78.12 372 VAL A C 1
ATOM 2929 O O . VAL A 1 372 ? 39.921 -2.078 -31.124 1.00 78.12 372 VAL A O 1
ATOM 2932 N N . SER A 1 373 ? 41.883 -1.822 -32.196 1.00 78.44 373 SER A N 1
ATOM 2933 C CA . SER A 1 373 ? 41.518 -0.573 -32.871 1.00 78.44 373 SER A CA 1
ATOM 2934 C C . SER A 1 373 ? 40.767 -0.875 -34.167 1.00 78.44 373 SER A C 1
ATOM 2936 O O . SER A 1 373 ? 41.278 -1.583 -35.041 1.00 78.44 373 SER A O 1
ATOM 2938 N N . THR A 1 374 ? 39.555 -0.341 -34.297 1.00 79.06 374 THR A N 1
ATOM 2939 C CA . THR A 1 374 ? 38.717 -0.508 -35.492 1.00 79.06 374 THR A CA 1
ATOM 2940 C C . THR A 1 374 ? 38.708 0.772 -36.340 1.00 79.06 374 THR A C 1
ATOM 2942 O O . THR A 1 374 ? 39.323 1.785 -35.994 1.00 79.06 374 THR A O 1
ATOM 2945 N N . LYS A 1 375 ? 38.034 0.727 -37.491 1.00 78.31 375 LYS A N 1
ATOM 2946 C CA . LYS A 1 375 ? 37.654 1.896 -38.299 1.00 78.31 375 LYS A CA 1
ATOM 2947 C C . LYS A 1 375 ? 36.161 2.229 -38.165 1.00 78.31 375 LYS A C 1
ATOM 2949 O O . LYS A 1 375 ? 35.683 3.097 -38.891 1.00 78.31 375 LYS A O 1
ATOM 2954 N N . ILE A 1 376 ? 35.439 1.564 -37.258 1.00 77.38 376 ILE A N 1
ATOM 2955 C CA . ILE A 1 376 ? 34.064 1.920 -36.900 1.00 77.38 376 ILE A CA 1
ATOM 2956 C C . ILE A 1 376 ? 34.117 3.316 -36.282 1.00 77.38 376 ILE A C 1
ATOM 2958 O O . ILE A 1 376 ? 34.914 3.572 -35.368 1.00 77.38 376 ILE A O 1
ATOM 2962 N N . LYS A 1 377 ? 33.321 4.238 -36.823 1.00 70.12 377 LYS A N 1
ATOM 2963 C CA . LYS A 1 377 ? 33.194 5.580 -36.257 1.00 70.12 377 LYS A CA 1
ATOM 2964 C C . LYS A 1 377 ? 32.264 5.519 -35.054 1.00 70.12 377 LYS A C 1
ATOM 2966 O O . LYS A 1 377 ? 31.273 4.800 -35.084 1.00 70.12 377 LYS A O 1
ATOM 2971 N N . LYS A 1 378 ? 32.641 6.243 -34.008 1.00 66.12 378 LYS A N 1
ATOM 2972 C CA . LYS A 1 378 ? 31.778 6.468 -32.857 1.00 66.12 378 LYS A CA 1
ATOM 2973 C C . LYS A 1 378 ? 30.765 7.559 -33.116 1.00 66.12 378 LYS A C 1
ATOM 2975 O O . LYS A 1 378 ? 30.971 8.371 -34.046 1.00 66.12 378 LYS A O 1
#

Mean predicted aligned error: 11.14 Å

pLDDT: mean 87.08, std 8.07, range [49.25, 97.06]

Solvent-accessible surface area (backbone atoms only — not comparable to full-atom values): 21148 Å² total; per-residue (Å²): 76,40,29,33,42,30,30,39,36,69,63,77,60,89,90,50,82,46,70,50,74,52,75,42,86,42,33,73,94,67,53,77,62,78,64,25,6,37,23,37,73,40,31,40,32,36,40,60,88,88,36,38,39,34,40,40,54,85,75,48,76,46,76,52,69,77,96,73,56,70,69,56,51,53,51,51,52,52,51,53,52,51,40,62,73,70,69,50,76,90,58,72,78,68,60,29,26,30,40,81,45,61,54,66,64,50,57,73,77,36,50,69,35,31,41,34,41,40,38,66,64,45,50,52,50,33,61,79,53,70,41,44,46,32,36,70,47,97,87,70,48,80,44,71,60,49,73,71,54,48,53,56,49,41,65,57,44,54,44,72,40,56,34,40,99,87,33,35,38,89,54,101,45,47,68,26,32,61,42,83,51,95,71,41,79,46,77,48,34,56,46,38,56,55,30,29,36,37,37,93,97,41,78,42,32,40,47,57,53,36,59,79,67,35,36,38,39,35,36,32,71,48,71,52,38,32,35,45,52,70,43,30,32,35,51,38,52,83,60,51,54,47,61,60,55,52,72,72,57,80,89,55,80,76,60,77,72,44,80,33,42,56,55,72,79,55,72,64,35,63,67,61,28,86,53,7,39,52,32,48,51,52,60,76,48,63,85,38,80,40,73,33,48,45,70,70,96,80,47,74,31,39,31,42,36,35,28,74,92,78,71,44,74,47,74,38,78,74,81,62,76,79,92,76,89,49,69,68,62,53,46,54,55,52,49,52,53,54,48,34,60,70,56,69,78,67,52,73,65,60,52,52,52,44,39,72,77,52,38,78,39,58,42,62,50,76,48,96,93,38,81,37,59,33,53,23,72,33

Radius of gyration: 30.11 Å; Cα contacts (8 Å, |Δi|>4): 634; chains: 1; bounding box: 80×43×85 Å

Sequence (378 aa):
MFQKISTRTITNSDKAIRNRSAESADLNGSFSTHAAGRSIPYYLKLRQGAIIKTISGSGRLVEASQGVNFDEIATWSYNQLCLIRQGGGVKDFLDYFAKQKELSEVLSCTVPNAFLIESTSLYEKLQSEDAKLKYKLPDGTEGILNGKQVNRLLRKLERVYEIKPDLTISAPLGKAKIRINNKTLTIDSTILKKIKVSYNAKDITLQSFIFKNGLYSITFADPRYMYFMGNCFENSSGISEINNILEMLVPKANIQNVSSEKGILLGGMTQFSNGSMFDVVENIHSGDDYIFCDDLGNEWADHITFNKSESCICFIHSKHGDKSTSASKLHDVVGQGIKNLGYMYFNTSDFTDKIRSKLRKNYIGVYNKKSVSTKIKK